Protein 6ECW (pdb70)

InterPro domains:
  IPR001227 Acyl transferase domain superfamily [G3DSA:3.40.366.10] (580-882)
  IPR009081 Phosphopantetheine binding ACP domain [PF00550] (1811-1873)
  IPR009081 Phosphopantetheine binding ACP domain [PS50075] (1806-1880)
  IPR013217 Methyltransferase type 12 [PF08242] (1039-1134)
  IPR013968 Polyketide synthase-like, ketoreductase domain [PF08659] (1517-1710)
  IPR014030 Beta-ketoacyl synthase-like, N-terminal domain [PF00109] (40-293)
  IPR014031 Beta-ketoacyl synthase, C-terminal domain [PF02801] (301-418)
  IPR014043 Acyl transferase domain [PF00698] (580-896)
  IPR014043 Acyl transferase domain [SM00827] (582-879)
  IPR016035 Acyl transferase/acyl hydrolase/lysophospholipase [SSF52151] (579-863)
  IPR016036 Malonyl-CoA ACP transacylase, ACP-binding [SSF55048] (705-770)
  IPR016039 Thiolase-like [G3DSA:3.40.47.10] (31-486)
  IPR016039 Thiolase-like [SSF53901] (37-417)
  IPR018201 Beta-ketoacyl synthase, active site [PS00606] (206-222)
  IPR020803 Polyketide synthase-like, methyltransferase domain [SM00828] (988-1260)
  IPR020806 Polyketide synthase-like, phosphopantetheine-binding domain [SM00823] (1809-1880)
  IPR020841 Polyketide synthase, beta-ketoacyl synthase domain [PS52004] (39-468)
  IPR020841 Polyketide synthase,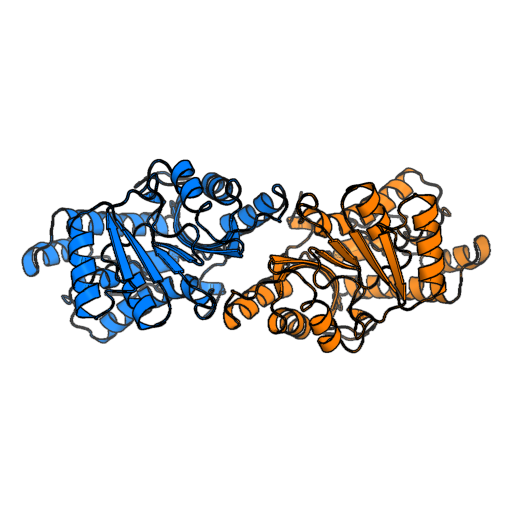 beta-ketoacyl synthase domain [SM00825] (42-471)
  IPR029063 S-adenosyl-L-methionine-dependent methyltransferase superfamily [G3DSA:3.40.50.150] (965-1237)
  IPR029063 S-adenosyl-L-methionine-dependent methyltransferase superfamily [SSF53335] (1008-1238)

Foldseek 3Di:
DDCLLVDFFFAPAFDPPQASLCLSVCVPVDPVSVVVSNVRSVVVVCVQVVVDPCVPWAEEEAAAQQLVPVVLVVCVVPVRHAYEYEHQDPVSQVNSCVVCVVVPNNVRYHYYHDNLLPDATDAQAGQEYEYEANQLVDDNNLSNLLRNLRRHPAFGKYKYKHKAADPADNHHHHLVRVLCSQLVSQKAFPAKEWRLLRSLSRNDDPCLVVSLVCCCVPVNDDPVVSVVNVVSNVSSVCSVVVSMIIMITIIGRHPPDDSVVRSVRSSCRSVPGHYPVVPDD/DVLLVAFFFAPAFDPPQASLCLSVCVPVDPVSVVVSNVRSVVVVCVAVVVDPCVPWAEEEAAAQFLVVVVLVVCVVHVRHQYEYEHQDDVSQVNSQVVCVVVVNPPRYHYYNDNLLADATDAQAGQEYEEEANQLVDDNNLSNLLRNLRRHPAFGKYKYKHKAADPADVHHHHLVRVLCSQLVSQKAFPAKEWRLVRSLSRNDDVCLVVSLVVCCVPVNDDPVVSVVNVVSNVSSVCSVVVSMIIMITIIGRHPPDDSVVRSVRSSCRSVPGHYPVVPDD

Secondary structure (DSSP, 8-state):
--GGGGS----SS--TT--HHHHHTTSS--HHHHHHHHHHHHHHHHHHHTTB-GGG--EEEESS-TTSHHHHHHHHH-TT-EEEEEES-HHHHHHHHHHHHHTT-TTTEEEEE--TTTS--SSS-EEEEEEES-GGG-S-HHHHHHHHHHTEEEEEEEEEEEEEE-S-------HHHHHHHHHTTTEEEEEEEE-HHHHHHHH--TTHHHHHHHHHHHT---HHHHHHHHHHHHHHHHHHTTSEEEEEEEEEE-SSB-HHHHHHHHHHHHHSPEEHHHH--/--GGGS----SS--TT--HHHHHTTSS--HHHHHHHHHHHHHHHHHHHTTB-GGG--EEEESS-TTSHHHHHHHHH-TT-EEEEEES-HHHHHHHHHHHHHTT-BTTEEEEE--TTTS--SSS-EEEEEEES-GGG-S-HHHHHHHHHHTEEEEEEEEEEEEEE-S-------HHHHHHHHHTTTEEEEEEEE-HHHHHHHH--TTHHHHHHHHHHHT---HHHHHHHHHHHHHHHHHHTTSEEEEEEEEEE-SSB-HHHHHHHHHHHHHSPEEHHHH--

Sequence (561 aa):
VDESYLTFGVLNEKQPGFSWLRVAYGLDPSEERMRLLLHSQRALRNVLLDSVDFSRAKSVWDFGCGYASDIIALGERHSHLKLHGHTLSSEQAELGLRKIEARGLGGRVQVLRRDSSKDAPLESAYDVILGFEVATHIKEKRSLFQNLSSSHLREGGFMLLADFIANSGSSYNNVTPSQWVELLSEEHGLRLVECCVDVSQEVANFLFDADFDANLTQLETSVGISAIEKRNYQAMRNFGAALERKILSYVLFIAQKDSHVRSTTYLRHINQKWVEAPAPYAARELDESYLTFGVLNEKQPGFSWLRVAYGLDPSEERMRLLLHSQRALRNVLLDSVDFSRAKSVWDFGCGYASDIIALGERHSHLKLHGHTLSSEQAELGLRKIEARGLGGRVQVLRRDSSKDAPLESAYDVILGFEVATHIKEKRSLFQNLSSSHLREGGFMLLADFIANSGSSYNNVTPSQWVELLSEHGLRLVECCVDVSQEVANFLFDADFDANLTQLETSVGISAIEKRNYQAMRNFGAALERKILSYVLFIAQKDSHVRSTYLRHINQKWVEAPAPYAAREL

Nearest PDB structures (foldseek):
  6ecw-assembly1_B  TM=1.004E+00  e=1.773E-60  Stigmatella aurantiaca
  6ecv-assembly1_B  TM=9.970E-01  e=4.250E-55  Stigmatella aurantiaca
  6ecu-assembly1_B  TM=9.800E-01  e=1.695E-54  Stigmatella aurantiaca
  6ecv-assembly1_A  TM=9.844E-01  e=2.431E-54  Stigmatella aurantiaca
  6ecu-assembly1_A  TM=9.725E-01  e=2.861E-53  Stigmatella aurantiaca

Structure (mmCIF, N/CA/C/O backbone):
data_6ECW
#
_entry.id   6ECW
#
_cell.length_a   71.086
_cell.length_b   71.086
_cell.length_c   123.036
_cell.angle_alpha   90.000
_cell.angle_beta   90.000
_cell.angle_gamma   90.000
#
_symmetry.space_group_name_H-M   'P 41'
#
loop_
_entity.id
_entity.type
_entity.pdbx_description
1 polymer 'StiD protein'
2 non-polymer S-ADENOSYL-L-HOMOCYSTEINE
3 water water
#
loop_
_atom_site.group_PDB
_atom_site.id
_atom_site.type_symbol
_atom_site.label_atom_id
_atom_site.label_alt_id
_atom_site.label_comp_id
_atom_site.label_asym_id
_atom_site.label_entity_id
_atom_site.label_seq_id
_atom_site.pdbx_PDB_ins_code
_atom_site.Cartn_x
_atom_site.Cartn_y
_atom_site.Cartn_z
_atom_site.occupancy
_atom_site.B_iso_or_equiv
_atom_site.auth_seq_id
_atom_site.auth_comp_id
_atom_site.auth_asym_id
_atom_site.auth_atom_id
_atom_site.pdbx_PDB_model_num
ATOM 1 N N . VAL A 1 26 ? 0.935 -21.310 -9.457 1.00 90.03 978 VAL A N 1
ATOM 2 C CA . VAL A 1 26 ? 1.430 -21.591 -8.110 1.00 88.24 978 VAL A CA 1
ATOM 3 C C . VAL A 1 26 ? 2.741 -20.842 -7.864 1.00 93.63 978 VAL A C 1
ATOM 4 O O . VAL A 1 26 ? 3.470 -20.538 -8.816 1.00 94.23 978 VAL A O 1
ATOM 8 N N . ASP A 1 27 ? 3.034 -20.546 -6.592 1.00 93.97 979 ASP A N 1
ATOM 9 C CA . ASP A 1 27 ? 4.246 -19.808 -6.247 1.00 94.65 979 ASP A CA 1
ATOM 10 C C . ASP A 1 27 ? 5.485 -20.614 -6.625 1.00 86.50 979 ASP A C 1
ATOM 11 O O . ASP A 1 27 ? 5.504 -21.846 -6.539 1.00 81.06 979 ASP A O 1
ATOM 16 N N . GLU A 1 28 ? 6.522 -19.896 -7.064 1.00 86.96 980 GLU A N 1
ATOM 17 C CA . GLU A 1 28 ? 7.756 -20.556 -7.477 1.00 88.86 980 GLU A CA 1
ATOM 18 C C . GLU A 1 28 ? 8.448 -21.253 -6.308 1.00 81.57 980 GLU A C 1
ATOM 19 O O . GLU A 1 28 ? 9.118 -22.275 -6.512 1.00 73.28 980 GLU A O 1
ATOM 25 N N . SER A 1 29 ? 8.296 -20.733 -5.081 1.00 80.32 981 SER A N 1
ATOM 26 C CA . SER A 1 29 ? 8.883 -21.413 -3.926 1.00 74.16 981 SER A CA 1
ATOM 27 C C . SER A 1 29 ? 8.387 -22.858 -3.818 1.00 68.25 981 SER A C 1
ATOM 28 O O . SER A 1 29 ? 9.149 -23.743 -3.397 1.00 63.88 981 SER A O 1
ATOM 31 N N . TYR A 1 30 ? 7.134 -23.127 -4.245 1.00 53.02 982 TYR A N 1
ATOM 32 C CA . TYR A 1 30 ? 6.630 -24.496 -4.251 1.00 46.25 982 TYR A CA 1
ATOM 33 C C . TYR A 1 30 ? 7.369 -25.393 -5.242 1.00 46.77 982 TYR A C 1
ATOM 34 O O . TYR A 1 30 ? 7.279 -26.616 -5.108 1.00 49.88 982 TYR A O 1
ATOM 43 N N . LEU A 1 31 ? 8.077 -24.838 -6.236 1.00 51.59 983 LEU A N 1
ATOM 44 C CA . LEU A 1 31 ? 8.721 -25.638 -7.278 1.00 52.69 983 LEU A CA 1
ATOM 45 C C . LEU A 1 31 ? 10.249 -25.737 -7.120 1.00 48.40 983 LEU A C 1
ATOM 46 O O . LEU A 1 31 ? 10.941 -26.161 -8.052 1.00 60.16 983 LEU A O 1
ATOM 51 N N . THR A 1 32 ? 10.785 -25.383 -5.954 1.00 41.87 984 THR A N 1
ATOM 52 C CA . THR A 1 32 ? 12.215 -25.490 -5.694 1.00 45.18 984 THR A CA 1
ATOM 53 C C . THR A 1 32 ? 12.558 -26.866 -5.132 1.00 35.97 984 THR A C 1
ATOM 54 O O . THR A 1 32 ? 11.685 -27.664 -4.758 1.00 36.88 984 THR A O 1
ATOM 58 N N . PHE A 1 33 ? 13.857 -27.159 -5.078 1.00 31.89 985 PHE A N 1
ATOM 59 C CA . PHE A 1 33 ? 14.287 -28.392 -4.443 1.00 34.02 985 PHE A CA 1
ATOM 60 C C . PHE A 1 33 ? 13.979 -28.355 -2.953 1.00 30.40 985 PHE A C 1
ATOM 61 O O . PHE A 1 33 ? 13.985 -27.297 -2.315 1.00 33.28 985 PHE A O 1
ATOM 69 N N . GLY A 1 34 ? 13.766 -29.534 -2.392 1.00 28.91 986 GLY A N 1
ATOM 70 C CA . GLY A 1 34 ? 13.738 -29.714 -0.959 1.00 31.64 986 GLY A CA 1
ATOM 71 C C . GLY A 1 34 ? 14.626 -30.887 -0.541 1.00 31.46 986 GLY A C 1
ATOM 72 O O . GLY A 1 34 ? 15.164 -31.621 -1.378 1.00 29.26 986 GLY A O 1
ATOM 73 N N . VAL A 1 35 ? 14.729 -31.073 0.759 1.00 28.90 987 VAL A N 1
ATOM 74 C CA . VAL A 1 35 ? 15.449 -32.231 1.281 1.00 30.32 987 VAL A CA 1
ATOM 75 C C . VAL A 1 35 ? 14.471 -33.184 1.955 1.00 34.70 987 VAL A C 1
ATOM 76 O O . VAL A 1 35 ? 13.705 -32.788 2.833 1.00 36.50 987 VAL A O 1
ATOM 80 N N . LEU A 1 36 ? 14.501 -34.458 1.551 1.00 31.28 988 LEU A N 1
ATOM 81 C CA . LEU A 1 36 ? 13.798 -35.532 2.251 1.00 34.33 988 LEU A CA 1
ATOM 82 C C . LEU A 1 36 ? 14.810 -36.508 2.841 1.00 43.90 988 LEU A C 1
ATOM 83 O O . LEU A 1 36 ? 15.698 -36.978 2.128 1.00 36.03 988 LEU A O 1
ATOM 88 N N . ASN A 1 37 ? 14.646 -36.868 4.123 1.00 40.25 989 ASN A N 1
ATOM 89 C CA . ASN A 1 37 ? 15.638 -37.747 4.746 1.00 45.68 989 ASN A CA 1
ATOM 90 C C . ASN A 1 37 ? 15.588 -39.154 4.154 1.00 43.55 989 ASN A C 1
ATOM 91 O O . ASN A 1 37 ? 16.622 -39.828 4.047 1.00 50.03 989 ASN A O 1
ATOM 96 N N . GLU A 1 38 ? 14.407 -39.601 3.752 1.00 42.27 990 GLU A N 1
ATOM 97 C CA . GLU A 1 38 ? 14.204 -40.866 3.062 1.00 44.85 990 GLU A CA 1
ATOM 98 C C . GLU A 1 38 ? 13.178 -40.651 1.959 1.00 46.88 990 GLU A C 1
ATOM 99 O O . GLU A 1 38 ? 12.359 -39.738 2.033 1.00 49.39 990 GLU A O 1
ATOM 105 N N . LYS A 1 39 ? 13.227 -41.516 0.944 1.00 42.03 991 LYS A N 1
ATOM 106 C CA . LYS A 1 39 ? 12.169 -41.566 -0.046 1.00 42.11 991 LYS A CA 1
ATOM 107 C C . LYS A 1 39 ? 10.846 -41.866 0.643 1.00 50.35 991 LYS A C 1
ATOM 108 O O . LYS A 1 39 ? 10.778 -42.691 1.563 1.00 52.94 991 LYS A O 1
ATOM 114 N N . GLN A 1 40 ? 9.790 -41.206 0.177 1.00 49.40 992 GLN A N 1
ATOM 115 C CA . GLN A 1 40 ? 8.444 -41.329 0.724 1.00 54.59 992 GLN A CA 1
ATOM 116 C C . GLN A 1 40 ? 7.557 -41.989 -0.310 1.00 61.94 992 GLN A C 1
ATOM 117 O O . GLN A 1 40 ? 7.134 -41.312 -1.262 1.00 57.95 992 GLN A O 1
ATOM 123 N N . PRO A 1 41 ? 7.243 -43.283 -0.176 1.00 61.80 993 PRO A N 1
ATOM 124 C CA . PRO A 1 41 ? 6.452 -43.972 -1.206 1.00 61.49 993 PRO A CA 1
ATOM 125 C C . PRO A 1 41 ? 5.180 -43.203 -1.528 1.00 62.54 993 PRO A C 1
ATOM 126 O O . PRO A 1 41 ? 4.471 -42.756 -0.625 1.00 61.57 993 PRO A O 1
ATOM 130 N N . GLY A 1 42 ? 4.932 -43.008 -2.834 1.00 63.63 994 GLY A N 1
ATOM 131 C CA . GLY A 1 42 ? 3.779 -42.268 -3.325 1.00 67.08 994 GLY A CA 1
ATOM 132 C C . GLY A 1 42 ? 3.902 -40.753 -3.303 1.00 63.11 994 GLY A C 1
ATOM 133 O O . GLY A 1 42 ? 3.002 -40.063 -3.804 1.00 63.34 994 GLY A O 1
ATOM 134 N N . PHE A 1 43 ? 4.959 -40.208 -2.719 1.00 51.83 995 PHE A N 1
ATOM 135 C CA . PHE A 1 43 ? 5.171 -38.769 -2.755 1.00 46.32 995 PHE A CA 1
ATOM 136 C C . PHE A 1 43 ? 5.658 -38.404 -4.137 1.00 48.47 995 PHE A C 1
ATOM 137 O O . PHE A 1 43 ? 6.582 -39.036 -4.659 1.00 47.62 995 PHE A O 1
ATOM 145 N N . SER A 1 44 ? 4.986 -37.432 -4.751 1.00 42.51 996 SER A N 1
ATOM 146 C CA . SER A 1 44 ? 5.418 -36.854 -6.018 1.00 39.94 996 SER A CA 1
ATOM 147 C C . SER A 1 44 ? 5.519 -35.358 -5.812 1.00 35.05 996 SER A C 1
ATOM 148 O O . SER A 1 44 ? 4.497 -34.713 -5.543 1.00 38.84 996 SER A O 1
ATOM 151 N N . TRP A 1 45 ? 6.728 -34.797 -5.949 1.00 32.77 997 TRP A N 1
ATOM 152 C CA . TRP A 1 45 ? 6.874 -33.359 -5.723 1.00 37.26 997 TRP A CA 1
ATOM 153 C C . TRP A 1 45 ? 6.008 -32.558 -6.692 1.00 40.03 997 TRP A C 1
ATOM 154 O O . TRP A 1 45 ? 5.421 -31.539 -6.315 1.00 37.64 997 TRP A O 1
ATOM 165 N N . LEU A 1 46 ? 5.939 -32.991 -7.955 1.00 34.32 998 LEU A N 1
ATOM 166 C CA . LEU A 1 46 ? 5.062 -32.347 -8.940 1.00 37.70 998 LEU A CA 1
ATOM 167 C C . LEU A 1 46 ? 3.581 -32.425 -8.553 1.00 41.80 998 LEU A C 1
ATOM 168 O O . LEU A 1 46 ? 2.851 -31.418 -8.631 1.00 43.82 998 LEU A O 1
ATOM 173 N N . ARG A 1 47 ? 3.074 -33.634 -8.243 1.00 37.93 999 ARG A N 1
ATOM 174 C CA . ARG A 1 47 ? 1.658 -33.736 -7.896 1.00 40.52 999 ARG A CA 1
ATOM 175 C C . ARG A 1 47 ? 1.320 -32.857 -6.697 1.00 41.84 999 ARG A C 1
ATOM 176 O O . ARG A 1 47 ? 0.271 -32.209 -6.668 1.00 45.20 999 ARG A O 1
ATOM 184 N N . VAL A 1 48 ? 2.166 -32.892 -5.676 1.00 40.64 1000 VAL A N 1
ATOM 185 C CA . VAL A 1 48 ? 1.902 -32.161 -4.451 1.00 42.17 1000 VAL A CA 1
ATOM 186 C C . VAL A 1 48 ? 1.932 -30.662 -4.707 1.00 45.04 1000 VAL A C 1
ATOM 187 O O . VAL A 1 48 ? 1.020 -29.938 -4.308 1.00 52.37 1000 VAL A O 1
ATOM 191 N N . ALA A 1 49 ? 2.989 -30.175 -5.365 1.00 44.55 1001 ALA A N 1
ATOM 192 C CA . ALA A 1 49 ? 3.136 -28.741 -5.575 1.00 44.95 1001 ALA A CA 1
ATOM 193 C C . ALA A 1 49 ? 1.942 -28.159 -6.305 1.00 48.22 1001 ALA A C 1
ATOM 194 O O . ALA A 1 49 ? 1.533 -27.025 -6.037 1.00 52.19 1001 ALA A O 1
ATOM 196 N N . TYR A 1 50 ? 1.370 -28.911 -7.239 1.00 45.98 1002 TYR A N 1
ATOM 197 C CA . TYR A 1 50 ? 0.279 -28.422 -8.056 1.00 47.47 1002 TYR A CA 1
ATOM 198 C C . TYR A 1 50 ? -1.075 -28.865 -7.519 1.00 49.78 1002 TYR A C 1
ATOM 199 O O . TYR A 1 50 ? -2.094 -28.685 -8.196 1.00 55.35 1002 TYR A O 1
ATOM 208 N N . GLY A 1 51 ? -1.092 -29.473 -6.333 1.00 57.97 1003 GLY A N 1
ATOM 209 C CA . GLY A 1 51 ? -2.328 -29.925 -5.727 1.00 52.71 1003 GLY A CA 1
ATOM 210 C C . GLY A 1 51 ? -3.045 -31.023 -6.467 1.00 53.09 1003 GLY A C 1
ATOM 211 O O . GLY A 1 51 ? -4.250 -31.209 -6.260 1.00 59.50 1003 GLY A O 1
ATOM 212 N N . LEU A 1 52 ? -2.373 -31.743 -7.361 1.00 53.98 1004 LEU A N 1
ATOM 213 C CA . LEU A 1 52 ? -3.032 -32.908 -7.939 1.00 56.47 1004 LEU A CA 1
ATOM 214 C C . LEU A 1 52 ? -3.191 -33.977 -6.876 1.00 58.62 1004 LEU A C 1
ATOM 215 O O . LEU A 1 52 ? -4.194 -34.692 -6.852 1.00 61.99 1004 LEU A O 1
ATOM 220 N N . ASP A 1 53 ? -2.229 -34.050 -5.968 1.00 56.49 1005 ASP A N 1
ATOM 221 C CA . ASP A 1 53 ? -2.321 -34.843 -4.757 1.00 55.12 1005 ASP A CA 1
ATOM 222 C C . ASP A 1 53 ? -2.916 -33.971 -3.679 1.00 59.14 1005 ASP A C 1
ATOM 223 O O . ASP A 1 53 ? -2.262 -33.016 -3.257 1.00 61.83 1005 ASP A O 1
ATOM 228 N N . PRO A 1 54 ? -4.122 -34.258 -3.197 1.00 68.17 1006 PRO A N 1
ATOM 229 C CA . PRO A 1 54 ? -4.794 -33.353 -2.266 1.00 73.62 1006 PRO A CA 1
ATOM 230 C C . PRO A 1 54 ? -4.263 -33.398 -0.846 1.00 74.94 1006 PRO A C 1
ATOM 231 O O . PRO A 1 54 ? -4.680 -32.562 -0.039 1.00 82.47 1006 PRO A O 1
ATOM 235 N N . SER A 1 55 ? -3.361 -34.325 -0.514 1.00 70.55 1007 SER A N 1
ATOM 236 C CA . SER A 1 55 ? -2.997 -34.543 0.883 1.00 68.56 1007 SER A CA 1
ATOM 237 C C . SER A 1 55 ? -2.405 -33.281 1.493 1.00 67.69 1007 SER A C 1
ATOM 238 O O . SER A 1 55 ? -1.370 -32.784 1.040 1.00 57.20 1007 SER A O 1
ATOM 241 N N . GLU A 1 56 ? -3.067 -32.752 2.517 1.00 67.63 1008 GLU A N 1
ATOM 242 C CA . GLU A 1 56 ? -2.479 -31.630 3.241 1.00 69.40 1008 GLU A CA 1
ATOM 243 C C . GLU A 1 56 ? -1.221 -32.048 3.974 1.00 66.22 1008 GLU A C 1
ATOM 244 O O . GLU A 1 56 ? -0.295 -31.242 4.116 1.00 60.63 1008 GLU A O 1
ATOM 250 N N . GLU A 1 57 ? -1.144 -33.303 4.419 1.00 63.75 1009 GLU A N 1
ATOM 251 C CA . GLU A 1 57 ? 0.091 -33.763 5.049 1.00 67.60 1009 GLU A CA 1
ATOM 252 C C . GLU A 1 57 ? 1.262 -33.723 4.071 1.00 59.71 1009 GLU A C 1
ATOM 253 O O . GLU A 1 57 ? 2.354 -33.237 4.407 1.00 55.76 1009 GLU A O 1
ATOM 259 N N . ARG A 1 58 ? 1.064 -34.214 2.843 1.00 56.04 1010 ARG A N 1
ATOM 260 C CA . ARG A 1 58 ? 2.178 -34.140 1.886 1.00 55.60 1010 ARG A CA 1
ATOM 261 C C . ARG A 1 58 ? 2.504 -32.702 1.490 1.00 47.95 1010 ARG A C 1
ATOM 262 O O . ARG A 1 58 ? 3.655 -32.403 1.142 1.00 44.65 1010 ARG A O 1
ATOM 270 N N . MET A 1 59 ? 1.495 -31.824 1.417 1.00 50.35 1011 MET A N 1
ATOM 271 C CA . MET A 1 59 ? 1.781 -30.419 1.144 1.00 53.01 1011 MET A CA 1
ATOM 272 C C . MET A 1 59 ? 2.688 -29.854 2.222 1.00 51.14 1011 MET A C 1
ATOM 273 O O . MET A 1 59 ? 3.681 -29.170 1.926 1.00 48.35 1011 MET A O 1
ATOM 278 N N . ARG A 1 60 ? 2.377 -30.175 3.484 1.00 52.05 1012 ARG A N 1
ATOM 279 C CA . ARG A 1 60 ? 3.214 -29.764 4.606 1.00 52.09 1012 ARG A CA 1
ATOM 280 C C . ARG A 1 60 ? 4.634 -30.299 4.468 1.00 48.05 1012 ARG A C 1
ATOM 281 O O . ARG A 1 60 ? 5.596 -29.609 4.808 1.00 49.28 1012 ARG A O 1
ATOM 289 N N . LEU A 1 61 ? 4.781 -31.536 3.996 1.00 47.45 1013 LEU A N 1
ATOM 290 C CA . LEU A 1 61 ? 6.100 -32.135 3.843 1.00 46.57 1013 LEU A CA 1
ATOM 291 C C . LEU A 1 61 ? 6.875 -31.441 2.735 1.00 41.77 1013 LEU A C 1
ATOM 292 O O . LEU A 1 61 ? 8.072 -31.127 2.888 1.00 40.82 1013 LEU A O 1
ATOM 297 N N . LEU A 1 62 ? 6.194 -31.160 1.619 1.00 45.25 1014 LEU A N 1
ATOM 298 C CA . LEU A 1 62 ? 6.813 -30.400 0.531 1.00 36.96 1014 LEU A CA 1
ATOM 299 C C . LEU A 1 62 ? 7.385 -29.096 1.040 1.00 40.09 1014 LEU A C 1
ATOM 300 O O . LEU A 1 62 ? 8.566 -28.802 0.840 1.00 38.25 1014 LEU A O 1
ATOM 305 N N . LEU A 1 63 ? 6.551 -28.290 1.706 1.00 41.48 1015 LEU A N 1
ATOM 306 C CA . LEU A 1 63 ? 7.018 -26.976 2.143 1.00 41.60 1015 LEU A CA 1
ATOM 307 C C . LEU A 1 63 ? 8.124 -27.093 3.173 1.00 40.28 1015 LEU A C 1
ATOM 308 O O . LEU A 1 63 ? 9.080 -26.291 3.177 1.00 39.06 1015 LEU A O 1
ATOM 313 N N . HIS A 1 64 ? 7.983 -28.041 4.104 1.00 43.03 1016 HIS A N 1
ATOM 314 C CA . HIS A 1 64 ? 9.003 -28.224 5.142 1.00 41.01 1016 HIS A CA 1
ATOM 315 C C . HIS A 1 64 ? 10.347 -28.619 4.544 1.00 35.22 1016 HIS A C 1
ATOM 316 O O . HIS A 1 64 ? 11.399 -28.124 4.986 1.00 36.35 1016 HIS A O 1
ATOM 323 N N . SER A 1 65 ? 10.333 -29.546 3.576 1.00 34.87 1017 SER A N 1
ATOM 324 C CA . SER A 1 65 ? 11.556 -29.983 2.891 1.00 30.93 1017 SER A CA 1
ATOM 325 C C . SER A 1 65 ? 12.251 -28.833 2.184 1.00 31.75 1017 SER A C 1
ATOM 326 O O . SER A 1 65 ? 13.490 -28.756 2.184 1.00 32.54 1017 SER A O 1
ATOM 329 N N . GLN A 1 66 ? 11.487 -27.953 1.542 1.00 29.41 1018 GLN A N 1
ATOM 330 C CA . GLN A 1 66 ? 12.045 -26.779 0.869 1.00 28.20 1018 GLN A CA 1
ATOM 331 C C . GLN A 1 66 ? 12.599 -25.748 1.845 1.00 33.75 1018 GLN A C 1
ATOM 332 O O . GLN A 1 66 ? 13.669 -25.150 1.601 1.00 33.84 1018 GLN A O 1
ATOM 338 N N . ARG A 1 67 ? 11.865 -25.463 2.919 1.00 32.41 1019 ARG A N 1
ATOM 339 C CA . ARG A 1 67 ? 12.391 -24.557 3.932 1.00 31.58 1019 ARG A CA 1
ATOM 340 C C . ARG A 1 67 ? 13.625 -25.130 4.604 1.00 36.04 1019 ARG A C 1
ATOM 341 O O . ARG A 1 67 ? 14.559 -24.387 4.925 1.00 33.74 1019 ARG A O 1
ATOM 349 N N . ALA A 1 68 ? 13.629 -26.442 4.877 1.00 38.24 1020 ALA A N 1
ATOM 350 C CA . ALA A 1 68 ? 14.791 -27.049 5.525 1.00 35.53 1020 ALA A CA 1
ATOM 351 C C . ALA A 1 68 ? 16.048 -26.869 4.683 1.00 31.70 1020 ALA A C 1
ATOM 352 O O . ALA A 1 68 ? 17.135 -26.616 5.229 1.00 33.16 1020 ALA A O 1
ATOM 354 N N . LEU A 1 69 ? 15.922 -26.965 3.356 1.00 27.44 1021 LEU A N 1
ATOM 355 C CA . LEU A 1 69 ? 17.072 -26.781 2.485 1.00 28.52 1021 LEU A CA 1
ATOM 356 C C . LEU A 1 69 ? 17.542 -25.331 2.567 1.00 33.36 1021 LEU A C 1
ATOM 357 O O . LEU A 1 69 ? 18.707 -25.060 2.892 1.00 28.67 1021 LEU A O 1
ATOM 362 N N . ARG A 1 70 ? 16.610 -24.385 2.429 1.00 28.05 1022 ARG A N 1
ATOM 363 C CA . ARG A 1 70 ? 16.983 -22.985 2.478 1.00 28.89 1022 ARG A CA 1
ATOM 364 C C . ARG A 1 70 ? 17.586 -22.635 3.827 1.00 31.66 1022 ARG A C 1
ATOM 365 O O . ARG A 1 70 ? 18.529 -21.836 3.895 1.00 30.79 1022 ARG A O 1
ATOM 373 N N . ASN A 1 71 ? 17.034 -23.194 4.915 1.00 26.48 1023 ASN A N 1
ATOM 374 C CA . ASN A 1 71 ? 17.451 -22.734 6.238 1.00 29.41 1023 ASN A CA 1
ATOM 375 C C . ASN A 1 71 ? 18.869 -23.194 6.589 1.00 30.10 1023 ASN A C 1
ATOM 376 O O . ASN A 1 71 ? 19.516 -22.548 7.427 1.00 30.14 1023 ASN A O 1
ATOM 381 N N . VAL A 1 72 ? 19.365 -24.262 5.972 1.00 27.56 1024 VAL A N 1
ATOM 382 C CA . VAL A 1 72 ? 20.773 -24.621 6.211 1.00 30.55 1024 VAL A CA 1
ATOM 383 C C . VAL A 1 72 ? 21.664 -23.413 5.917 1.00 30.02 1024 VAL A C 1
ATOM 384 O O . VAL A 1 72 ? 22.592 -23.119 6.683 1.00 30.61 1024 VAL A O 1
ATOM 388 N N . LEU A 1 73 ? 21.421 -22.735 4.798 1.00 25.73 1025 LEU A N 1
ATOM 389 C CA . LEU A 1 73 ? 22.129 -21.493 4.437 1.00 27.94 1025 LEU A CA 1
ATOM 390 C C . LEU A 1 73 ? 21.704 -20.305 5.292 1.00 33.61 1025 LEU A C 1
ATOM 391 O O . LEU A 1 73 ? 22.539 -19.641 5.932 1.00 29.03 1025 LEU A O 1
ATOM 396 N N . LEU A 1 74 ? 20.410 -19.977 5.299 1.00 26.20 1026 LEU A N 1
ATOM 397 C CA . LEU A 1 74 ? 19.982 -18.724 5.909 1.00 29.87 1026 LEU A CA 1
ATOM 398 C C . LEU A 1 74 ? 20.236 -18.682 7.414 1.00 30.90 1026 LEU A C 1
ATOM 399 O O . LEU A 1 74 ? 20.386 -17.597 7.974 1.00 30.03 1026 LEU A O 1
ATOM 404 N N . ASP A 1 75 ? 20.192 -19.841 8.101 1.00 28.79 1027 ASP A N 1
ATOM 405 C CA . ASP A 1 75 ? 20.397 -19.875 9.547 1.00 31.13 1027 ASP A CA 1
ATOM 406 C C . ASP A 1 75 ? 21.819 -19.512 9.961 1.00 28.49 1027 ASP A C 1
ATOM 407 O O . ASP A 1 75 ? 22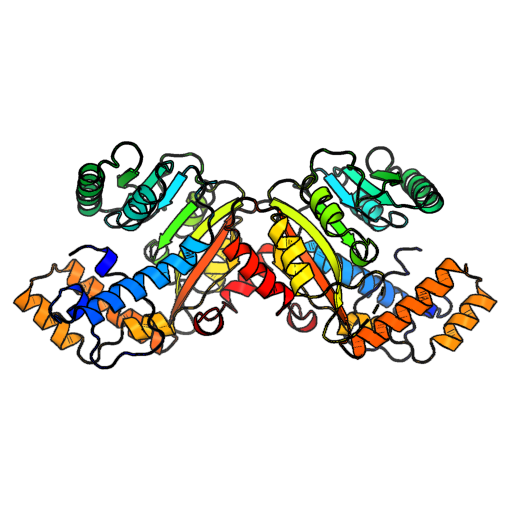.059 -19.362 11.168 1.00 32.32 1027 ASP A O 1
ATOM 412 N N . SER A 1 76 ? 22.754 -19.425 9.033 1.00 26.57 1028 SER A N 1
ATOM 413 C CA . SER A 1 76 ? 24.118 -19.038 9.443 1.00 24.48 1028 SER A CA 1
ATOM 414 C C . SER A 1 76 ? 24.271 -17.549 9.711 1.00 29.66 1028 SER A C 1
ATOM 415 O O . SER A 1 76 ? 25.203 -17.151 10.407 1.00 31.75 1028 SER A O 1
ATOM 418 N N . VAL A 1 77 ? 23.359 -16.711 9.259 1.00 30.18 1029 VAL A N 1
ATOM 419 C CA . VAL A 1 77 ? 23.572 -15.257 9.213 1.00 26.97 1029 VAL A CA 1
ATOM 420 C C . VAL A 1 77 ? 22.742 -14.587 10.295 1.00 27.93 1029 VAL A C 1
ATOM 421 O O . VAL A 1 77 ? 21.538 -14.807 10.381 1.00 33.80 1029 VAL A O 1
ATOM 425 N N . ASP A 1 78 ? 23.363 -13.678 11.064 1.00 31.82 1030 ASP A N 1
ATOM 426 C CA . ASP A 1 78 ? 22.615 -12.788 11.962 1.00 33.62 1030 ASP A CA 1
ATOM 427 C C . ASP A 1 78 ? 22.109 -11.609 11.136 1.00 33.91 1030 ASP A C 1
ATOM 428 O O . ASP A 1 78 ? 22.848 -10.665 10.876 1.00 32.68 1030 ASP A O 1
ATOM 433 N N . PHE A 1 79 ? 20.875 -11.697 10.665 1.00 33.57 1031 PHE A N 1
ATOM 434 C CA . PHE A 1 79 ? 20.385 -10.629 9.789 1.00 37.17 1031 PHE A CA 1
ATOM 435 C C . PHE A 1 79 ? 20.146 -9.331 10.536 1.00 40.18 1031 PHE A C 1
ATOM 436 O O . PHE A 1 79 ? 19.978 -8.296 9.879 1.00 40.40 1031 PHE A O 1
ATOM 444 N N . SER A 1 80 ? 20.132 -9.342 11.881 1.00 39.05 1032 SER A N 1
ATOM 445 C CA . SER A 1 80 ? 19.986 -8.067 12.583 1.00 42.87 1032 SER A CA 1
ATOM 446 C C . SER A 1 80 ? 21.227 -7.196 12.448 1.00 46.67 1032 SER A C 1
ATOM 447 O O . SER A 1 80 ? 21.158 -5.982 12.730 1.00 47.75 1032 SER A O 1
ATOM 450 N N . ARG A 1 81 ? 22.353 -7.784 12.051 1.00 38.31 1033 ARG A N 1
ATOM 451 C CA . ARG A 1 81 ? 23.581 -7.033 11.832 1.00 43.31 1033 ARG A CA 1
ATOM 452 C C . ARG A 1 81 ? 23.847 -6.790 10.351 1.00 46.40 1033 ARG A C 1
ATOM 453 O O . ARG A 1 81 ? 24.933 -6.298 9.991 1.00 41.83 1033 ARG A O 1
ATOM 461 N N . ALA A 1 82 ? 22.885 -7.124 9.481 1.00 40.22 1034 ALA A N 1
ATOM 462 C CA . ALA A 1 82 ? 23.048 -6.917 8.051 1.00 36.05 1034 ALA A CA 1
ATOM 463 C C . ALA A 1 82 ? 22.198 -5.726 7.639 1.00 35.18 1034 ALA A C 1
ATOM 464 O O . ALA A 1 82 ? 21.194 -5.413 8.275 1.00 39.43 1034 ALA A O 1
ATOM 466 N N . LYS A 1 83 ? 22.694 -4.985 6.655 1.00 38.21 1035 LYS A N 1
ATOM 467 C CA . LYS A 1 83 ? 21.958 -3.872 6.058 1.00 40.12 1035 LYS A CA 1
ATOM 468 C C . LYS A 1 83 ? 21.344 -4.246 4.719 1.00 41.30 1035 LYS A C 1
ATOM 469 O O . LYS A 1 83 ? 20.239 -3.779 4.411 1.00 40.81 1035 LYS A O 1
ATOM 475 N N . SER A 1 84 ? 22.016 -5.102 3.935 1.00 40.31 1036 SER A N 1
ATOM 476 C CA . SER A 1 84 ? 21.599 -5.310 2.559 1.00 40.40 1036 SER A CA 1
ATOM 477 C C . SER A 1 84 ? 21.904 -6.733 2.125 1.00 38.68 1036 SER A C 1
ATOM 478 O O . SER A 1 84 ? 22.863 -7.356 2.592 1.00 33.49 1036 SER A O 1
ATOM 481 N N . VAL A 1 85 ? 21.026 -7.258 1.263 1.00 35.68 1037 VAL A N 1
ATOM 482 C CA . VAL A 1 85 ? 21.141 -8.600 0.687 1.00 33.28 1037 VAL A CA 1
ATOM 483 C C . VAL A 1 85 ? 21.006 -8.458 -0.830 1.00 35.46 1037 VAL A C 1
ATOM 484 O O . VAL A 1 85 ? 20.166 -7.688 -1.297 1.00 37.50 1037 VAL A O 1
ATOM 488 N N . TRP A 1 86 ? 21.847 -9.171 -1.587 1.00 34.34 1038 TRP A N 1
ATOM 489 C CA . TRP A 1 86 ? 21.740 -9.264 -3.038 1.00 33.66 1038 TRP A CA 1
ATOM 490 C C . TRP A 1 86 ? 21.480 -10.719 -3.414 1.00 33.16 1038 TRP A C 1
ATOM 491 O O . TRP A 1 86 ? 22.327 -11.578 -3.163 1.00 31.65 1038 TRP A O 1
ATOM 502 N N . ASP A 1 87 ? 20.307 -10.985 -3.999 1.00 38.73 1039 ASP A N 1
ATOM 503 C CA . ASP A 1 87 ? 20.005 -12.277 -4.615 1.00 40.54 1039 ASP A CA 1
ATOM 504 C C . ASP A 1 87 ? 20.326 -12.146 -6.109 1.00 38.97 1039 ASP A C 1
ATOM 505 O O . ASP A 1 87 ? 19.611 -11.451 -6.843 1.00 43.14 1039 ASP A O 1
ATOM 510 N N . PHE A 1 88 ? 21.414 -12.788 -6.566 1.00 35.78 1040 PHE A N 1
ATOM 511 C CA . PHE A 1 88 ? 21.893 -12.482 -7.915 1.00 35.69 1040 PHE A CA 1
ATOM 512 C C . PHE A 1 88 ? 21.223 -13.287 -9.006 1.00 40.95 1040 PHE A C 1
ATOM 513 O O . PHE A 1 88 ? 21.537 -13.080 -10.181 1.00 46.11 1040 PHE A O 1
ATOM 521 N N . GLY A 1 89 ? 20.251 -14.123 -8.670 1.00 41.90 1041 GLY A N 1
ATOM 522 C CA . GLY A 1 89 ? 19.368 -14.675 -9.697 1.00 45.32 1041 GLY A CA 1
ATOM 523 C C . GLY A 1 89 ? 18.062 -15.026 -9.020 1.00 48.52 1041 GLY A C 1
ATOM 524 O O . GLY A 1 89 ? 17.873 -16.166 -8.589 1.00 46.77 1041 GLY A O 1
ATOM 525 N N . CYS A 1 90 ? 17.162 -14.054 -8.889 1.00 42.91 1042 CYS A N 1
ATOM 526 C CA . CYS A 1 90 ? 16.143 -14.125 -7.851 1.00 42.90 1042 CYS A CA 1
ATOM 527 C C . CYS A 1 90 ? 14.836 -14.784 -8.301 1.00 47.23 1042 CYS A C 1
ATOM 528 O O . CYS A 1 90 ? 13.887 -14.814 -7.516 1.00 48.13 1042 CYS A O 1
ATOM 531 N N . GLY A 1 91 ? 14.760 -15.321 -9.519 1.00 54.86 1043 GLY A N 1
ATOM 532 C CA . GLY A 1 91 ? 13.497 -15.860 -10.009 1.00 51.90 1043 GLY A CA 1
ATOM 533 C C . GLY A 1 91 ? 12.360 -14.862 -9.880 1.00 57.98 1043 GLY A C 1
ATOM 534 O O . GLY A 1 91 ? 12.470 -13.705 -10.308 1.00 59.54 1043 GLY A O 1
ATOM 535 N N . TYR A 1 92 ? 11.261 -15.295 -9.249 1.00 61.23 1044 TYR A N 1
ATOM 536 C CA . TYR A 1 92 ? 10.117 -14.438 -8.954 1.00 59.94 1044 TYR A CA 1
ATOM 537 C C . TYR A 1 92 ? 10.213 -13.780 -7.576 1.00 58.06 1044 TYR A C 1
ATOM 538 O O . TYR A 1 92 ? 9.186 -13.374 -7.019 1.00 59.67 1044 TYR A O 1
ATOM 547 N N . ALA A 1 93 ? 11.426 -13.681 -7.017 1.00 49.96 1045 ALA A N 1
ATOM 548 C CA . ALA A 1 93 ? 11.744 -12.905 -5.816 1.00 53.11 1045 ALA A CA 1
ATOM 549 C C . ALA A 1 93 ? 11.125 -13.471 -4.541 1.00 55.05 1045 ALA A C 1
ATOM 550 O O . ALA A 1 93 ? 11.061 -12.775 -3.531 1.00 50.90 1045 ALA A O 1
ATOM 552 N N . SER A 1 94 ? 10.703 -14.741 -4.546 1.00 54.44 1046 SER A N 1
ATOM 553 C CA . SER A 1 94 ? 10.124 -15.350 -3.347 1.00 50.17 1046 SER A CA 1
ATOM 554 C C . SER A 1 94 ? 11.069 -15.286 -2.151 1.00 44.51 1046 SER A C 1
ATOM 555 O O . SER A 1 94 ? 10.645 -15.010 -1.021 1.00 50.55 1046 SER A O 1
ATOM 558 N N . ASP A 1 95 ? 12.338 -15.604 -2.370 1.00 42.87 1047 ASP A N 1
ATOM 559 C CA . ASP A 1 95 ? 13.308 -15.626 -1.276 1.00 48.29 1047 ASP A CA 1
ATOM 560 C C . ASP A 1 95 ? 13.518 -14.244 -0.659 1.00 49.14 1047 ASP A C 1
ATOM 561 O O . ASP A 1 95 ? 13.541 -14.104 0.571 1.00 44.32 1047 ASP A O 1
ATOM 566 N N . ILE A 1 96 ? 13.709 -13.210 -1.483 1.00 48.16 1048 ILE A N 1
ATOM 567 C CA . ILE A 1 96 ? 13.964 -11.903 -0.859 1.00 44.01 1048 ILE A CA 1
ATOM 568 C C . ILE A 1 96 ? 12.691 -11.281 -0.318 1.00 49.23 1048 ILE A C 1
ATOM 569 O O . ILE A 1 96 ? 12.750 -10.498 0.645 1.00 47.42 1048 ILE A O 1
ATOM 574 N N . ILE A 1 97 ? 11.532 -11.658 -0.854 1.00 46.33 1049 ILE A N 1
ATOM 575 C CA . ILE A 1 97 ? 10.282 -11.208 -0.251 1.00 52.21 1049 ILE A CA 1
ATOM 576 C C . ILE A 1 97 ? 10.129 -11.802 1.147 1.00 53.08 1049 ILE A C 1
ATOM 577 O O . ILE A 1 97 ? 9.813 -11.090 2.108 1.00 51.69 1049 ILE A O 1
ATOM 582 N N . ALA A 1 98 ? 10.396 -13.107 1.287 1.00 50.73 1050 ALA A N 1
ATOM 583 C CA . ALA A 1 98 ? 10.286 -13.763 2.584 1.00 54.04 1050 ALA A CA 1
ATOM 584 C C . ALA A 1 98 ? 11.259 -13.164 3.601 1.00 46.64 1050 ALA A C 1
ATOM 585 O O . ALA A 1 98 ? 10.866 -12.837 4.725 1.00 50.22 1050 ALA A O 1
ATOM 587 N N . LEU A 1 99 ? 12.536 -13.009 3.225 1.00 44.31 1051 LEU A N 1
ATOM 588 C CA . LEU A 1 99 ? 13.480 -12.326 4.113 1.00 46.75 1051 LEU A CA 1
ATOM 589 C C . LEU A 1 99 ? 13.038 -10.912 4.459 1.00 49.08 1051 LEU A C 1
ATOM 590 O O . LEU A 1 99 ? 13.188 -10.474 5.606 1.00 52.24 1051 LEU A O 1
ATOM 595 N N . GLY A 1 100 ? 12.483 -10.177 3.487 1.00 45.24 1052 GLY A N 1
ATOM 596 C CA . GLY A 1 100 ? 12.073 -8.823 3.765 1.00 49.63 1052 GLY A CA 1
ATOM 597 C C . GLY A 1 100 ? 10.944 -8.729 4.771 1.00 59.19 1052 GLY A C 1
ATOM 598 O O . GLY A 1 100 ? 10.904 -7.802 5.579 1.00 54.05 1052 GLY A O 1
ATOM 599 N N . GLU A 1 101 ? 9.991 -9.662 4.708 1.00 58.98 1053 GLU A N 1
ATOM 600 C CA . GLU A 1 101 ? 8.907 -9.671 5.673 1.00 65.07 1053 GLU A CA 1
ATOM 601 C C . GLU A 1 101 ? 9.390 -10.112 7.051 1.00 65.37 1053 GLU A C 1
ATOM 602 O O . GLU A 1 101 ? 8.831 -9.664 8.056 1.00 71.34 1053 GLU A O 1
ATOM 608 N N . ARG A 1 102 ? 10.435 -10.952 7.110 1.00 57.03 1054 ARG A N 1
ATOM 609 C CA . ARG A 1 102 ? 11.058 -11.353 8.376 1.00 61.96 1054 ARG A CA 1
ATOM 610 C C . ARG A 1 102 ? 11.824 -10.196 9.021 1.00 64.10 1054 ARG A C 1
ATOM 611 O O . ARG A 1 102 ? 11.720 -9.974 10.236 1.00 63.68 1054 ARG A O 1
ATOM 619 N N . HIS A 1 103 ? 12.602 -9.450 8.232 1.00 54.74 1055 HIS A N 1
ATOM 620 C CA . HIS A 1 103 ? 13.559 -8.475 8.774 1.00 54.96 1055 HIS A CA 1
ATOM 621 C C . HIS A 1 103 ? 13.269 -7.102 8.178 1.00 55.43 1055 HIS A C 1
ATOM 622 O O . HIS A 1 103 ? 13.786 -6.760 7.110 1.00 54.43 1055 HIS A O 1
ATOM 629 N N . SER A 1 104 ? 12.484 -6.309 8.904 1.00 55.75 1056 SER A N 1
ATOM 630 C CA . SER A 1 104 ? 11.897 -5.084 8.375 1.00 63.81 1056 SER A CA 1
ATOM 631 C C . SER A 1 104 ? 12.929 -4.022 8.025 1.00 62.32 1056 SER A C 1
ATOM 632 O O . SER A 1 104 ? 12.595 -3.076 7.311 1.00 59.43 1056 SER A O 1
ATOM 635 N N . HIS A 1 105 ? 14.170 -4.163 8.476 1.00 54.50 1057 HIS A N 1
ATOM 636 C CA . HIS A 1 105 ? 15.188 -3.150 8.264 1.00 54.52 1057 HIS A CA 1
ATOM 637 C C . HIS A 1 105 ? 16.053 -3.397 7.024 1.00 54.83 1057 HIS A C 1
ATOM 638 O O . HIS A 1 105 ? 16.874 -2.536 6.691 1.00 53.11 1057 HIS A O 1
ATOM 645 N N . LEU A 1 106 ? 15.909 -4.546 6.352 1.00 49.20 1058 LEU A N 1
ATOM 646 C CA . LEU A 1 106 ? 16.815 -4.972 5.280 1.00 39.88 1058 LEU A CA 1
ATOM 647 C C . LEU A 1 106 ? 16.467 -4.363 3.939 1.00 46.68 1058 LEU A C 1
ATOM 648 O O . LEU A 1 106 ? 15.298 -4.337 3.552 1.00 48.78 1058 LEU A O 1
ATOM 653 N N . LYS A 1 107 ? 17.491 -3.902 3.216 1.00 46.01 1059 LYS A N 1
ATOM 654 C CA . LYS A 1 107 ? 17.365 -3.657 1.787 1.00 45.90 1059 LYS A CA 1
ATOM 655 C C . LYS A 1 107 ? 17.688 -4.968 1.069 1.00 42.46 1059 LYS A C 1
ATOM 656 O O . LYS A 1 107 ? 18.705 -5.595 1.348 1.00 41.71 1059 LYS A O 1
ATOM 662 N N . LEU A 1 108 ? 16.792 -5.425 0.199 1.00 44.08 1060 LEU A N 1
ATOM 663 C CA . LEU A 1 108 ? 17.043 -6.653 -0.555 1.00 44.45 1060 LEU A CA 1
ATOM 664 C C . LEU A 1 108 ? 16.870 -6.360 -2.031 1.00 39.58 1060 LEU A C 1
ATOM 665 O O . LEU A 1 108 ? 15.831 -5.856 -2.442 1.00 42.72 1060 LEU A O 1
ATOM 670 N N . HIS A 1 109 ? 17.875 -6.703 -2.817 1.00 40.19 1061 HIS A N 1
ATOM 671 C CA . HIS A 1 109 ? 17.893 -6.439 -4.251 1.00 42.56 1061 HIS A CA 1
ATOM 672 C C . HIS A 1 109 ? 18.072 -7.755 -4.998 1.00 40.50 1061 HIS A C 1
ATOM 673 O O . HIS A 1 109 ? 19.017 -8.491 -4.712 1.00 39.39 1061 HIS A O 1
ATOM 680 N N . GLY A 1 110 ? 17.197 -8.027 -5.971 1.00 44.11 1062 GLY A N 1
ATOM 681 C CA . GLY A 1 110 ? 17.291 -9.222 -6.798 1.00 46.16 1062 GLY A CA 1
ATOM 682 C C . GLY A 1 110 ? 17.627 -8.887 -8.241 1.00 48.16 1062 GLY A C 1
ATOM 683 O O . GLY A 1 110 ? 17.257 -7.824 -8.747 1.00 46.41 1062 GLY A O 1
ATOM 684 N N . HIS A 1 111 ? 18.368 -9.778 -8.898 1.00 43.35 1063 HIS A N 1
ATOM 685 C CA . HIS A 1 111 ? 18.659 -9.659 -10.324 1.00 41.67 1063 HIS A CA 1
ATOM 686 C C . HIS A 1 111 ? 18.017 -10.824 -11.070 1.00 47.02 1063 HIS A C 1
ATOM 687 O O . HIS A 1 111 ? 18.047 -11.967 -10.587 1.00 47.50 1063 HIS A O 1
ATOM 694 N N . THR A 1 112 ? 17.492 -10.538 -12.256 1.00 50.75 1064 THR A N 1
ATOM 695 C CA . THR A 1 112 ? 16.922 -11.576 -13.099 1.00 58.18 1064 THR A CA 1
ATOM 696 C C . THR A 1 112 ? 17.133 -11.186 -14.552 1.00 62.70 1064 THR A C 1
ATOM 697 O O . THR A 1 112 ? 17.199 -9.998 -14.893 1.00 62.59 1064 THR A O 1
ATOM 701 N N . LEU A 1 113 ? 17.264 -12.197 -15.403 1.00 63.15 1065 LEU A N 1
ATOM 702 C CA . LEU A 1 113 ? 17.437 -11.945 -16.830 1.00 64.25 1065 LEU A CA 1
ATOM 703 C C . LEU A 1 113 ? 16.128 -11.730 -17.566 1.00 68.28 1065 LEU A C 1
ATOM 704 O O . LEU A 1 113 ? 16.145 -11.189 -18.679 1.00 71.66 1065 LEU A O 1
ATOM 709 N N . SER A 1 114 ? 14.996 -12.128 -16.991 1.00 71.82 1066 SER A N 1
ATOM 710 C CA . SER A 1 114 ? 13.727 -12.095 -17.712 1.00 75.85 1066 SER A CA 1
ATOM 711 C C . SER A 1 114 ? 12.874 -10.918 -17.274 1.00 82.63 1066 SER A C 1
ATOM 712 O O . SER A 1 114 ? 12.779 -10.608 -16.081 1.00 77.18 1066 SER A O 1
ATOM 715 N N . SER A 1 115 ? 12.214 -10.293 -18.250 1.00 90.12 1067 SER A N 1
ATOM 716 C CA . SER A 1 115 ? 11.296 -9.208 -17.933 1.00 91.55 1067 SER A CA 1
ATOM 717 C C . SER A 1 115 ? 10.028 -9.721 -17.258 1.00 92.77 1067 SER A C 1
ATOM 718 O O . SER A 1 115 ? 9.460 -9.026 -16.408 1.00 85.97 1067 SER A O 1
ATOM 721 N N . GLU A 1 116 ? 9.580 -10.932 -17.616 1.00 100.00 1068 GLU A N 1
ATOM 722 C CA . GLU A 1 116 ? 8.398 -11.516 -16.983 1.00 97.98 1068 GLU A CA 1
ATOM 723 C C . GLU A 1 116 ? 8.595 -11.662 -15.480 1.00 82.48 1068 GLU A C 1
ATOM 724 O O . GLU A 1 116 ? 7.776 -11.182 -14.685 1.00 77.53 1068 GLU A O 1
ATOM 730 N N . GLN A 1 117 ? 9.682 -12.329 -15.071 1.00 78.06 1069 GLN A N 1
ATOM 731 C CA . GLN A 1 117 ? 9.949 -12.499 -13.645 1.00 77.58 1069 GLN A CA 1
ATOM 732 C C . GLN A 1 117 ? 10.070 -11.157 -12.954 1.00 69.95 1069 GLN A C 1
ATOM 733 O O . GLN A 1 117 ? 9.581 -10.986 -11.832 1.00 68.36 1069 GLN A O 1
ATOM 739 N N . ALA A 1 118 ? 10.698 -10.186 -13.620 1.00 61.31 1070 ALA A N 1
ATOM 740 C CA . ALA A 1 118 ? 10.928 -8.888 -12.993 1.00 69.89 1070 ALA A CA 1
ATOM 741 C C . ALA A 1 118 ? 9.612 -8.156 -12.749 1.00 73.84 1070 ALA A C 1
ATOM 742 O O . ALA A 1 118 ? 9.378 -7.607 -11.661 1.00 68.55 1070 ALA A O 1
ATOM 744 N N . GLU A 1 119 ? 8.729 -8.150 -13.754 1.00 77.32 1071 GLU A N 1
ATOM 745 C CA . GLU A 1 119 ? 7.427 -7.520 -13.575 1.00 74.50 1071 GLU A CA 1
ATOM 746 C C . GLU A 1 119 ? 6.592 -8.257 -12.535 1.00 73.25 1071 GLU A C 1
ATOM 747 O O . GLU A 1 119 ? 5.941 -7.628 -11.694 1.00 76.13 1071 GLU A O 1
ATOM 753 N N . LEU A 1 120 ? 6.582 -9.587 -12.581 1.00 69.95 1072 LEU A N 1
ATOM 754 C CA . LEU A 1 120 ? 5.755 -10.327 -11.635 1.00 75.10 1072 LEU A CA 1
ATOM 755 C C . LEU A 1 120 ? 6.299 -10.209 -10.217 1.00 74.34 1072 LEU A C 1
ATOM 756 O O . LEU A 1 120 ? 5.522 -10.125 -9.258 1.00 75.69 1072 LEU A O 1
ATOM 761 N N . GLY A 1 121 ? 7.628 -10.185 -10.068 1.00 72.54 1073 GLY A N 1
ATOM 762 C CA . GLY A 1 121 ? 8.214 -10.001 -8.751 1.00 69.69 1073 GLY A CA 1
ATOM 763 C C . GLY A 1 121 ? 7.836 -8.673 -8.124 1.00 66.59 1073 GLY A C 1
ATOM 764 O O . GLY A 1 121 ? 7.426 -8.617 -6.958 1.00 65.26 1073 GLY A O 1
ATOM 765 N N . LEU A 1 122 ? 7.952 -7.583 -8.888 1.00 69.04 1074 LEU A N 1
ATOM 766 C CA . LEU A 1 122 ? 7.663 -6.289 -8.284 1.00 74.36 1074 LEU A CA 1
ATOM 767 C C . LEU A 1 122 ? 6.178 -6.135 -7.969 1.00 76.08 1074 LEU A C 1
ATOM 768 O O . LEU A 1 122 ? 5.820 -5.406 -7.037 1.00 69.36 1074 LEU A O 1
ATOM 773 N N . ARG A 1 123 ? 5.305 -6.828 -8.716 1.00 80.24 1075 ARG A N 1
ATOM 774 C CA . ARG A 1 123 ? 3.882 -6.820 -8.385 1.00 83.49 1075 ARG A CA 1
ATOM 775 C C . ARG A 1 123 ? 3.635 -7.522 -7.057 1.00 78.08 1075 ARG A C 1
ATOM 776 O O . ARG A 1 123 ? 2.830 -7.049 -6.246 1.00 75.46 1075 ARG A O 1
ATOM 784 N N . LYS A 1 124 ? 4.337 -8.638 -6.810 1.00 73.02 1076 LYS A N 1
ATOM 785 C CA . LYS A 1 124 ? 4.289 -9.290 -5.501 1.00 72.30 1076 LYS A CA 1
ATOM 786 C C . LYS A 1 124 ? 4.842 -8.377 -4.418 1.00 70.00 1076 LYS A C 1
ATOM 787 O O . LYS A 1 124 ? 4.252 -8.246 -3.339 1.00 73.74 1076 LYS A O 1
ATOM 793 N N . ILE A 1 125 ? 5.981 -7.741 -4.691 1.00 70.74 1077 ILE A N 1
ATOM 794 C CA . ILE A 1 125 ? 6.599 -6.851 -3.710 1.00 70.21 1077 ILE A CA 1
ATOM 795 C C . ILE A 1 125 ? 5.637 -5.745 -3.304 1.00 71.31 1077 ILE A C 1
ATOM 796 O O . ILE A 1 125 ? 5.451 -5.463 -2.115 1.00 76.88 1077 ILE A O 1
ATOM 801 N N . GLU A 1 126 ? 5.011 -5.092 -4.284 1.00 75.65 1078 GLU A N 1
ATOM 802 C CA . GLU A 1 126 ? 4.096 -4.012 -3.947 1.00 81.17 1078 GLU A CA 1
ATOM 803 C C . GLU A 1 126 ? 2.827 -4.528 -3.289 1.00 77.91 1078 GLU A C 1
ATOM 804 O O . GLU A 1 126 ? 2.271 -3.854 -2.418 1.00 78.29 1078 GLU A O 1
ATOM 810 N N . ALA A 1 127 ? 2.343 -5.706 -3.690 1.00 80.38 1079 ALA A N 1
ATOM 811 C CA . ALA A 1 127 ? 1.162 -6.261 -3.030 1.00 83.98 1079 ALA A CA 1
ATOM 812 C C . ALA A 1 127 ? 1.408 -6.449 -1.537 1.00 85.38 1079 ALA A C 1
ATOM 813 O O . ALA A 1 127 ? 0.503 -6.243 -0.720 1.00 85.92 1079 ALA A O 1
ATOM 815 N N . ARG A 1 128 ? 2.633 -6.815 -1.157 1.00 83.98 1080 ARG A N 1
ATOM 816 C CA . ARG A 1 128 ? 2.998 -6.941 0.244 1.00 77.40 1080 ARG A CA 1
ATOM 817 C C . ARG A 1 128 ? 3.520 -5.639 0.832 1.00 73.24 1080 ARG A C 1
ATOM 818 O O . ARG A 1 128 ? 3.970 -5.629 1.978 1.00 81.33 1080 ARG A O 1
ATOM 826 N N . GLY A 1 129 ? 3.477 -4.547 0.076 1.00 71.86 1081 GLY A N 1
ATOM 827 C CA . GLY A 1 129 ? 3.956 -3.276 0.586 1.00 75.48 1081 GLY A CA 1
ATOM 828 C C . GLY A 1 129 ? 5.443 -3.221 0.857 1.00 71.26 1081 GLY A C 1
ATOM 829 O O . GLY A 1 129 ? 5.875 -2.522 1.770 1.00 75.15 1081 GLY A O 1
ATOM 830 N N . LEU A 1 130 ? 6.248 -3.924 0.077 1.00 74.13 1082 LEU A N 1
ATOM 831 C CA . LEU A 1 130 ? 7.685 -3.928 0.311 1.00 69.71 1082 LEU A CA 1
ATOM 832 C C . LEU A 1 130 ? 8.415 -3.037 -0.685 1.00 71.99 1082 LEU A C 1
ATOM 833 O O . LEU A 1 130 ? 9.608 -3.230 -0.937 1.00 72.12 1082 LEU A O 1
ATOM 838 N N . GLY A 1 131 ? 7.717 -2.028 -1.223 1.00 68.04 1083 GLY A N 1
ATOM 839 C CA . GLY A 1 131 ? 8.215 -1.334 -2.402 1.00 69.13 1083 GLY A CA 1
ATOM 840 C C . GLY A 1 131 ? 9.464 -0.504 -2.158 1.00 70.07 1083 GLY A C 1
ATOM 841 O O . GLY A 1 131 ? 10.349 -0.431 -3.020 1.00 68.50 1083 GLY A O 1
ATOM 842 N N . GLY A 1 132 ? 9.554 0.144 -0.996 1.00 63.43 1084 GLY A N 1
ATOM 843 C CA . GLY A 1 132 ? 10.768 0.885 -0.686 1.00 64.97 1084 GLY A CA 1
ATOM 844 C C . GLY A 1 132 ? 12.005 -0.002 -0.570 1.00 72.91 1084 GLY A C 1
ATOM 845 O O . GLY A 1 132 ? 13.055 0.295 -1.151 1.00 76.51 1084 GLY A O 1
ATOM 846 N N . ARG A 1 133 ? 11.902 -1.114 0.163 1.00 64.55 1085 ARG A N 1
ATOM 847 C CA . ARG A 1 133 ? 13.111 -1.828 0.553 1.00 57.86 1085 ARG A CA 1
ATOM 848 C C . ARG A 1 133 ? 13.522 -2.940 -0.394 1.00 59.83 1085 ARG A C 1
ATOM 849 O O . ARG A 1 133 ? 14.712 -3.305 -0.409 1.00 52.39 1085 ARG A O 1
ATOM 857 N N . VAL A 1 134 ? 12.568 -3.544 -1.107 1.00 56.32 1086 VAL A N 1
ATOM 858 C CA . VAL A 1 134 ? 12.816 -4.745 -1.902 1.00 50.80 1086 VAL A CA 1
ATOM 859 C C . VAL A 1 134 ? 12.646 -4.384 -3.368 1.00 52.21 1086 VAL A C 1
ATOM 860 O O . VAL A 1 134 ? 11.593 -3.876 -3.778 1.00 55.96 1086 VAL A O 1
ATOM 864 N N . GLN A 1 135 ? 13.667 -4.667 -4.161 1.00 51.69 1087 GLN A N 1
ATOM 865 C CA . GLN A 1 135 ? 13.674 -4.310 -5.566 1.00 56.49 1087 GLN A CA 1
ATOM 866 C C . GLN A 1 135 ? 14.092 -5.507 -6.388 1.00 55.51 1087 GLN A C 1
ATOM 867 O O . GLN A 1 135 ? 14.823 -6.368 -5.907 1.00 51.26 1087 GLN A O 1
ATOM 873 N N . VAL A 1 136 ? 13.636 -5.553 -7.635 1.00 50.45 1088 VAL A N 1
ATOM 874 C CA . VAL A 1 136 ? 14.089 -6.580 -8.575 1.00 51.94 1088 VAL A CA 1
ATOM 875 C C . VAL A 1 136 ? 14.493 -5.876 -9.854 1.00 51.48 1088 VAL A C 1
ATOM 876 O O . VAL A 1 136 ? 13.715 -5.070 -10.384 1.00 54.65 1088 VAL A O 1
ATOM 880 N N . LEU A 1 137 ? 15.683 -6.172 -10.360 1.00 54.33 1089 LEU A N 1
ATOM 881 C CA . LEU A 1 137 ? 16.161 -5.518 -11.577 1.00 60.51 1089 LEU A CA 1
ATOM 882 C C . LEU A 1 137 ? 16.521 -6.530 -12.656 1.00 51.88 1089 LEU A C 1
ATOM 883 O O . LEU A 1 137 ? 17.038 -7.606 -12.366 1.00 49.38 1089 LEU A O 1
ATOM 888 N N . ARG A 1 138 ? 16.324 -6.131 -13.916 1.00 55.30 1090 ARG A N 1
ATOM 889 C CA . ARG A 1 138 ? 16.783 -6.934 -15.048 1.00 58.66 1090 ARG A CA 1
ATOM 890 C C . ARG A 1 138 ? 18.221 -6.554 -15.319 1.00 54.48 1090 ARG A C 1
ATOM 891 O O . ARG A 1 138 ? 18.514 -5.620 -16.072 1.00 60.33 1090 ARG A O 1
ATOM 899 N N . ARG A 1 139 ? 19.121 -7.284 -14.686 1.00 51.12 1091 ARG A N 1
ATOM 900 C CA . ARG A 1 139 ? 20.553 -7.082 -14.775 1.00 59.73 1091 ARG A CA 1
ATOM 901 C C . ARG A 1 139 ? 21.219 -8.444 -14.874 1.00 59.65 1091 ARG A C 1
ATOM 902 O O . ARG A 1 139 ? 20.756 -9.419 -14.276 1.00 57.39 1091 ARG A O 1
ATOM 910 N N . ASP A 1 140 ? 22.288 -8.492 -15.672 1.00 57.30 1092 ASP A N 1
ATOM 911 C CA . ASP A 1 140 ? 23.092 -9.691 -15.897 1.00 55.96 1092 ASP A CA 1
ATOM 912 C C . ASP A 1 140 ? 24.196 -9.687 -14.846 1.00 53.42 1092 ASP A C 1
ATOM 913 O O . ASP A 1 140 ? 25.176 -8.952 -14.964 1.00 53.15 1092 ASP A O 1
ATOM 918 N N . SER A 1 141 ? 24.041 -10.513 -13.805 1.00 55.44 1093 SER A N 1
ATOM 919 C CA . SER A 1 141 ? 24.972 -10.483 -12.675 1.00 53.40 1093 SER A CA 1
ATOM 920 C C . SER A 1 141 ? 26.387 -10.902 -13.051 1.00 49.13 1093 SER A C 1
ATOM 921 O O . SER A 1 141 ? 27.306 -10.689 -12.260 1.00 49.14 1093 SER A O 1
ATOM 924 N N . SER A 1 142 ? 26.599 -11.499 -14.224 1.00 51.97 1094 SER A N 1
ATOM 925 C CA . SER A 1 142 ? 27.972 -11.811 -14.614 1.00 53.34 1094 SER A CA 1
ATOM 926 C C . SER A 1 142 ? 28.727 -10.572 -15.094 1.00 61.44 1094 SER A C 1
ATOM 927 O O . SER A 1 142 ? 29.960 -10.606 -15.178 1.00 64.04 1094 SER A O 1
ATOM 930 N N . LYS A 1 143 ? 28.007 -9.471 -15.378 1.00 55.51 1095 LYS A N 1
ATOM 931 C CA . LYS A 1 143 ? 28.487 -8.232 -16.002 1.00 61.92 1095 LYS A CA 1
ATOM 932 C C 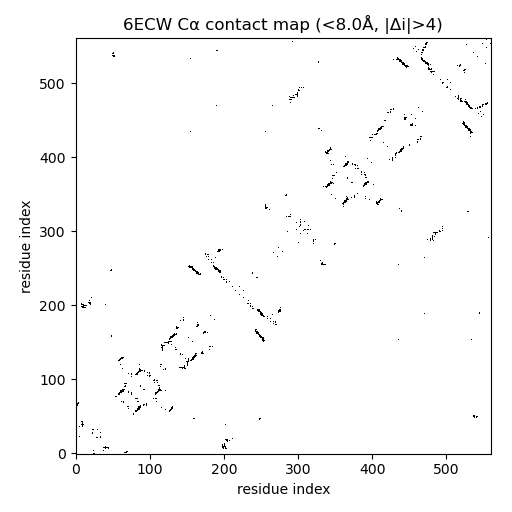. LYS A 1 143 ? 28.043 -6.959 -15.285 1.00 65.07 1095 LYS A C 1
ATOM 933 O O . LYS A 1 143 ? 28.845 -6.040 -15.121 1.00 67.71 1095 LYS A O 1
ATOM 939 N N . ASP A 1 144 ? 26.776 -6.856 -14.904 1.00 61.70 1096 ASP A N 1
ATOM 940 C CA . ASP A 1 144 ? 26.208 -5.606 -14.418 1.00 59.72 1096 ASP A CA 1
ATOM 941 C C . ASP A 1 144 ? 26.389 -5.486 -12.907 1.00 56.06 1096 ASP A C 1
ATOM 942 O O . ASP A 1 144 ? 26.053 -6.420 -12.170 1.00 45.82 1096 ASP A O 1
ATOM 947 N N . ALA A 1 145 ? 26.863 -4.317 -12.446 1.00 55.91 1097 ALA A N 1
ATOM 948 C CA . ALA A 1 145 ? 26.976 -4.063 -11.010 1.00 52.00 1097 ALA A CA 1
ATOM 949 C C . ALA A 1 145 ? 25.586 -3.947 -10.380 1.00 46.27 1097 ALA A C 1
ATOM 950 O O . ALA A 1 145 ? 24.644 -3.457 -11.032 1.00 47.20 1097 ALA A O 1
ATOM 952 N N . PRO A 1 146 ? 25.427 -4.402 -9.102 1.00 43.49 1098 PRO A N 1
ATOM 953 C CA . PRO A 1 146 ? 24.155 -4.218 -8.391 1.00 40.91 1098 PRO A CA 1
ATOM 954 C C . PRO A 1 146 ? 23.988 -2.780 -7.934 1.00 47.69 1098 PRO A C 1
ATOM 955 O O . PRO A 1 146 ? 24.823 -1.941 -8.272 1.00 48.24 1098 PRO A O 1
ATOM 959 N N . LEU A 1 147 ? 22.937 -2.502 -7.153 1.00 43.67 1099 LEU A N 1
ATOM 960 C CA . LEU A 1 147 ? 22.608 -1.139 -6.737 1.00 48.50 1099 LEU A CA 1
ATOM 961 C C . LEU A 1 147 ? 23.572 -0.603 -5.677 1.00 44.34 1099 LEU A C 1
ATOM 962 O O . LEU A 1 147 ? 23.910 0.589 -5.700 1.00 46.55 1099 LEU A O 1
ATOM 967 N N . GLU A 1 148 ? 23.970 -1.430 -4.721 1.00 47.96 1100 GLU A N 1
ATOM 968 C CA . GLU A 1 148 ? 24.882 -1.011 -3.654 1.00 48.87 1100 GLU A CA 1
ATOM 969 C C . GLU A 1 148 ? 26.316 -1.356 -3.999 1.00 50.33 1100 GLU A C 1
ATOM 970 O O . GLU A 1 148 ? 26.578 -2.335 -4.700 1.00 43.30 1100 GLU A O 1
ATOM 976 N N . SER A 1 149 ? 27.257 -0.581 -3.436 1.00 46.96 1101 SER A N 1
ATOM 977 C CA . SER A 1 149 ? 28.676 -0.860 -3.662 1.00 41.70 1101 SER A CA 1
ATOM 978 C C . SER A 1 149 ? 29.134 -2.106 -2.932 1.00 42.32 1101 SER A C 1
ATOM 979 O O . SER A 1 149 ? 30.111 -2.742 -3.352 1.00 42.60 1101 SER A O 1
ATOM 982 N N . ALA A 1 150 ? 28.460 -2.471 -1.845 1.00 37.32 1102 ALA A N 1
ATOM 983 C CA . ALA A 1 150 ? 28.761 -3.697 -1.137 1.00 41.97 1102 ALA A CA 1
ATOM 984 C C . ALA A 1 150 ? 27.498 -4.148 -0.429 1.00 37.68 1102 ALA A C 1
ATOM 985 O O . ALA A 1 150 ? 26.679 -3.311 -0.031 1.00 42.36 1102 ALA A O 1
ATOM 987 N N . TYR A 1 151 ? 27.366 -5.473 -0.245 1.00 32.42 1103 TYR A N 1
ATOM 988 C CA . TYR A 1 151 ? 26.233 -6.119 0.414 1.00 33.53 1103 TYR A CA 1
ATOM 989 C C . TYR A 1 151 ? 26.741 -6.911 1.613 1.00 32.85 1103 TYR A C 1
ATOM 990 O O . TYR A 1 151 ? 27.870 -7.373 1.608 1.00 32.46 1103 TYR A O 1
ATOM 999 N N . ASP A 1 152 ? 25.897 -7.079 2.641 1.00 30.39 1104 ASP A N 1
ATOM 1000 C CA . ASP A 1 152 ? 26.271 -7.972 3.747 1.00 29.00 1104 ASP A CA 1
ATOM 1001 C C . ASP A 1 152 ? 26.011 -9.442 3.445 1.00 28.89 1104 ASP A C 1
ATOM 1002 O O . ASP A 1 152 ? 26.628 -10.312 4.081 1.00 29.25 1104 ASP A O 1
ATOM 1007 N N . VAL A 1 153 ? 25.078 -9.744 2.548 1.00 27.21 1105 VAL A N 1
ATOM 1008 C CA . VAL A 1 153 ? 24.748 -11.148 2.222 1.00 27.26 1105 VAL A CA 1
ATOM 1009 C C . VAL A 1 153 ? 24.487 -11.206 0.718 1.00 28.33 1105 VAL A C 1
ATOM 1010 O O . VAL A 1 153 ? 23.794 -10.341 0.161 1.00 31.57 1105 VAL A O 1
ATOM 1014 N N . ILE A 1 154 ? 25.019 -12.240 0.065 1.00 25.87 1106 ILE A N 1
ATOM 1015 C CA . ILE A 1 154 ? 24.741 -12.506 -1.343 1.00 29.32 1106 ILE A CA 1
ATOM 1016 C C . ILE A 1 154 ? 24.156 -13.914 -1.419 1.00 29.88 1106 ILE A C 1
ATOM 1017 O O . ILE A 1 154 ? 24.723 -14.838 -0.844 1.00 29.36 1106 ILE A O 1
ATOM 1022 N N . LEU A 1 155 ? 23.017 -14.063 -2.088 1.00 29.14 1107 LEU A N 1
ATOM 1023 C CA . LEU A 1 155 ? 22.296 -15.339 -2.214 1.00 30.93 1107 LEU A CA 1
ATOM 1024 C C . LEU A 1 155 ? 22.386 -15.815 -3.655 1.00 34.82 1107 LEU A C 1
ATOM 1025 O O . LEU A 1 155 ? 22.131 -15.029 -4.572 1.00 33.68 1107 LEU A O 1
ATOM 1030 N N . GLY A 1 156 ? 22.678 -17.103 -3.855 1.00 31.91 1108 GLY A N 1
ATOM 1031 C CA . GLY A 1 156 ? 22.595 -17.671 -5.191 1.00 32.19 1108 GLY A CA 1
ATOM 1032 C C . GLY A 1 156 ? 22.126 -19.111 -5.132 1.00 36.37 1108 GLY A C 1
ATOM 1033 O O . GLY A 1 156 ? 22.946 -19.998 -4.939 1.00 30.76 1108 GLY A O 1
ATOM 1034 N N . PHE A 1 157 ? 20.830 -19.341 -5.246 1.00 36.58 1109 PHE A N 1
ATOM 1035 C CA . PHE A 1 157 ? 20.275 -20.697 -5.205 1.00 43.76 1109 PHE A CA 1
ATOM 1036 C C . PHE A 1 157 ? 20.130 -21.201 -6.634 1.00 48.79 1109 PHE A C 1
ATOM 1037 O O . PHE A 1 157 ? 19.265 -20.734 -7.391 1.00 48.87 1109 PHE A O 1
ATOM 1045 N N . GLU A 1 158 ? 21.016 -22.120 -7.010 1.00 39.49 1110 GLU A N 1
ATOM 1046 C CA . GLU A 1 158 ? 21.070 -22.706 -8.344 1.00 44.28 1110 GLU A CA 1
ATOM 1047 C C . GLU A 1 158 ? 21.104 -21.636 -9.447 1.00 45.12 1110 GLU A C 1
ATOM 1048 O O . GLU A 1 158 ? 20.354 -21.683 -10.429 1.00 51.30 1110 GLU A O 1
ATOM 1054 N N . VAL A 1 159 ? 21.981 -20.652 -9.275 1.00 39.63 1111 VAL A N 1
ATOM 1055 C CA . VAL A 1 159 ? 22.179 -19.591 -10.256 1.00 42.11 1111 VAL A CA 1
ATOM 1056 C C . VAL A 1 159 ? 23.491 -19.766 -11.005 1.00 41.62 1111 VAL A C 1
ATOM 1057 O O . VAL A 1 159 ? 23.524 -19.730 -12.236 1.00 47.92 1111 VAL A O 1
ATOM 1061 N N . ALA A 1 160 ? 24.588 -19.940 -10.262 1.00 36.48 1112 ALA A N 1
ATOM 1062 C CA . ALA A 1 160 ? 25.927 -19.874 -10.839 1.00 42.33 1112 ALA A CA 1
ATOM 1063 C C . ALA A 1 160 ? 26.125 -20.878 -11.974 1.00 49.41 1112 ALA A C 1
ATOM 1064 O O . ALA A 1 160 ? 26.777 -20.569 -12.980 1.00 50.66 1112 ALA A O 1
ATOM 1066 N N . THR A 1 161 ? 25.591 -22.086 -11.837 1.00 45.39 1113 THR A N 1
ATOM 1067 C CA . THR A 1 161 ? 25.768 -23.044 -12.920 1.00 46.36 1113 THR A CA 1
ATOM 1068 C C . THR A 1 161 ? 24.851 -22.776 -14.102 1.00 47.63 1113 THR A C 1
ATOM 1069 O O . THR A 1 161 ? 24.853 -23.566 -15.056 1.00 52.90 1113 THR A O 1
ATOM 1073 N N . HIS A 1 162 ? 24.008 -21.757 -14.036 1.00 46.58 1114 HIS A N 1
ATOM 1074 C CA . HIS A 1 162 ? 23.283 -21.310 -15.229 1.00 49.67 1114 HIS A CA 1
ATOM 1075 C C . HIS A 1 162 ? 24.002 -20.163 -15.918 1.00 51.04 1114 HIS A C 1
ATOM 1076 O O . HIS A 1 162 ? 23.485 -19.617 -16.894 1.00 49.64 1114 HIS A O 1
ATOM 1083 N N . ILE A 1 163 ? 25.187 -19.793 -15.446 1.00 49.05 1115 ILE A N 1
ATOM 1084 C CA . ILE A 1 163 ? 25.918 -18.645 -15.946 1.00 51.36 1115 ILE A CA 1
ATOM 1085 C C . ILE A 1 163 ? 27.199 -19.163 -16.581 1.00 51.97 1115 ILE A C 1
ATOM 1086 O O . ILE A 1 163 ? 27.991 -19.840 -15.926 1.00 58.13 1115 ILE A O 1
ATOM 1091 N N . LYS A 1 164 ? 27.410 -18.846 -17.856 1.00 51.62 1116 LYS A N 1
ATOM 1092 C CA . LYS A 1 164 ? 28.586 -19.364 -18.554 1.00 56.21 1116 LYS A CA 1
ATOM 1093 C C . LYS A 1 164 ? 29.880 -18.773 -17.996 1.00 56.41 1116 LYS A C 1
ATOM 1094 O O . LYS A 1 164 ? 30.818 -19.510 -17.667 1.00 58.31 1116 LYS A O 1
ATOM 1100 N N . GLU A 1 165 ? 29.942 -17.452 -17.849 1.00 49.20 1117 GLU A N 1
ATOM 1101 C CA . GLU A 1 165 ? 31.203 -16.802 -17.503 1.00 55.86 1117 GLU A CA 1
ATOM 1102 C C . GLU A 1 165 ? 31.274 -16.665 -15.990 1.00 49.73 1117 GLU A C 1
ATOM 1103 O O . GLU A 1 165 ? 30.999 -15.604 -15.409 1.00 44.46 1117 GLU A O 1
ATOM 1109 N N . LYS A 1 166 ? 31.688 -17.767 -15.346 1.00 47.27 1118 LYS A N 1
ATOM 1110 C CA . LYS A 1 166 ? 31.732 -17.850 -13.892 1.00 39.01 1118 LYS A CA 1
ATOM 1111 C C . LYS A 1 166 ? 32.818 -16.988 -13.275 1.00 36.29 1118 LYS A C 1
ATOM 1112 O O . LYS A 1 166 ? 32.617 -16.495 -12.161 1.00 38.57 1118 LYS A O 1
ATOM 1118 N N . ARG A 1 167 ? 33.972 -16.786 -13.946 1.00 40.32 1119 ARG A N 1
ATOM 1119 C CA . ARG A 1 167 ? 35.010 -15.943 -13.342 1.00 45.65 1119 ARG A CA 1
ATOM 1120 C C . ARG A 1 167 ? 34.558 -14.489 -13.280 1.00 43.31 1119 ARG A C 1
ATOM 1121 O O . ARG A 1 167 ? 34.747 -13.818 -12.259 1.00 42.80 1119 ARG A O 1
ATOM 1129 N N . SER A 1 168 ? 33.998 -13.979 -14.377 1.00 44.85 1120 SER A N 1
ATOM 1130 C CA . SER A 1 168 ? 33.423 -12.633 -14.351 1.00 51.66 1120 SER A CA 1
ATOM 1131 C C . SER A 1 168 ? 32.339 -12.515 -13.284 1.00 52.69 1120 SER A C 1
ATOM 1132 O O . SER A 1 168 ? 32.287 -11.515 -12.556 1.00 49.78 1120 SER A O 1
ATOM 1135 N N . LEU A 1 169 ? 31.459 -13.520 -13.189 1.00 44.33 1121 LEU A N 1
ATOM 1136 C CA . LEU A 1 169 ? 30.442 -13.543 -12.143 1.00 43.33 1121 LEU A CA 1
ATOM 1137 C C . LEU A 1 169 ? 31.083 -13.416 -10.769 1.00 39.08 1121 LEU A C 1
ATOM 1138 O O . LEU A 1 169 ? 30.723 -12.541 -9.971 1.00 39.62 1121 LEU A O 1
ATOM 1143 N N . PHE A 1 170 ? 32.036 -14.304 -10.452 1.00 32.56 1122 PHE A N 1
ATOM 1144 C CA . PHE A 1 170 ? 32.575 -14.257 -9.104 1.00 33.08 1122 PHE A CA 1
ATOM 1145 C C . PHE A 1 170 ? 33.406 -13.009 -8.855 1.00 39.34 1122 PHE A C 1
ATOM 1146 O O . PHE A 1 170 ? 33.482 -12.543 -7.707 1.00 39.29 1122 PHE A O 1
ATOM 1154 N N . GLN A 1 171 ? 34.013 -12.439 -9.887 1.00 40.41 1123 GLN A N 1
ATOM 1155 C CA . GLN A 1 171 ? 34.648 -11.139 -9.722 1.00 42.65 1123 GLN A CA 1
ATOM 1156 C C . GLN A 1 171 ? 33.622 -10.093 -9.317 1.00 43.95 1123 GLN A C 1
ATOM 1157 O O . GLN A 1 171 ? 33.869 -9.273 -8.423 1.00 40.88 1123 GLN A O 1
ATOM 1163 N N . ASN A 1 172 ? 32.477 -10.082 -10.017 1.00 40.34 1124 ASN A N 1
ATOM 1164 C CA . ASN A 1 172 ? 31.386 -9.147 -9.736 1.00 43.05 1124 ASN A CA 1
ATOM 1165 C C . ASN A 1 172 ? 30.789 -9.387 -8.343 1.00 39.13 1124 ASN A C 1
ATOM 1166 O O . ASN A 1 172 ? 30.605 -8.436 -7.583 1.00 44.53 1124 ASN A O 1
ATOM 1171 N N . LEU A 1 173 ? 30.521 -10.648 -7.963 1.00 32.83 1125 LEU A N 1
ATOM 1172 C CA . LEU A 1 173 ? 29.944 -10.909 -6.637 1.00 32.07 1125 LEU A CA 1
ATOM 1173 C C . LEU A 1 173 ? 30.905 -10.512 -5.521 1.00 33.74 1125 LEU A C 1
ATOM 1174 O O . LEU A 1 173 ? 30.517 -9.838 -4.561 1.00 32.46 1125 LEU A O 1
ATOM 1179 N N A SER A 1 174 ? 32.159 -10.957 -5.617 0.53 30.16 1126 SER A N 1
ATOM 1180 N N B SER A 1 174 ? 32.160 -10.972 -5.594 0.47 29.96 1126 SER A N 1
ATOM 1181 C CA A SER A 1 174 ? 33.105 -10.745 -4.531 0.53 30.14 1126 SER A CA 1
ATOM 1182 C CA B SER A 1 174 ? 33.097 -10.717 -4.502 0.47 30.21 1126 SER A CA 1
ATOM 1183 C C A SER A 1 174 ? 33.420 -9.265 -4.368 0.53 31.66 1126 SER A C 1
ATOM 1184 C C B SER A 1 174 ? 33.368 -9.230 -4.355 0.47 31.68 1126 SER A C 1
ATOM 1185 O O A SER A 1 174 ? 33.593 -8.781 -3.244 0.53 34.00 1126 SER A O 1
ATOM 1186 O O B SER A 1 174 ? 33.486 -8.715 -3.236 0.47 33.02 1126 SER A O 1
ATOM 1191 N N . SER A 1 175 ? 33.469 -8.508 -5.476 1.00 32.39 1127 SER A N 1
ATOM 1192 C CA . SER A 1 175 ? 33.789 -7.100 -5.354 1.00 35.19 1127 SER A CA 1
ATOM 1193 C C . SER A 1 175 ? 32.633 -6.323 -4.726 1.00 36.01 1127 SER A C 1
ATOM 1194 O O . SER A 1 175 ? 32.821 -5.199 -4.261 1.00 36.94 1127 SER A O 1
ATOM 1197 N N . HIS A 1 176 ? 31.432 -6.905 -4.686 1.00 33.05 1128 HIS A N 1
ATOM 1198 C CA . HIS A 1 176 ? 30.279 -6.239 -4.084 1.00 35.71 1128 HIS A CA 1
ATOM 1199 C C . HIS A 1 176 ? 29.857 -6.931 -2.796 1.00 35.87 1128 HIS A C 1
ATOM 1200 O O . HIS A 1 176 ? 28.744 -6.737 -2.316 1.00 33.10 1128 HIS A O 1
ATOM 1207 N N . LEU A 1 177 ? 30.782 -7.646 -2.175 1.00 31.34 1129 LEU A N 1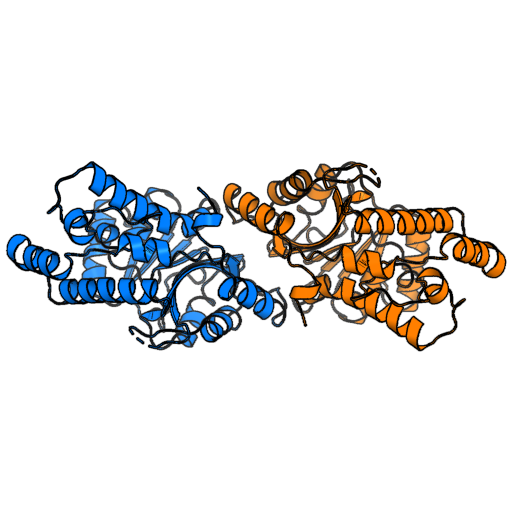
ATOM 1208 C CA . LEU A 1 177 ? 30.527 -8.301 -0.910 1.00 30.15 1129 LEU A CA 1
ATOM 1209 C C . LEU A 1 177 ? 31.364 -7.611 0.152 1.00 32.73 1129 LEU A C 1
ATOM 1210 O O . LEU A 1 177 ? 32.586 -7.471 0.005 1.00 32.01 1129 LEU A O 1
ATOM 1215 N N . ARG A 1 178 ? 30.703 -7.139 1.197 1.00 29.60 1130 ARG A N 1
ATOM 1216 C CA . ARG A 1 178 ? 31.417 -6.503 2.292 1.00 32.15 1130 ARG A CA 1
ATOM 1217 C C . ARG A 1 178 ? 32.424 -7.486 2.920 1.00 32.36 1130 ARG A C 1
ATOM 1218 O O . ARG A 1 178 ? 32.168 -8.685 3.000 1.00 28.63 1130 ARG A O 1
ATOM 1226 N N . GLU A 1 179 ? 33.574 -6.978 3.343 1.00 32.39 1131 GLU A N 1
ATOM 1227 C CA . GLU A 1 179 ? 34.529 -7.812 4.054 1.00 30.14 1131 GLU A CA 1
ATOM 1228 C C . GLU A 1 179 ? 33.803 -8.446 5.235 1.00 32.59 1131 GLU A C 1
ATOM 1229 O O . GLU A 1 179 ? 33.121 -7.743 5.990 1.00 31.87 1131 GLU A O 1
ATOM 1235 N N . GLY A 1 180 ? 33.944 -9.756 5.370 1.00 28.89 1132 GLY A N 1
ATOM 1236 C CA . GLY A 1 180 ? 33.279 -10.594 6.347 1.00 28.16 1132 GLY A CA 1
ATOM 1237 C C . GLY A 1 180 ? 31.825 -10.907 6.018 1.00 30.58 1132 GLY A C 1
ATOM 1238 O O . GLY A 1 180 ? 31.181 -11.642 6.784 1.00 30.33 1132 GLY A O 1
ATOM 1239 N N . GLY A 1 181 ? 31.303 -10.401 4.889 1.00 26.10 1133 GLY A N 1
ATOM 1240 C CA . GLY A 1 181 ? 29.917 -10.671 4.534 1.00 27.82 1133 GLY A CA 1
ATOM 1241 C C . GLY A 1 181 ? 29.776 -12.105 4.065 1.00 29.59 1133 GLY A C 1
ATOM 1242 O O . GLY A 1 181 ? 30.752 -12.743 3.697 1.00 25.39 1133 GLY A O 1
ATOM 1243 N N . PHE A 1 182 ? 28.539 -12.587 4.028 1.00 25.61 1134 PHE A N 1
ATOM 1244 C CA . PHE A 1 182 ? 28.221 -13.971 3.659 1.00 25.23 1134 PHE A CA 1
ATOM 1245 C C . PHE A 1 182 ? 27.851 -14.106 2.187 1.00 29.05 1134 PHE A C 1
ATOM 1246 O O . PHE A 1 182 ? 27.088 -13.300 1.641 1.00 27.09 1134 PHE A O 1
ATOM 1254 N N . MET A 1 183 ? 28.340 -15.194 1.564 1.00 23.73 1135 MET A N 1
ATOM 1255 C CA . MET A 1 183 ? 27.837 -15.638 0.260 1.00 25.28 1135 MET A CA 1
ATOM 1256 C C . MET A 1 183 ? 27.250 -17.026 0.467 1.00 26.92 1135 MET A C 1
ATOM 1257 O O . MET A 1 183 ? 27.952 -17.939 0.943 1.00 26.04 1135 MET A O 1
ATOM 1262 N N . LEU A 1 184 ? 25.960 -17.175 0.149 1.00 26.15 1136 LEU A N 1
ATOM 1263 C CA . LEU A 1 184 ? 25.218 -18.389 0.467 1.00 26.43 1136 LEU A CA 1
ATOM 1264 C C . LEU A 1 184 ? 24.795 -18.987 -0.862 1.00 29.30 1136 LEU A C 1
ATOM 1265 O O . LEU A 1 184 ? 23.957 -18.393 -1.544 1.00 28.46 1136 LEU A O 1
ATOM 1270 N N . LEU A 1 185 ? 25.312 -20.162 -1.227 1.00 25.70 1137 LEU A N 1
ATOM 1271 C CA . LEU A 1 185 ? 25.000 -20.710 -2.546 1.00 25.57 1137 LEU A CA 1
ATOM 1272 C C . LEU A 1 185 ? 24.441 -22.102 -2.385 1.00 26.48 1137 LEU A C 1
ATOM 1273 O O . LEU A 1 185 ? 24.780 -22.822 -1.440 1.00 27.56 1137 LEU A O 1
ATOM 1278 N N . ALA A 1 186 ? 23.549 -22.457 -3.287 1.00 28.63 1138 ALA A N 1
ATOM 1279 C CA . ALA A 1 186 ? 23.127 -23.838 -3.422 1.00 27.55 1138 ALA A CA 1
ATOM 1280 C C . ALA A 1 186 ? 23.414 -24.191 -4.865 1.00 32.29 1138 ALA A C 1
ATOM 1281 O O . ALA A 1 186 ? 22.851 -23.550 -5.749 1.00 34.64 1138 ALA A O 1
ATOM 1283 N N . ASP A 1 187 ? 24.193 -25.249 -5.116 1.00 26.16 1139 ASP A N 1
ATOM 1284 C CA . ASP A 1 187 ? 24.489 -25.503 -6.525 1.00 32.86 1139 ASP A CA 1
ATOM 1285 C C . ASP A 1 187 ? 25.128 -26.862 -6.695 1.00 31.33 1139 ASP A C 1
ATOM 1286 O O . ASP A 1 187 ? 25.357 -27.601 -5.732 1.00 33.07 1139 ASP A O 1
ATOM 1291 N N . PHE A 1 188 ? 25.335 -27.228 -7.955 1.00 33.54 1140 PHE A N 1
ATOM 1292 C CA . PHE A 1 188 ? 25.785 -28.566 -8.319 1.00 28.93 1140 PHE A CA 1
ATOM 1293 C C . PHE A 1 188 ? 27.305 -28.586 -8.410 1.00 36.23 1140 PHE A C 1
ATOM 1294 O O . PHE A 1 188 ? 27.932 -27.620 -8.844 1.00 34.56 1140 PHE A O 1
ATOM 1302 N N . ILE A 1 189 ? 27.874 -29.743 -8.096 1.00 32.95 1141 ILE A N 1
ATOM 1303 C CA . ILE A 1 189 ? 29.274 -30.048 -8.370 1.00 33.48 1141 ILE A CA 1
ATOM 1304 C C . ILE A 1 189 ? 29.322 -31.246 -9.323 1.00 35.25 1141 ILE A C 1
ATOM 1305 O O . ILE A 1 189 ? 28.637 -32.256 -9.099 1.00 32.34 1141 ILE A O 1
ATOM 1310 N N . ALA A 1 190 ? 30.126 -31.149 -10.398 1.00 30.86 1142 ALA A N 1
ATOM 1311 C CA . ALA A 1 190 ? 30.262 -32.251 -11.356 1.00 33.31 1142 ALA A CA 1
ATOM 1312 C C . ALA A 1 190 ? 31.367 -33.197 -10.879 1.00 35.22 1142 ALA A C 1
ATOM 1313 O O . ALA A 1 190 ? 32.491 -32.751 -10.665 1.00 38.13 1142 ALA A O 1
ATOM 1315 N N . ASN A 1 191 ? 31.062 -34.498 -10.729 1.00 37.66 1143 ASN A N 1
ATOM 1316 C CA . ASN A 1 191 ? 32.020 -35.506 -10.251 1.00 37.79 1143 ASN A CA 1
ATOM 1317 C C . ASN A 1 191 ? 32.591 -36.250 -11.472 1.00 43.70 1143 ASN A C 1
ATOM 1318 O O . ASN A 1 191 ? 32.337 -35.852 -12.608 1.00 54.25 1143 ASN A O 1
ATOM 1323 N N . SER A 1 192 ? 33.352 -37.323 -11.270 1.00 60.76 1144 SER A N 1
ATOM 1324 C CA . SER A 1 192 ? 33.771 -38.147 -12.427 1.00 84.49 1144 SER A CA 1
ATOM 1325 C C . SER A 1 192 ? 32.556 -38.659 -13.216 1.00 88.19 1144 SER A C 1
ATOM 1326 O O . SER A 1 192 ? 32.114 -39.805 -13.083 1.00 100.80 1144 SER A O 1
ATOM 1329 N N . GLY A 1 193 ? 32.023 -37.798 -14.078 1.00 87.07 1145 GLY A N 1
ATOM 1330 C CA . GLY A 1 193 ? 30.919 -38.171 -14.942 1.00 99.66 1145 GLY A CA 1
ATOM 1331 C C . GLY A 1 193 ? 30.800 -37.305 -16.183 1.00 111.11 1145 GLY A C 1
ATOM 1332 O O . GLY A 1 193 ? 31.629 -37.386 -17.095 1.00 118.43 1145 GLY A O 1
ATOM 1333 N N . SER A 1 194 ? 29.765 -36.476 -16.238 1.00 108.95 1146 SER A N 1
ATOM 1334 C CA . SER A 1 194 ? 29.589 -35.566 -17.362 1.00 108.46 1146 SER A CA 1
ATOM 1335 C C . SER A 1 194 ? 30.505 -34.352 -17.217 1.00 112.18 1146 SER A C 1
ATOM 1336 O O . SER A 1 194 ? 30.317 -33.513 -16.324 1.00 109.51 1146 SER A O 1
ATOM 1339 N N . SER A 1 203 ? 22.714 -25.559 -18.741 1.00 91.82 1155 SER A N 1
ATOM 1340 C CA . SER A 1 203 ? 23.422 -25.830 -17.492 1.00 81.20 1155 SER A CA 1
ATOM 1341 C C . SER A 1 203 ? 24.917 -26.044 -17.755 1.00 74.34 1155 SER A C 1
ATOM 1342 O O . SER A 1 203 ? 25.314 -26.819 -18.619 1.00 74.86 1155 SER A O 1
ATOM 1345 N N . TYR A 1 204 ? 25.749 -25.333 -17.002 1.00 66.17 1156 TYR A N 1
ATOM 1346 C CA . TYR A 1 204 ? 27.199 -25.415 -17.125 1.00 64.24 1156 TYR A CA 1
ATOM 1347 C C . TYR A 1 204 ? 27.711 -25.992 -15.819 1.00 63.52 1156 TYR A C 1
ATOM 1348 O O . TYR A 1 204 ? 27.701 -25.299 -14.786 1.00 60.24 1156 TYR A O 1
ATOM 1357 N N . ASN A 1 205 ? 28.176 -27.237 -15.863 1.00 59.82 1157 ASN A N 1
ATOM 1358 C CA A ASN A 1 205 ? 28.559 -27.877 -14.620 0.59 61.58 1157 ASN A CA 1
ATOM 1359 C CA B ASN A 1 205 ? 28.573 -27.934 -14.647 0.41 61.38 1157 ASN A CA 1
ATOM 1360 C C . ASN A 1 205 ? 30.070 -27.794 -14.374 1.00 58.59 1157 ASN A C 1
ATOM 1361 O O . ASN A 1 205 ? 30.904 -27.805 -15.285 1.00 64.82 1157 ASN A O 1
ATOM 1370 N N . VAL A 1 206 ? 30.399 -27.695 -13.108 1.00 40.79 1158 VAL A N 1
ATOM 1371 C CA . VAL A 1 206 ? 31.650 -27.154 -12.625 1.00 35.00 1158 VAL A CA 1
ATOM 1372 C C . VAL A 1 206 ? 32.250 -28.189 -11.689 1.00 41.66 1158 VAL A C 1
ATOM 1373 O O . VAL A 1 206 ? 31.554 -28.665 -10.787 1.00 34.31 1158 VAL A O 1
ATOM 1377 N N . THR A 1 207 ? 33.519 -28.551 -11.905 1.00 33.51 1159 THR A N 1
ATOM 1378 C CA . THR A 1 207 ? 34.162 -29.604 -11.091 1.00 30.03 1159 THR A CA 1
ATOM 1379 C C . THR A 1 207 ? 34.596 -29.086 -9.720 1.00 27.30 1159 THR A C 1
ATOM 1380 O O . THR A 1 207 ? 34.674 -27.899 -9.471 1.00 28.55 1159 THR A O 1
ATOM 1384 N N . PRO A 1 208 ? 34.980 -29.971 -8.781 1.00 26.50 1160 PRO A N 1
ATOM 1385 C CA . PRO A 1 208 ? 35.445 -29.501 -7.473 1.00 28.62 1160 PRO A CA 1
ATOM 1386 C C . PRO A 1 208 ? 36.599 -28.494 -7.563 1.00 28.66 1160 PRO A C 1
ATOM 1387 O O . PRO A 1 208 ? 36.638 -27.481 -6.842 1.00 26.62 1160 PRO A O 1
ATOM 1391 N N . SER A 1 209 ? 37.557 -28.741 -8.438 1.00 26.75 1161 SER A N 1
ATOM 1392 C CA . SER A 1 209 ? 38.680 -27.806 -8.564 1.00 28.94 1161 SER A CA 1
ATOM 1393 C C . SER A 1 209 ? 38.216 -26.456 -9.063 1.00 32.61 1161 SER A C 1
ATOM 1394 O O . SER A 1 209 ? 38.793 -25.435 -8.710 1.00 29.53 1161 SER A O 1
ATOM 1397 N N . GLN A 1 210 ? 37.205 -26.440 -9.936 1.00 27.06 1162 GLN A N 1
ATOM 1398 C CA . GLN A 1 210 ? 36.755 -25.154 -10.462 1.00 26.74 1162 GLN A CA 1
ATOM 1399 C C . GLN A 1 210 ? 36.041 -24.389 -9.371 1.00 25.27 1162 GLN A C 1
ATOM 1400 O O . GLN A 1 210 ? 36.236 -23.168 -9.253 1.00 29.32 1162 GLN A O 1
ATOM 1406 N N . TRP A 1 211 ? 35.265 -25.077 -8.527 1.00 26.32 1163 TRP A N 1
ATOM 1407 C CA . TRP A 1 211 ? 34.673 -24.403 -7.377 1.00 24.74 1163 TRP A CA 1
ATOM 1408 C C . TRP A 1 211 ? 35.754 -23.855 -6.451 1.00 29.36 1163 TRP A C 1
ATOM 1409 O O . TRP A 1 211 ? 35.674 -22.709 -5.977 1.00 24.91 1163 TRP A O 1
ATOM 1420 N N . VAL A 1 212 ? 36.749 -24.682 -6.121 1.00 26.54 1164 VAL A N 1
ATOM 1421 C CA . VAL A 1 212 ? 37.824 -24.188 -5.244 1.00 26.57 1164 VAL A CA 1
ATOM 1422 C C . VAL A 1 212 ? 38.476 -22.950 -5.853 1.00 26.35 1164 VAL A C 1
ATOM 1423 O O . VAL A 1 212 ? 38.764 -21.977 -5.148 1.00 28.62 1164 VAL A O 1
ATOM 1427 N N . GLU A 1 213 ? 38.734 -22.957 -7.164 1.00 27.81 1165 GLU A N 1
ATOM 1428 C CA . GLU A 1 213 ? 39.431 -21.823 -7.761 1.00 29.51 1165 GLU A CA 1
ATOM 1429 C C . GLU A 1 213 ? 38.525 -20.606 -7.834 1.00 33.06 1165 GLU A C 1
ATOM 1430 O O . GLU A 1 213 ? 38.968 -19.493 -7.538 1.00 31.13 1165 GLU A O 1
ATOM 1436 N N . LEU A 1 214 ? 37.232 -20.805 -8.174 1.00 31.22 1166 LEU A N 1
ATOM 1437 C CA . LEU A 1 214 ? 36.322 -19.652 -8.205 1.00 32.16 1166 LEU A CA 1
ATOM 1438 C C . LEU A 1 214 ? 36.242 -18.978 -6.848 1.00 31.51 1166 LEU A C 1
ATOM 1439 O O . LEU A 1 214 ? 36.289 -17.746 -6.759 1.00 33.01 1166 LEU A O 1
ATOM 1444 N N . LEU A 1 215 ? 36.162 -19.757 -5.771 1.00 26.00 1167 LEU A N 1
ATOM 1445 C CA . LEU A 1 215 ? 36.067 -19.138 -4.442 1.00 25.25 1167 LEU A CA 1
ATOM 1446 C C . LEU A 1 215 ? 37.406 -18.531 -4.046 1.00 29.53 1167 LEU A C 1
ATOM 1447 O O . LEU A 1 215 ? 37.482 -17.354 -3.636 1.00 28.21 1167 LEU A O 1
ATOM 1452 N N . SER A 1 216 ? 38.484 -19.333 -4.171 1.00 28.13 1168 SER A N 1
ATOM 1453 C CA . SER A 1 216 ? 39.784 -18.937 -3.605 1.00 28.22 1168 SER A CA 1
ATOM 1454 C C . SER A 1 216 ? 40.330 -17.721 -4.305 1.00 29.05 1168 SER A C 1
ATOM 1455 O O . SER A 1 216 ? 40.845 -16.812 -3.639 1.00 31.49 1168 SER A O 1
ATOM 1458 N N . GLU A 1 217 ? 40.261 -17.673 -5.652 1.00 28.94 1169 GLU A N 1
ATOM 1459 C CA A GLU A 1 217 ? 40.806 -16.572 -6.423 0.41 29.16 1169 GLU A CA 1
ATOM 1460 C CA B GLU A 1 217 ? 40.864 -16.557 -6.345 0.59 28.24 1169 GLU A CA 1
ATOM 1461 C C . GLU A 1 217 ? 40.101 -15.259 -6.126 1.00 34.10 1169 GLU A C 1
ATOM 1462 O O . GLU A 1 217 ? 40.616 -14.186 -6.475 1.00 37.48 1169 GLU A O 1
ATOM 1473 N N . HIS A 1 218 ? 38.905 -15.316 -5.566 1.00 27.26 1170 HIS A N 1
ATOM 1474 C CA . HIS A 1 218 ? 38.130 -14.100 -5.347 1.00 31.15 1170 HIS A CA 1
ATOM 1475 C C . HIS A 1 218 ? 37.980 -13.808 -3.855 1.00 30.47 1170 HIS A C 1
ATOM 1476 O O . HIS A 1 218 ? 37.086 -13.063 -3.446 1.00 33.59 1170 HIS A O 1
ATOM 1483 N N . GLY A 1 219 ? 38.869 -14.378 -3.040 1.00 29.83 1171 GLY A N 1
ATOM 1484 C CA . GLY A 1 219 ? 38.949 -14.082 -1.630 1.00 30.14 1171 GLY A CA 1
ATOM 1485 C C . GLY A 1 219 ? 37.710 -14.543 -0.866 1.00 34.73 1171 GLY A C 1
ATOM 1486 O O . GLY A 1 219 ? 37.281 -13.862 0.047 1.00 31.44 1171 GLY A O 1
ATOM 1487 N N . LEU A 1 220 ? 37.086 -15.654 -1.266 1.00 29.15 1172 LEU A N 1
ATOM 1488 C CA . LEU A 1 220 ? 35.897 -16.186 -0.605 1.00 25.74 1172 LEU A CA 1
ATOM 1489 C C . LEU A 1 220 ? 36.278 -17.444 0.153 1.00 28.79 1172 LEU A C 1
ATOM 1490 O O . LEU A 1 220 ? 36.786 -18.392 -0.452 1.00 27.62 1172 LEU A O 1
ATOM 1495 N N . ARG A 1 221 ? 36.060 -17.449 1.479 1.00 24.20 1173 ARG A N 1
ATOM 1496 C CA . ARG A 1 221 ? 36.479 -18.549 2.350 1.00 22.48 1173 ARG A CA 1
ATOM 1497 C C . ARG A 1 221 ? 35.255 -19.350 2.808 1.00 24.41 1173 ARG A C 1
ATOM 1498 O O . ARG A 1 221 ? 34.333 -18.786 3.409 1.00 23.99 1173 ARG A O 1
ATOM 1506 N N . LEU A 1 222 ? 35.258 -20.671 2.562 1.00 22.43 1174 LEU A N 1
ATOM 1507 C CA . LEU A 1 222 ? 34.154 -21.498 3.047 1.00 22.75 1174 LEU A CA 1
ATOM 1508 C C . LEU A 1 222 ? 34.203 -21.651 4.557 1.00 23.92 1174 LEU A C 1
ATOM 1509 O O . LEU A 1 222 ? 35.246 -21.994 5.120 1.00 25.51 1174 LEU A O 1
ATOM 1514 N N . VAL A 1 223 ? 33.052 -21.408 5.194 1.00 21.26 1175 VAL A N 1
ATOM 1515 C CA . VAL A 1 223 ? 32.792 -21.757 6.567 1.00 20.43 1175 VAL A CA 1
ATOM 1516 C C . VAL A 1 223 ? 32.318 -23.184 6.635 1.00 23.76 1175 VAL A C 1
ATOM 1517 O O . VAL A 1 223 ? 32.596 -23.885 7.605 1.00 22.79 1175 VAL A O 1
ATOM 1521 N N . GLU A 1 224 ? 31.516 -23.590 5.643 1.00 22.78 1176 GLU A N 1
ATOM 1522 C CA . GLU A 1 224 ? 30.980 -24.953 5.652 1.00 20.74 1176 GLU A CA 1
ATOM 1523 C C . GLU A 1 224 ? 30.443 -25.225 4.252 1.00 27.74 1176 GLU A C 1
ATOM 1524 O O . GLU A 1 224 ? 29.962 -24.327 3.557 1.00 25.25 1176 GLU A O 1
ATOM 1530 N N . CYS A 1 225 ? 30.544 -26.483 3.847 1.00 23.99 1177 CYS A N 1
ATOM 1531 C CA A CYS A 1 225 ? 29.785 -27.018 2.726 0.77 24.75 1177 CYS A CA 1
ATOM 1532 C CA B CYS A 1 225 ? 29.822 -27.031 2.723 0.23 24.40 1177 CYS A CA 1
ATOM 1533 C C . CYS A 1 225 ? 28.946 -28.137 3.288 1.00 26.87 1177 CYS A C 1
ATOM 1534 O O . CYS A 1 225 ? 29.427 -28.931 4.091 1.00 24.58 1177 CYS A O 1
ATOM 1539 N N . VAL A 1 226 ? 27.670 -28.216 2.858 1.00 23.09 1178 VAL A N 1
ATOM 1540 C CA . VAL A 1 226 ? 26.770 -29.255 3.342 1.00 23.40 1178 VAL A CA 1
ATOM 1541 C C . VAL A 1 226 ? 26.292 -30.024 2.112 1.00 23.91 1178 VAL A C 1
ATOM 1542 O O . VAL A 1 226 ? 25.745 -29.429 1.180 1.00 25.21 1178 VAL A O 1
ATOM 1546 N N . ASP A 1 227 ? 26.501 -31.322 2.115 1.00 23.06 1179 ASP A N 1
ATOM 1547 C CA . ASP A 1 227 ? 26.138 -32.170 0.973 1.00 25.89 1179 ASP A CA 1
ATOM 1548 C C . ASP A 1 227 ? 24.704 -32.644 1.216 1.00 26.06 1179 ASP A C 1
ATOM 1549 O O . ASP A 1 227 ? 24.464 -33.401 2.151 1.00 26.32 1179 ASP A O 1
ATOM 1554 N N . VAL A 1 228 ? 23.774 -32.248 0.353 1.00 25.93 1180 VAL A N 1
ATOM 1555 C CA . VAL A 1 228 ? 22.384 -32.688 0.436 1.00 28.08 1180 VAL A CA 1
ATOM 1556 C C . VAL A 1 228 ? 21.994 -33.533 -0.780 1.00 29.47 1180 VAL A C 1
ATOM 1557 O O . VAL A 1 228 ? 20.821 -33.662 -1.067 1.00 27.26 1180 VAL A O 1
ATOM 1561 N N . SER A 1 229 ? 22.971 -34.129 -1.463 1.00 28.05 1181 SER A N 1
ATOM 1562 C CA . SER A 1 229 ? 22.703 -34.816 -2.728 1.00 26.75 1181 SER A CA 1
ATOM 1563 C C . SER A 1 229 ? 21.626 -35.858 -2.583 1.00 28.67 1181 SER A C 1
ATOM 1564 O O . SER A 1 229 ? 20.688 -35.910 -3.396 1.00 28.51 1181 SER A O 1
ATOM 1567 N N . GLN A 1 230 ? 21.794 -36.788 -1.626 1.00 26.37 1182 GLN A N 1
ATOM 1568 C CA . GLN A 1 230 ? 20.851 -37.902 -1.583 1.00 28.54 1182 GLN A CA 1
ATOM 1569 C C . GLN A 1 230 ? 19.484 -37.416 -1.133 1.00 32.28 1182 GLN A C 1
ATOM 1570 O O . GLN A 1 230 ? 18.452 -37.956 -1.555 1.00 31.38 1182 GLN A O 1
ATOM 1576 N N . GLU A 1 231 ? 19.455 -36.414 -0.249 1.00 26.00 1183 GLU A N 1
ATOM 1577 C CA . GLU A 1 231 ? 18.163 -35.912 0.255 1.00 25.54 1183 GLU A CA 1
ATOM 1578 C C . GLU A 1 231 ? 17.394 -35.165 -0.828 1.00 27.73 1183 GLU A C 1
ATOM 1579 O O . GLU A 1 231 ? 16.144 -35.179 -0.836 1.00 26.04 1183 GLU A O 1
ATOM 1585 N N . VAL A 1 232 ? 18.105 -34.483 -1.734 1.00 25.29 1184 VAL A N 1
ATOM 1586 C CA . VAL A 1 232 ? 17.430 -33.834 -2.864 1.00 23.97 1184 VAL A CA 1
ATOM 1587 C C . VAL A 1 232 ? 17.023 -34.900 -3.864 1.00 29.40 1184 VAL A C 1
ATOM 1588 O O . VAL A 1 232 ? 15.941 -34.824 -4.452 1.00 27.87 1184 VAL A O 1
ATOM 1592 N N . ALA A 1 233 ? 17.883 -35.918 -4.069 1.00 26.52 1185 ALA A N 1
ATOM 1593 C CA . ALA A 1 233 ? 17.469 -37.036 -4.914 1.00 30.96 1185 ALA A CA 1
ATOM 1594 C C . ALA A 1 233 ? 16.175 -37.669 -4.391 1.00 33.69 1185 ALA A C 1
ATOM 1595 O O . ALA A 1 233 ? 15.279 -38.047 -5.177 1.00 31.86 1185 ALA A O 1
ATOM 1597 N N . ASN A 1 234 ? 16.084 -37.831 -3.066 1.00 30.01 1186 ASN A N 1
ATOM 1598 C CA . ASN A 1 234 ? 14.882 -38.407 -2.445 1.00 30.95 1186 ASN A CA 1
ATOM 1599 C C . ASN A 1 234 ? 13.650 -37.570 -2.748 1.00 31.55 1186 ASN A C 1
ATOM 1600 O O . ASN A 1 234 ? 12.571 -38.125 -3.013 1.00 30.73 1186 ASN A O 1
ATOM 1605 N N . PHE A 1 235 ? 13.767 -36.245 -2.577 1.00 28.72 1187 PHE A N 1
ATOM 1606 C CA . PHE A 1 235 ? 12.691 -35.289 -2.832 1.00 31.98 1187 PHE A CA 1
ATOM 1607 C C . PHE A 1 235 ? 12.216 -35.388 -4.274 1.00 28.33 1187 PHE A C 1
ATOM 1608 O O . PHE A 1 235 ? 11.007 -35.311 -4.566 1.00 32.09 1187 PHE A O 1
ATOM 1616 N N . LEU A 1 236 ? 13.161 -35.557 -5.194 1.00 28.73 1188 LEU A N 1
ATOM 1617 C CA . LEU A 1 236 ? 12.881 -35.553 -6.635 1.00 28.05 1188 LEU A CA 1
ATOM 1618 C C . LEU A 1 236 ? 12.410 -36.883 -7.150 1.00 37.18 1188 LEU A C 1
ATOM 1619 O O . LEU A 1 236 ? 11.956 -36.951 -8.307 1.00 36.29 1188 LEU A O 1
ATOM 1624 N N . PHE A 1 237 ? 12.521 -37.940 -6.353 1.00 34.39 1189 PHE A N 1
ATOM 1625 C CA . PHE A 1 237 ? 12.216 -39.272 -6.844 1.00 36.24 1189 PHE A CA 1
ATOM 1626 C C . PHE A 1 237 ? 10.708 -39.436 -7.061 1.00 36.74 1189 PHE A C 1
ATOM 1627 O O . PHE A 1 237 ? 9.891 -39.186 -6.168 1.00 36.53 1189 PHE A O 1
ATOM 1635 N N . ASP A 1 238 ? 10.340 -39.884 -8.239 1.00 35.69 1190 ASP A N 1
ATOM 1636 C CA . ASP A 1 238 ? 8.916 -40.075 -8.539 1.00 35.84 1190 ASP A CA 1
ATOM 1637 C C . ASP A 1 238 ? 8.893 -41.180 -9.561 1.00 36.02 1190 ASP A C 1
ATOM 1638 O O . ASP A 1 238 ? 9.320 -40.951 -10.695 1.00 34.59 1190 ASP A O 1
ATOM 1643 N N . ALA A 1 239 ? 8.436 -42.373 -9.158 1.00 33.89 1191 ALA A N 1
ATOM 1644 C CA . ALA A 1 239 ? 8.443 -43.488 -10.076 1.00 40.59 1191 ALA A CA 1
ATOM 1645 C C . ALA A 1 239 ? 7.440 -43.259 -11.192 1.00 38.05 1191 ALA A C 1
ATOM 1646 O O . ALA A 1 239 ? 7.482 -43.948 -12.220 1.00 45.34 1191 ALA A O 1
ATOM 1648 N N . ASP A 1 240 ? 6.522 -42.324 -11.000 1.00 32.98 1192 ASP A N 1
ATOM 1649 C CA . ASP A 1 240 ? 5.500 -42.054 -11.997 1.00 33.98 1192 ASP A CA 1
ATOM 1650 C C . ASP A 1 240 ? 5.692 -40.696 -12.664 1.00 32.61 1192 ASP A C 1
ATOM 1651 O O . ASP A 1 240 ? 4.705 -40.119 -13.158 1.00 32.98 1192 ASP A O 1
ATOM 1656 N N . PHE A 1 241 ? 6.944 -40.200 -12.715 1.00 30.15 1193 PHE A N 1
ATOM 1657 C CA . PHE A 1 241 ? 7.169 -38.822 -13.161 1.00 34.28 1193 PHE A CA 1
ATOM 1658 C C . PHE A 1 241 ? 6.547 -38.584 -14.523 1.00 35.08 1193 PHE A C 1
ATOM 1659 O O . PHE A 1 241 ? 5.797 -37.614 -14.697 1.00 34.23 1193 PHE A O 1
ATOM 1667 N N . ASP A 1 242 ? 6.868 -39.439 -15.516 1.00 32.23 1194 ASP A N 1
ATOM 1668 C CA . ASP A 1 242 ? 6.397 -39.165 -16.884 1.00 33.87 1194 ASP A CA 1
ATOM 1669 C C . ASP A 1 242 ? 4.873 -39.066 -16.939 1.00 37.91 1194 ASP A C 1
ATOM 1670 O O . ASP A 1 242 ? 4.334 -38.129 -17.539 1.00 40.97 1194 ASP A O 1
ATOM 1675 N N . ALA A 1 243 ? 4.154 -40.025 -16.301 1.00 36.50 1195 ALA A N 1
ATOM 1676 C CA . ALA A 1 243 ? 2.694 -39.996 -16.247 1.00 38.19 1195 ALA A CA 1
ATOM 1677 C C . ALA A 1 243 ? 2.148 -38.818 -15.443 1.00 36.26 1195 ALA A C 1
ATOM 1678 O O . ALA A 1 243 ? 1.073 -38.273 -15.778 1.00 36.69 1195 ALA A O 1
ATOM 1680 N N . ASN A 1 244 ? 2.824 -38.452 -14.350 1.00 35.22 1196 ASN A N 1
ATOM 1681 C CA . ASN A 1 244 ? 2.390 -37.288 -13.585 1.00 35.74 1196 ASN A CA 1
ATOM 1682 C C . ASN A 1 244 ? 2.622 -35.982 -14.368 1.00 36.06 1196 ASN A C 1
ATOM 1683 O O . ASN A 1 244 ? 1.824 -35.043 -14.288 1.00 31.35 1196 ASN A O 1
ATOM 1688 N N . LEU A 1 245 ? 3.707 -35.890 -15.124 1.00 32.52 1197 LEU A N 1
ATOM 1689 C CA . LEU A 1 245 ? 3.909 -34.681 -15.915 1.00 37.10 1197 LEU A CA 1
ATOM 1690 C C . LEU A 1 245 ? 2.821 -34.538 -16.973 1.00 38.29 1197 LEU A C 1
ATOM 1691 O O . LEU A 1 245 ? 2.281 -33.434 -17.205 1.00 38.44 1197 LEU A O 1
ATOM 1696 N N . THR A 1 246 ? 2.464 -35.641 -17.629 1.00 32.27 1198 THR A N 1
ATOM 1697 C CA . THR A 1 246 ? 1.395 -35.554 -18.618 1.00 34.46 1198 THR A CA 1
ATOM 1698 C C . THR A 1 246 ? 0.082 -35.181 -17.956 1.00 40.76 1198 THR A C 1
ATOM 1699 O O . THR A 1 246 ? -0.707 -34.420 -18.515 1.00 35.53 1198 THR A O 1
ATOM 1703 N N . GLN A 1 247 ? -0.158 -35.685 -16.752 1.00 37.01 1199 GLN A N 1
ATOM 1704 C CA . GLN A 1 247 ? -1.418 -35.364 -16.082 1.00 38.13 1199 GLN A CA 1
ATOM 1705 C C . GLN A 1 247 ? -1.446 -33.880 -15.722 1.00 34.08 1199 GLN A C 1
ATOM 1706 O O . GLN A 1 247 ? -2.492 -33.237 -15.815 1.00 40.14 1199 GLN A O 1
ATOM 1712 N N . LEU A 1 248 ? -0.302 -33.333 -15.360 1.00 33.08 1200 LEU A N 1
ATOM 1713 C CA . LEU A 1 248 ? -0.178 -31.893 -15.119 1.00 38.82 1200 LEU A CA 1
ATOM 1714 C C . LEU A 1 248 ? -0.433 -31.078 -16.391 1.00 41.44 1200 LEU A C 1
ATOM 1715 O O . LEU A 1 248 ? -1.279 -30.166 -16.408 1.00 41.17 1200 LEU A O 1
ATOM 1720 N N . GLU A 1 249 ? 0.229 -31.448 -17.492 1.00 38.19 1201 GLU A N 1
ATOM 1721 C CA . GLU A 1 249 ? -0.033 -30.820 -18.806 1.00 37.78 1201 GLU A CA 1
ATOM 1722 C C . GLU A 1 249 ? -1.501 -30.810 -19.201 1.00 42.66 1201 GLU A C 1
ATOM 1723 O O . GLU A 1 249 ? -1.984 -29.825 -19.778 1.00 42.68 1201 GLU A O 1
ATOM 1729 N N . THR A 1 250 ? -2.201 -31.934 -19.024 1.00 39.68 1202 THR A N 1
ATOM 1730 C CA . THR A 1 250 ? -3.563 -32.047 -19.525 1.00 43.34 1202 THR A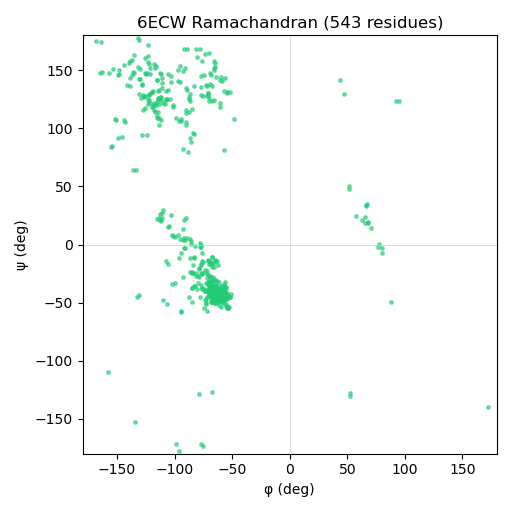 CA 1
ATOM 1731 C C . THR A 1 250 ? -4.621 -31.519 -18.557 1.00 44.58 1202 THR A C 1
ATOM 1732 O O . THR A 1 250 ? -5.725 -31.205 -18.997 1.00 44.34 1202 THR A O 1
ATOM 1736 N N . SER A 1 251 ? -4.326 -31.465 -17.257 1.00 44.63 1203 SER A N 1
ATOM 1737 C CA . SER A 1 251 ? -5.283 -31.018 -16.236 1.00 52.41 1203 SER A CA 1
ATOM 1738 C C . SER A 1 251 ? -5.121 -29.535 -15.910 1.00 57.47 1203 SER A C 1
ATOM 1739 O O . SER A 1 251 ? -6.063 -28.751 -16.028 1.00 67.02 1203 SER A O 1
ATOM 1742 N N . VAL A 1 252 ? -3.917 -29.144 -15.492 1.00 47.32 1204 VAL A N 1
ATOM 1743 C CA . VAL A 1 252 ? -3.628 -27.757 -15.110 1.00 55.03 1204 VAL A CA 1
ATOM 1744 C C . VAL A 1 252 ? -3.202 -26.917 -16.318 1.00 60.90 1204 VAL A C 1
ATOM 1745 O O . VAL A 1 252 ? -3.672 -25.794 -16.498 1.00 61.55 1204 VAL A O 1
ATOM 1749 N N . GLY A 1 253 ? -2.310 -27.432 -17.163 1.00 54.88 1205 GLY A N 1
ATOM 1750 C CA . GLY A 1 253 ? -1.745 -26.650 -18.235 1.00 56.12 1205 GLY A CA 1
ATOM 1751 C C . GLY A 1 253 ? -0.448 -26.020 -17.739 1.00 58.31 1205 GLY A C 1
ATOM 1752 O O . GLY A 1 253 ? -0.443 -25.359 -16.695 1.00 60.28 1205 GLY A O 1
ATOM 1753 N N . ILE A 1 254 ? 0.670 -26.265 -18.421 1.00 53.65 1206 ILE A N 1
ATOM 1754 C CA . ILE A 1 254 ? 1.935 -25.627 -18.061 1.00 48.30 1206 ILE A CA 1
ATOM 1755 C C . ILE A 1 254 ? 2.603 -25.139 -19.337 1.00 56.18 1206 ILE A C 1
ATOM 1756 O O . ILE A 1 254 ? 2.265 -25.570 -20.449 1.00 57.13 1206 ILE A O 1
ATOM 1761 N N . SER A 1 255 ? 3.573 -24.227 -19.158 1.00 58.37 1207 SER A N 1
ATOM 1762 C CA . SER A 1 255 ? 4.257 -23.626 -20.287 1.00 58.57 1207 SER A CA 1
ATOM 1763 C C . SER A 1 255 ? 5.334 -24.569 -20.788 1.00 57.93 1207 SER A C 1
ATOM 1764 O O . SER A 1 255 ? 5.766 -25.482 -20.082 1.00 53.02 1207 SER A O 1
ATOM 1767 N N . ALA A 1 256 ? 5.779 -24.333 -22.021 1.00 63.08 1208 ALA A N 1
ATOM 1768 C CA . ALA A 1 256 ? 6.907 -25.094 -22.548 1.00 67.70 1208 ALA A CA 1
ATOM 1769 C C . ALA A 1 256 ? 8.123 -24.982 -21.639 1.00 63.41 1208 ALA A C 1
ATOM 1770 O O . ALA A 1 256 ? 8.853 -25.957 -21.444 1.00 57.81 1208 ALA A O 1
ATOM 1772 N N . ILE A 1 257 ? 8.341 -23.803 -21.051 1.00 62.23 1209 ILE A N 1
ATOM 1773 C CA . ILE A 1 257 ? 9.547 -23.615 -20.262 1.00 61.93 1209 ILE A CA 1
ATOM 1774 C C . ILE A 1 257 ? 9.393 -24.285 -18.893 1.00 53.95 1209 ILE A C 1
ATOM 1775 O O . ILE A 1 257 ? 10.356 -24.870 -18.364 1.00 52.20 1209 ILE A O 1
ATOM 1780 N N . GLU A 1 258 ? 8.180 -24.271 -18.325 1.00 53.27 1210 GLU A N 1
ATOM 1781 C CA . GLU A 1 258 ? 7.941 -25.048 -17.109 1.00 52.42 1210 GLU A CA 1
ATOM 1782 C C . GLU A 1 258 ? 8.143 -26.539 -17.366 1.00 44.99 1210 GLU A C 1
ATOM 1783 O O . GLU A 1 258 ? 8.797 -27.232 -16.569 1.00 44.24 1210 GLU A O 1
ATOM 1789 N N . LYS A 1 259 ? 7.563 -27.056 -18.453 1.00 45.53 1211 LYS A N 1
ATOM 1790 C CA . LYS A 1 259 ? 7.697 -28.485 -18.739 1.00 48.73 1211 LYS A CA 1
ATOM 1791 C C . LYS A 1 259 ? 9.167 -28.875 -18.830 1.00 47.90 1211 LYS A C 1
ATOM 1792 O O . LYS A 1 259 ? 9.612 -29.827 -18.181 1.00 43.81 1211 LYS A O 1
ATOM 1798 N N . ARG A 1 260 ? 9.953 -28.107 -19.597 1.00 45.08 1212 ARG A N 1
ATOM 1799 C CA . ARG A 1 260 ? 11.374 -28.430 -19.745 1.00 51.95 1212 ARG A CA 1
ATOM 1800 C C . ARG A 1 260 ? 12.117 -28.319 -18.436 1.00 48.17 1212 ARG A C 1
ATOM 1801 O O . ARG A 1 260 ? 13.024 -29.116 -18.171 1.00 49.81 1212 ARG A O 1
ATOM 1809 N N . ASN A 1 261 ? 11.785 -27.314 -17.607 1.00 43.23 1213 ASN A N 1
ATOM 1810 C CA . ASN A 1 261 ? 12.432 -27.220 -16.299 1.00 42.46 1213 ASN A CA 1
ATOM 1811 C C . ASN A 1 261 ? 12.109 -28.441 -15.449 1.00 38.60 1213 ASN A C 1
ATOM 1812 O O . ASN A 1 261 ? 12.981 -28.965 -14.752 1.00 38.16 1213 ASN A O 1
ATOM 1817 N N . TYR A 1 262 ? 10.850 -28.917 -15.502 1.00 38.99 1214 TYR A N 1
ATOM 1818 C CA . TYR A 1 262 ? 10.501 -30.065 -14.674 1.00 37.51 1214 TYR A CA 1
ATOM 1819 C C . TYR A 1 262 ? 11.216 -31.320 -15.171 1.00 35.69 1214 TYR A C 1
ATOM 1820 O O . TYR A 1 262 ? 11.703 -32.111 -14.366 1.00 34.16 1214 TYR A O 1
ATOM 1829 N N . GLN A 1 263 ? 11.283 -31.513 -16.491 1.00 35.64 1215 GLN A N 1
ATOM 1830 C CA . GLN A 1 263 ? 12.075 -32.627 -17.022 1.00 38.66 1215 GLN A CA 1
ATOM 1831 C C . GLN A 1 263 ? 13.535 -32.535 -16.604 1.00 38.66 1215 GLN A C 1
ATOM 1832 O O . GLN A 1 263 ? 14.153 -33.552 -16.269 1.00 37.26 1215 GLN A O 1
ATOM 1838 N N . ALA A 1 264 ? 14.102 -31.320 -16.587 1.00 35.92 1216 ALA A N 1
ATOM 1839 C CA . ALA A 1 264 ? 15.496 -31.163 -16.169 1.00 37.21 1216 ALA A CA 1
ATOM 1840 C C . ALA A 1 264 ? 15.659 -31.527 -14.711 1.00 40.88 1216 ALA A C 1
ATOM 1841 O O . ALA A 1 264 ? 16.688 -32.107 -14.306 1.00 35.83 1216 ALA A O 1
ATOM 1843 N N . MET A 1 265 ? 14.678 -31.129 -13.888 1.00 35.27 1217 MET A N 1
ATOM 1844 C CA . MET A 1 265 ? 14.741 -31.457 -12.472 1.00 32.72 1217 MET A CA 1
ATOM 1845 C C . MET A 1 265 ? 14.737 -32.971 -12.266 1.00 31.63 1217 MET A C 1
ATOM 1846 O O . MET A 1 265 ? 15.527 -33.490 -11.453 1.00 32.93 1217 MET A O 1
ATOM 1851 N N . ARG A 1 266 ? 13.834 -33.682 -12.951 1.00 31.18 1218 ARG A N 1
ATOM 1852 C CA . ARG A 1 266 ? 13.839 -35.146 -12.853 1.00 33.27 1218 ARG A CA 1
ATOM 1853 C C . ARG A 1 266 ? 15.214 -35.698 -13.227 1.00 37.24 1218 ARG A C 1
ATOM 1854 O O . ARG A 1 266 ? 15.722 -36.629 -12.582 1.00 35.22 1218 ARG A O 1
ATOM 1862 N N . ASN A 1 267 ? 15.805 -35.165 -14.306 1.00 33.85 1219 ASN A N 1
ATOM 1863 C CA . ASN A 1 267 ? 17.099 -35.658 -14.763 1.00 33.72 1219 ASN A CA 1
ATOM 1864 C C . ASN A 1 267 ? 18.181 -35.363 -13.716 1.00 33.82 1219 ASN A C 1
ATOM 1865 O O . ASN A 1 267 ? 19.074 -36.194 -13.484 1.00 33.79 1219 ASN A O 1
ATOM 1870 N N . PHE A 1 268 ? 18.144 -34.169 -13.122 1.00 32.36 1220 PHE A N 1
ATOM 1871 C CA . PHE A 1 268 ? 19.077 -33.871 -12.036 1.00 28.16 1220 PHE A CA 1
ATOM 1872 C C . PHE A 1 268 ? 18.949 -34.898 -10.915 1.00 32.10 1220 PHE A C 1
ATOM 1873 O O . PHE A 1 268 ? 19.949 -35.279 -10.297 1.00 29.03 1220 PHE A O 1
ATOM 1881 N N . GLY A 1 269 ? 17.719 -35.279 -10.566 1.00 29.57 1221 GLY A N 1
ATOM 1882 C CA . GLY A 1 269 ? 17.552 -36.269 -9.496 1.00 35.76 1221 GLY A CA 1
ATOM 1883 C C . GLY A 1 269 ? 18.211 -37.599 -9.821 1.00 35.46 1221 GLY A C 1
ATOM 1884 O O . GLY A 1 269 ? 18.837 -38.235 -8.950 1.00 33.99 1221 GLY A O 1
ATOM 1885 N N . ALA A 1 270 ? 18.094 -38.038 -11.074 1.00 31.84 1222 ALA A N 1
ATOM 1886 C CA . ALA A 1 270 ? 18.740 -39.269 -11.482 1.00 33.52 1222 ALA A CA 1
ATOM 1887 C C . ALA A 1 270 ? 20.255 -39.129 -11.430 1.00 38.64 1222 ALA A C 1
ATOM 1888 O O . ALA A 1 270 ? 20.954 -40.079 -11.084 1.00 39.19 1222 ALA A O 1
ATOM 1890 N N . ALA A 1 271 ? 20.774 -37.960 -11.792 1.00 32.10 1223 ALA A N 1
ATOM 1891 C CA . ALA A 1 271 ? 22.226 -37.744 -11.769 1.00 31.74 1223 ALA A CA 1
ATOM 1892 C C . ALA A 1 271 ? 22.755 -37.761 -10.353 1.00 33.49 1223 ALA A C 1
ATOM 1893 O O . ALA A 1 271 ? 23.870 -38.234 -10.101 1.00 33.64 1223 ALA A O 1
ATOM 1895 N N . LEU A 1 272 ? 21.985 -37.190 -9.418 1.00 29.95 1224 LEU A N 1
ATOM 1896 C CA . LEU A 1 272 ? 22.364 -37.175 -8.001 1.00 29.14 1224 LEU A CA 1
ATOM 1897 C C . LEU A 1 272 ? 22.349 -38.581 -7.420 1.00 30.93 1224 LEU A C 1
ATOM 1898 O O . LEU A 1 272 ? 23.229 -38.953 -6.641 1.00 33.49 1224 LEU A O 1
ATOM 1903 N N . GLU A 1 273 ? 21.329 -39.368 -7.779 1.00 32.13 1225 GLU A N 1
ATOM 1904 C CA . GLU A 1 273 ? 21.272 -40.741 -7.303 1.00 36.34 1225 GLU A CA 1
ATOM 1905 C C . GLU A 1 273 ? 22.499 -41.517 -7.765 1.00 39.59 1225 GLU A C 1
ATOM 1906 O O . GLU A 1 273 ? 23.105 -42.258 -6.983 1.00 44.05 1225 GLU A O 1
ATOM 1912 N N . ARG A 1 274 ? 22.892 -41.351 -9.031 1.00 37.79 1226 ARG A N 1
ATOM 1913 C CA . ARG A 1 274 ? 24.076 -42.049 -9.553 1.00 38.91 1226 ARG A CA 1
ATOM 1914 C C . ARG A 1 274 ? 25.392 -41.416 -9.127 1.00 40.12 1226 ARG A C 1
ATOM 1915 O O . ARG A 1 274 ? 26.429 -41.921 -9.556 1.00 40.96 1226 ARG A O 1
ATOM 1923 N N . LYS A 1 275 ? 25.362 -40.335 -8.330 1.00 33.92 1227 LYS A N 1
ATOM 1924 C CA . LYS A 1 275 ? 26.519 -39.542 -7.876 1.00 39.83 1227 LYS A CA 1
ATOM 1925 C C . LYS A 1 275 ? 27.349 -38.974 -9.035 1.00 38.08 1227 LYS A C 1
ATOM 1926 O O . LYS A 1 275 ? 28.545 -38.720 -8.888 1.00 39.39 1227 LYS A O 1
ATOM 1932 N N . ILE A 1 276 ? 26.727 -38.807 -10.205 1.00 34.96 1228 ILE A N 1
ATOM 1933 C CA . ILE A 1 276 ? 27.363 -38.100 -11.318 1.00 38.59 1228 ILE A CA 1
ATOM 1934 C C . ILE A 1 276 ? 27.561 -36.632 -10.949 1.00 30.58 1228 ILE A C 1
ATOM 1935 O O . ILE A 1 276 ? 28.559 -36.015 -11.321 1.00 33.49 1228 ILE A O 1
ATOM 1940 N N . LEU A 1 277 ? 26.581 -36.065 -10.280 1.00 27.39 1229 LEU A N 1
ATOM 1941 C CA . LEU A 1 277 ? 26.573 -34.720 -9.702 1.00 29.53 1229 LEU A CA 1
ATOM 1942 C C . LEU A 1 277 ? 26.307 -34.826 -8.220 1.00 29.00 1229 LEU A C 1
ATOM 1943 O O . LEU A 1 277 ? 25.731 -35.823 -7.750 1.00 30.61 1229 LEU A O 1
ATOM 1948 N N . SER A 1 278 ? 26.755 -33.810 -7.502 1.00 26.08 1230 SER A N 1
ATOM 1949 C CA . SER A 1 278 ? 26.388 -33.555 -6.106 1.00 25.80 1230 SER A CA 1
ATOM 1950 C C . SER A 1 278 ? 25.656 -32.229 -6.020 1.00 26.88 1230 SER A C 1
ATOM 1951 O O . SER A 1 278 ? 25.885 -31.350 -6.847 1.00 29.51 1230 SER A O 1
ATOM 1954 N N . TYR A 1 279 ? 24.770 -32.091 -5.034 1.00 24.67 1231 TYR A N 1
ATOM 1955 C CA . TYR A 1 279 ? 24.110 -30.818 -4.759 1.00 27.67 1231 TYR A CA 1
ATOM 1956 C C . TYR A 1 279 ? 24.535 -30.371 -3.384 1.00 24.19 1231 TYR A C 1
ATOM 1957 O O . TYR A 1 279 ? 24.360 -31.112 -2.415 1.00 26.06 1231 TYR A O 1
ATOM 1966 N N . VAL A 1 280 ? 25.168 -29.201 -3.322 1.00 24.52 1232 VAL A N 1
ATOM 1967 C CA . VAL A 1 280 ? 25.895 -28.785 -2.118 1.00 27.03 1232 VAL A CA 1
ATOM 1968 C C . VAL A 1 280 ? 25.490 -27.360 -1.748 1.00 25.08 1232 VAL A C 1
ATOM 1969 O O . VAL A 1 280 ? 25.216 -26.547 -2.636 1.00 27.12 1232 VAL A O 1
ATOM 1973 N N . LEU A 1 281 ? 25.372 -27.095 -0.436 1.00 23.95 1233 LEU A N 1
ATOM 1974 C CA . LEU A 1 281 ? 25.039 -25.791 0.108 1.00 23.46 1233 LEU A CA 1
ATOM 1975 C C . LEU A 1 281 ? 26.365 -25.187 0.594 1.00 27.66 1233 LEU A C 1
ATOM 1976 O O . LEU A 1 281 ? 27.061 -25.829 1.387 1.00 27.55 1233 LEU A O 1
ATOM 1981 N N . PHE A 1 282 ? 26.760 -24.020 0.044 1.00 26.95 1234 PHE A N 1
ATOM 1982 C CA . PHE A 1 282 ? 28.062 -23.395 0.341 1.00 25.79 1234 PHE A CA 1
ATOM 1983 C C . PHE A 1 282 ? 27.783 -22.203 1.242 1.00 23.75 1234 PHE A C 1
ATOM 1984 O O . PHE A 1 282 ? 27.001 -21.323 0.861 1.00 24.57 1234 PHE A O 1
ATOM 1992 N N . ILE A 1 283 ? 28.438 -22.149 2.421 1.00 21.82 1235 ILE A N 1
ATOM 1993 C CA . ILE A 1 283 ? 28.372 -20.979 3.280 1.00 20.32 1235 ILE A CA 1
ATOM 1994 C C . ILE A 1 283 ? 29.775 -20.387 3.247 1.00 23.88 1235 ILE A C 1
ATOM 1995 O O . ILE A 1 283 ? 30.706 -21.006 3.763 1.00 24.43 1235 ILE A O 1
ATOM 2000 N N . ALA A 1 284 ? 29.953 -19.278 2.565 1.00 22.86 1236 ALA A N 1
ATOM 2001 C CA . ALA A 1 284 ? 31.275 -18.670 2.414 1.00 25.81 1236 ALA A CA 1
ATOM 2002 C C . ALA A 1 284 ? 31.245 -17.241 2.937 1.00 20.71 1236 ALA A C 1
ATOM 2003 O O . ALA A 1 284 ? 30.179 -16.645 3.116 1.00 24.82 1236 ALA A O 1
ATOM 2005 N N . GLN A 1 285 ? 32.434 -16.677 3.211 1.00 24.51 1237 GLN A N 1
ATOM 2006 C CA . GLN A 1 285 ? 32.559 -15.293 3.634 1.00 26.38 1237 GLN A CA 1
ATOM 2007 C C . GLN A 1 285 ? 33.708 -14.628 2.894 1.00 25.84 1237 GLN A C 1
ATOM 2008 O O . GLN A 1 285 ? 34.718 -15.282 2.595 1.00 26.46 1237 GLN A O 1
ATOM 2014 N N . LYS A 1 286 ? 33.544 -13.329 2.661 1.00 26.60 1238 LYS A N 1
ATOM 2015 C CA . LYS A 1 286 ? 34.611 -12.524 2.060 1.00 27.05 1238 LYS A CA 1
ATOM 2016 C C . LYS A 1 286 ? 35.755 -12.365 3.073 1.00 29.94 1238 LYS A C 1
ATOM 2017 O O . LYS A 1 286 ? 35.552 -11.838 4.176 1.00 28.95 1238 LYS A O 1
ATOM 2023 N N . ASP A 1 287 ? 36.968 -12.758 2.702 1.00 23.79 1239 ASP A N 1
ATOM 2024 C CA . ASP A 1 287 ? 38.099 -12.692 3.646 1.00 27.35 1239 ASP A CA 1
ATOM 2025 C C . ASP A 1 287 ? 39.353 -12.311 2.877 1.00 31.47 1239 ASP A C 1
ATOM 2026 O O . ASP A 1 287 ? 39.876 -13.164 2.163 1.00 32.90 1239 ASP A O 1
ATOM 2031 N N . SER A 1 288 ? 39.822 -11.068 3.045 1.00 29.83 1240 SER A N 1
ATOM 2032 C CA . SER A 1 288 ? 40.983 -10.523 2.362 1.00 32.86 1240 SER A CA 1
ATOM 2033 C C . SER A 1 288 ? 42.246 -10.721 3.176 1.00 32.24 1240 SER A C 1
ATOM 2034 O O . SER A 1 288 ? 43.325 -10.334 2.724 1.00 35.54 1240 SER A O 1
ATOM 2037 N N . HIS A 1 289 ? 42.127 -11.281 4.382 1.00 29.80 1241 HIS A N 1
ATOM 2038 C CA . HIS A 1 289 ? 43.236 -11.352 5.327 1.00 28.78 1241 HIS A CA 1
ATOM 2039 C C . HIS A 1 289 ? 43.834 -12.746 5.462 1.00 31.89 1241 HIS A C 1
ATOM 2040 O O . HIS A 1 289 ? 44.934 -12.904 6.004 1.00 29.70 1241 HIS A O 1
ATOM 2047 N N . VAL A 1 290 ? 43.126 -13.770 5.016 1.00 28.80 1242 VAL A N 1
ATOM 2048 C CA . VAL A 1 290 ? 43.666 -15.114 5.086 1.00 26.66 1242 VAL A CA 1
ATOM 2049 C C . VAL A 1 290 ? 44.730 -15.253 4.002 1.00 27.09 1242 VAL A C 1
ATOM 2050 O O . VAL A 1 290 ? 44.606 -14.683 2.913 1.00 31.39 1242 VAL A O 1
ATOM 2054 N N . ARG A 1 291 ? 45.776 -16.034 4.275 1.00 29.46 1243 ARG A N 1
ATOM 2055 C CA . ARG A 1 291 ? 46.815 -16.267 3.272 1.00 31.01 1243 ARG A CA 1
ATOM 2056 C C . ARG A 1 291 ? 46.277 -17.130 2.124 1.00 33.79 1243 ARG A C 1
ATOM 2057 O O . ARG A 1 291 ? 45.550 -18.098 2.357 1.00 29.64 1243 ARG A O 1
ATOM 2065 N N . SER A 1 292 ? 46.632 -16.770 0.870 1.00 31.30 1244 SER A N 1
ATOM 2066 C CA . SER A 1 292 ? 46.035 -17.448 -0.288 1.00 28.86 1244 SER A CA 1
ATOM 2067 C C . SER A 1 292 ? 46.290 -18.966 -0.288 1.00 33.48 1244 SER A C 1
ATOM 2068 O O . SER A 1 292 ? 45.409 -19.723 -0.689 1.00 30.52 1244 SER A O 1
ATOM 2071 N N A THR A 1 293 ? 47.490 -19.426 0.126 0.61 30.98 1245 THR A N 1
ATOM 2072 N N B THR A 1 293 ? 47.479 -19.435 0.121 0.39 31.65 1245 THR A N 1
ATOM 2073 C CA A THR A 1 293 ? 47.735 -20.878 0.142 0.61 32.68 1245 THR A CA 1
ATOM 2074 C CA B THR A 1 293 ? 47.686 -20.891 0.113 0.39 32.63 1245 THR A CA 1
ATOM 2075 C C A THR A 1 293 ? 46.819 -21.571 1.145 0.61 30.37 1245 THR A C 1
ATOM 2076 C C B THR A 1 293 ? 46.801 -21.578 1.145 0.39 30.26 1245 THR A C 1
ATOM 2077 O O A THR A 1 293 ? 46.263 -22.656 0.868 0.61 28.64 1245 THR A O 1
ATOM 2078 O O B THR A 1 293 ? 46.272 -22.679 0.900 0.39 28.79 1245 THR A O 1
ATOM 2085 N N . TYR A 1 294 ? 46.627 -20.941 2.297 1.00 24.20 1246 TYR A N 1
ATOM 2086 C CA . TYR A 1 294 ? 45.765 -21.512 3.337 1.00 26.90 1246 TYR A CA 1
ATOM 2087 C C . TYR A 1 294 ? 44.310 -21.454 2.882 1.00 26.03 1246 TYR A C 1
ATOM 2088 O O . TYR A 1 294 ? 43.535 -22.375 3.163 1.00 25.79 1246 TYR A O 1
ATOM 2097 N N . LEU A 1 295 ? 43.910 -20.338 2.269 1.00 25.83 1247 LEU A N 1
ATOM 2098 C CA . LEU A 1 295 ? 42.535 -20.252 1.756 1.00 25.97 1247 LEU A CA 1
ATOM 2099 C C . LEU A 1 295 ? 42.234 -21.422 0.810 1.00 25.76 1247 LEU A C 1
ATOM 2100 O O . LEU A 1 295 ? 41.141 -22.010 0.878 1.00 25.17 1247 LEU A O 1
ATOM 2105 N N . ARG A 1 296 ? 43.170 -21.744 -0.094 1.00 23.06 1248 ARG A N 1
ATOM 2106 C CA . ARG A 1 296 ? 42.948 -22.882 -1.001 1.00 26.67 1248 ARG A CA 1
ATOM 2107 C C . ARG A 1 296 ? 42.769 -24.177 -0.194 1.00 27.51 1248 ARG A C 1
ATOM 2108 O O . ARG A 1 296 ? 41.904 -24.991 -0.496 1.00 24.25 1248 ARG A O 1
ATOM 2116 N N . HIS A 1 297 ? 43.620 -24.396 0.807 1.00 22.83 1249 HIS A N 1
ATOM 2117 C CA . HIS A 1 297 ? 43.527 -25.586 1.662 1.00 23.96 1249 HIS A CA 1
ATOM 2118 C C . HIS A 1 297 ? 42.142 -25.709 2.321 1.00 27.68 1249 HIS A C 1
ATOM 2119 O O . HIS A 1 297 ? 41.539 -26.788 2.318 1.00 23.06 1249 HIS A O 1
ATOM 2126 N N . ILE A 1 298 ? 41.615 -24.604 2.904 1.00 21.75 1250 ILE A N 1
ATOM 2127 C CA . ILE A 1 298 ? 40.396 -24.786 3.683 1.00 22.44 1250 ILE A CA 1
ATOM 2128 C C . ILE A 1 298 ? 39.211 -24.864 2.714 1.00 24.02 1250 ILE A C 1
ATOM 2129 O O . ILE A 1 298 ? 38.221 -25.586 3.000 1.00 22.06 1250 ILE A O 1
ATOM 2134 N N . ASN A 1 299 ? 39.324 -24.253 1.544 1.00 22.19 1251 ASN A N 1
ATOM 2135 C CA . ASN A 1 299 ? 38.245 -24.418 0.552 1.00 20.91 1251 ASN A CA 1
ATOM 2136 C C . ASN A 1 299 ? 38.241 -25.845 -0.014 1.00 24.13 1251 ASN A C 1
ATOM 2137 O O . ASN A 1 299 ? 37.165 -26.436 -0.225 1.00 22.36 1251 ASN A O 1
ATOM 2142 N N . GLN A 1 300 ? 39.419 -26.413 -0.251 1.00 23.21 1252 GLN A N 1
ATOM 2143 C CA . GLN A 1 300 ? 39.501 -27.814 -0.641 1.00 23.13 1252 GLN A CA 1
ATOM 2144 C C . GLN A 1 300 ? 38.868 -28.707 0.424 1.00 23.08 1252 GLN A C 1
ATOM 2145 O O . GLN A 1 300 ? 38.194 -29.679 0.080 1.00 26.00 1252 GLN A O 1
ATOM 2151 N N . LYS A 1 301 ? 39.117 -28.417 1.712 1.00 23.36 1253 LYS A N 1
ATOM 2152 C CA . LYS A 1 301 ? 38.605 -29.280 2.774 1.00 24.64 1253 LYS A CA 1
ATOM 2153 C C . LYS A 1 301 ? 37.083 -29.377 2.666 1.00 22.06 1253 LYS A C 1
ATOM 2154 O O . LYS A 1 301 ? 36.498 -30.472 2.791 1.00 23.65 1253 LYS A O 1
ATOM 2160 N N . TRP A 1 302 ? 36.431 -28.237 2.462 1.00 21.81 1254 TRP A N 1
ATOM 2161 C CA . TRP A 1 302 ? 34.969 -28.241 2.488 1.00 22.86 1254 TRP A CA 1
ATOM 2162 C C . TRP A 1 302 ? 34.377 -28.728 1.169 1.00 23.24 1254 TRP A C 1
ATOM 2163 O O . TRP A 1 302 ? 33.404 -29.474 1.185 1.00 24.28 1254 TRP A O 1
ATOM 2174 N N . VAL A 1 303 ? 34.975 -28.365 0.022 1.00 23.10 1255 VAL A N 1
ATOM 2175 C CA . VAL A 1 303 ? 34.448 -28.908 -1.250 1.00 22.97 1255 VAL A CA 1
ATOM 2176 C C . VAL A 1 303 ? 34.628 -30.428 -1.334 1.00 27.12 1255 VAL A C 1
ATOM 2177 O O . VAL A 1 303 ? 33.769 -31.138 -1.888 1.00 26.36 1255 VAL A O 1
ATOM 2181 N N . GLU A 1 304 ? 35.783 -30.954 -0.907 1.00 24.91 1256 GLU A N 1
ATOM 2182 C CA . GLU A 1 304 ? 36.050 -32.360 -1.029 1.00 25.57 1256 GLU A CA 1
ATOM 2183 C C . GLU A 1 304 ? 35.484 -33.185 0.103 1.00 30.56 1256 GLU A C 1
ATOM 2184 O O . GLU A 1 304 ? 35.284 -34.393 -0.074 1.00 32.48 1256 GLU A O 1
ATOM 2190 N N . ALA A 1 305 ? 35.263 -32.599 1.281 1.00 24.97 1257 ALA A N 1
ATOM 2191 C CA . ALA A 1 305 ? 34.753 -33.373 2.416 1.00 27.53 1257 ALA A CA 1
ATOM 2192 C C . ALA A 1 305 ? 33.630 -32.568 3.032 1.00 26.64 1257 ALA A C 1
ATOM 2193 O O . ALA A 1 305 ? 33.761 -32.057 4.153 1.00 28.26 1257 ALA A O 1
ATOM 2195 N N . PRO A 1 306 ? 32.549 -32.346 2.299 1.00 28.07 1258 PRO A N 1
ATOM 2196 C CA . PRO A 1 306 ? 31.447 -31.553 2.840 1.00 23.99 1258 PRO A CA 1
ATOM 2197 C C . PRO A 1 306 ? 30.807 -32.287 4.000 1.00 27.50 1258 PRO A C 1
ATOM 2198 O O . PRO A 1 306 ? 30.897 -33.514 4.124 1.00 28.80 1258 PRO A O 1
ATOM 2202 N N . ALA A 1 307 ? 30.126 -31.530 4.868 1.00 26.06 1259 ALA A N 1
ATOM 2203 C CA . ALA A 1 307 ? 29.364 -32.169 5.937 1.00 25.92 1259 ALA A CA 1
ATOM 2204 C C . ALA A 1 307 ? 28.158 -32.892 5.360 1.00 26.78 1259 ALA A C 1
ATOM 2205 O O . ALA A 1 307 ? 27.388 -32.281 4.616 1.00 27.06 1259 ALA A O 1
ATOM 2207 N N . PRO A 1 308 ? 27.954 -34.169 5.618 1.00 28.57 1260 PRO A N 1
ATOM 2208 C CA . PRO A 1 308 ? 26.740 -34.798 5.092 1.00 30.56 1260 PRO A CA 1
ATOM 2209 C C . PRO A 1 308 ? 25.539 -34.293 5.885 1.00 34.08 1260 PRO A C 1
ATOM 2210 O O . PRO A 1 308 ? 25.600 -34.102 7.100 1.00 34.62 1260 PRO A O 1
ATOM 2214 N N . TYR A 1 309 ? 24.466 -33.991 5.163 1.00 32.29 1261 TYR A N 1
ATOM 2215 C CA . TYR A 1 309 ? 23.269 -33.451 5.796 1.00 33.08 1261 TYR A CA 1
ATOM 2216 C C . TYR A 1 309 ? 22.755 -34.358 6.899 1.00 35.70 1261 TYR A C 1
ATOM 2217 O O . TYR A 1 309 ? 22.347 -33.875 7.960 1.00 37.08 1261 TYR A O 1
ATOM 2226 N N . ALA A 1 310 ? 22.802 -35.673 6.673 1.00 37.73 1262 ALA A N 1
ATOM 2227 C CA . ALA A 1 310 ? 22.291 -36.659 7.629 1.00 45.79 1262 ALA A CA 1
ATOM 2228 C C . ALA A 1 310 ? 23.048 -36.654 8.951 1.00 51.67 1262 ALA A C 1
ATOM 2229 O O . ALA A 1 310 ? 22.443 -36.802 10.017 1.00 57.12 1262 ALA A O 1
ATOM 2231 N N . ALA A 1 311 ? 24.374 -36.534 8.902 1.00 46.44 1263 ALA A N 1
ATOM 2232 C CA . ALA A 1 311 ? 25.193 -36.558 10.102 1.00 50.17 1263 ALA A CA 1
ATOM 2233 C C . ALA A 1 311 ? 25.156 -35.233 10.813 1.00 60.33 1263 ALA A C 1
ATOM 2234 O O . ALA A 1 311 ? 25.431 -35.159 12.017 1.00 63.27 1263 ALA A O 1
ATOM 2236 N N . ARG A 1 312 ? 24.798 -34.196 10.075 1.00 64.56 1264 ARG A N 1
ATOM 2237 C CA . ARG A 1 312 ? 24.961 -32.836 10.539 1.00 62.75 1264 ARG A CA 1
ATOM 2238 C C . ARG A 1 312 ? 23.960 -32.496 11.630 1.00 65.82 1264 ARG A C 1
ATOM 2239 O O . ARG A 1 312 ? 24.312 -31.863 12.630 1.00 71.83 1264 ARG A O 1
ATOM 2247 N N . GLU A 1 313 ? 22.699 -32.861 11.429 1.00 70.89 1265 GLU A N 1
ATOM 2248 C CA . GLU A 1 313 ? 21.664 -32.576 12.412 1.00 82.97 1265 GLU A CA 1
ATOM 2249 C C . GLU A 1 313 ? 20.806 -33.817 12.621 1.00 89.56 1265 GLU A C 1
ATOM 2250 O O . GLU A 1 313 ? 21.290 -34.937 12.432 1.00 90.68 1265 GLU A O 1
ATOM 2256 N N . LEU A 1 314 ? 19.543 -33.626 13.020 1.00 93.97 1266 LEU A N 1
ATOM 2257 C CA . LEU A 1 314 ? 18.537 -34.699 13.089 1.00 89.11 1266 LEU A CA 1
ATOM 2258 C C . LEU A 1 314 ? 19.043 -35.824 13.977 1.00 87.05 1266 LEU A C 1
ATOM 2259 O O . LEU A 1 314 ? 20.056 -35.662 14.679 1.00 89.33 1266 LEU A O 1
ATOM 2264 N N . ASP B 1 27 ? 67.203 -19.779 22.130 1.00 94.44 979 ASP B N 1
ATOM 2265 C CA . ASP B 1 27 ? 67.405 -20.655 23.284 1.00 96.56 979 ASP B CA 1
ATOM 2266 C C . ASP B 1 27 ? 66.030 -21.098 23.811 1.00 96.14 979 ASP B C 1
ATOM 2267 O O . ASP B 1 27 ? 65.788 -22.290 24.038 1.00 98.88 979 ASP B O 1
ATOM 2272 N N . GLU B 1 28 ? 65.120 -20.137 23.983 1.00 89.15 980 GLU B N 1
ATOM 2273 C CA . GLU B 1 28 ? 63.826 -20.446 24.581 1.00 85.99 980 GLU B CA 1
ATOM 2274 C C . GLU B 1 28 ? 62.865 -21.068 23.572 1.00 75.61 980 GLU B C 1
ATOM 2275 O O . GLU B 1 28 ? 62.051 -21.930 23.940 1.00 68.00 980 GLU B O 1
ATOM 2281 N N . SER B 1 29 ? 62.962 -20.662 22.301 1.00 74.87 981 SER B N 1
ATOM 2282 C CA . SER B 1 29 ? 62.306 -21.402 21.227 1.00 72.95 981 SER B CA 1
ATOM 2283 C C . SER B 1 29 ? 62.719 -22.869 21.219 1.00 66.09 981 SER B C 1
ATOM 2284 O O . SER B 1 29 ? 61.891 -23.741 20.914 1.00 61.10 981 SER B O 1
ATOM 2287 N N . TYR B 1 30 ? 63.996 -23.163 21.543 1.00 49.69 982 TYR B N 1
ATOM 2288 C CA . TYR B 1 30 ? 64.454 -24.547 21.521 1.00 44.74 982 TYR B CA 1
ATOM 2289 C C . TYR B 1 30 ? 63.701 -25.422 22.521 1.00 49.14 982 TYR B C 1
ATOM 2290 O O . TYR B 1 30 ? 63.770 -26.646 22.402 1.00 47.66 982 TYR B O 1
ATOM 2299 N N . LEU B 1 31 ? 63.009 -24.837 23.510 1.00 50.40 983 LEU B N 1
ATOM 2300 C CA . LEU B 1 31 ? 62.367 -25.600 24.577 1.00 52.91 983 LEU B CA 1
ATOM 2301 C C . LEU B 1 31 ? 60.845 -25.702 24.419 1.00 48.28 983 LEU B C 1
ATOM 2302 O O . LEU B 1 31 ? 60.150 -26.078 25.369 1.00 59.33 983 LEU B O 1
ATOM 2307 N N . THR B 1 32 ? 60.316 -25.402 23.231 1.00 44.64 984 THR B N 1
ATOM 2308 C CA . THR B 1 32 ? 58.881 -25.481 22.970 1.00 43.76 984 THR B CA 1
ATOM 2309 C C . THR B 1 32 ? 58.521 -26.862 22.428 1.00 36.10 984 THR B C 1
ATOM 2310 O O . THR B 1 32 ? 59.382 -27.665 22.055 1.00 36.01 984 THR B O 1
ATOM 2314 N N . PHE B 1 33 ? 57.223 -27.153 22.381 1.00 31.99 985 PHE B N 1
ATOM 2315 C CA . PHE B 1 33 ? 56.807 -28.388 21.728 1.00 33.84 985 PHE B CA 1
ATOM 2316 C C . PHE B 1 33 ? 57.123 -28.357 20.236 1.00 30.20 985 PHE B C 1
ATOM 2317 O O . PHE B 1 33 ? 57.119 -27.302 19.595 1.00 34.24 985 PHE B O 1
ATOM 2325 N N . GLY B 1 34 ? 57.319 -29.541 19.665 1.00 28.23 986 GLY B N 1
ATOM 2326 C CA . GLY B 1 34 ? 57.322 -29.723 18.231 1.00 28.95 986 GLY B CA 1
ATOM 2327 C C . GLY B 1 34 ? 56.441 -30.913 17.828 1.00 30.25 986 GLY B C 1
ATOM 2328 O O . GLY B 1 34 ? 55.908 -31.629 18.675 1.00 30.25 986 GLY B O 1
ATOM 2329 N N . VAL B 1 35 ? 56.350 -31.121 16.538 1.00 28.83 987 VAL B N 1
ATOM 2330 C CA . VAL B 1 35 ? 55.607 -32.251 16.001 1.00 31.13 987 VAL B CA 1
ATOM 2331 C C . VAL B 1 35 ? 56.592 -33.191 15.319 1.00 35.30 987 VAL B C 1
ATOM 2332 O O . VAL B 1 35 ? 57.370 -32.775 14.456 1.00 35.85 987 VAL B O 1
ATOM 2336 N N . LEU B 1 36 ? 56.588 -34.463 15.729 1.00 31.65 988 LEU B N 1
ATOM 2337 C CA . LEU B 1 36 ? 57.277 -35.532 15.020 1.00 33.15 988 LEU B CA 1
ATOM 2338 C C . LEU B 1 36 ? 56.262 -36.517 14.442 1.00 43.24 988 LEU B C 1
ATOM 2339 O O . LEU B 1 36 ? 55.370 -36.979 15.154 1.00 34.34 988 LEU B O 1
ATOM 2344 N N . ASN B 1 37 ? 56.418 -36.883 13.170 1.00 40.90 989 ASN B N 1
ATOM 2345 C CA . ASN B 1 37 ? 55.424 -37.769 12.563 1.00 46.35 989 ASN B CA 1
ATOM 2346 C C . ASN B 1 37 ? 55.492 -39.182 13.136 1.00 43.01 989 ASN B C 1
ATOM 2347 O O . ASN B 1 37 ? 54.472 -39.880 13.205 1.00 47.23 989 ASN B O 1
ATOM 2352 N N . GLU B 1 38 ? 56.674 -39.624 13.531 1.00 39.15 990 GLU B N 1
ATOM 2353 C CA . GLU B 1 38 ? 56.881 -40.883 14.224 1.00 45.07 990 GLU B CA 1
ATOM 2354 C C . GLU B 1 38 ? 57.897 -40.646 15.330 1.00 48.55 990 GLU B C 1
ATOM 2355 O O . GLU B 1 38 ? 58.694 -39.714 15.255 1.00 51.60 990 GLU B O 1
ATOM 2361 N N . LYS B 1 39 ? 57.879 -41.524 16.336 1.00 41.90 991 LYS B N 1
ATOM 2362 C CA . LYS B 1 39 ? 58.941 -41.556 17.325 1.00 43.92 991 LYS B CA 1
ATOM 2363 C C . LYS B 1 39 ? 60.258 -41.855 16.629 1.00 50.64 991 LYS B C 1
ATOM 2364 O O . LYS B 1 39 ? 60.311 -42.659 15.691 1.00 52.95 991 LYS B O 1
ATOM 2370 N N . GLN B 1 40 ? 61.329 -41.201 17.085 1.00 50.79 992 GLN B N 1
ATOM 2371 C CA . GLN B 1 40 ? 62.655 -41.393 16.508 1.00 52.59 992 GLN B CA 1
ATOM 2372 C C . GLN B 1 40 ? 63.530 -42.010 17.581 1.00 59.19 992 GLN B C 1
ATOM 2373 O O . GLN B 1 40 ? 63.841 -41.334 18.583 1.00 53.06 992 GLN B O 1
ATOM 2379 N N . PRO B 1 41 ? 63.931 -43.273 17.434 1.00 60.92 993 PRO B N 1
ATOM 2380 C CA . PRO B 1 41 ? 64.693 -43.947 18.493 1.00 61.24 993 PRO B CA 1
ATOM 2381 C C . PRO B 1 41 ? 65.965 -43.184 18.817 1.00 61.31 993 PRO B C 1
ATOM 2382 O O . PRO B 1 41 ? 66.697 -42.767 17.914 1.00 58.82 993 PRO B O 1
ATOM 2386 N N . GLY B 1 42 ? 66.193 -42.968 20.121 1.00 60.42 994 GLY B N 1
ATOM 2387 C CA . GLY B 1 42 ? 67.337 -42.223 20.617 1.00 63.72 994 GLY B CA 1
ATOM 2388 C C . GLY B 1 42 ? 67.216 -40.710 20.563 1.00 59.12 994 GLY B C 1
ATOM 2389 O O . GLY B 1 42 ? 68.150 -40.014 20.989 1.00 60.39 994 GLY B O 1
ATOM 2390 N N . PHE B 1 43 ? 66.129 -40.173 20.017 1.00 46.19 995 PHE B N 1
ATOM 2391 C CA . PHE B 1 43 ? 65.907 -38.736 20.041 1.00 43.54 995 PHE B CA 1
ATOM 2392 C C . PHE B 1 43 ? 65.438 -38.380 21.435 1.00 46.48 995 PHE B C 1
ATOM 2393 O O . PHE B 1 43 ? 64.544 -39.039 21.976 1.00 45.09 995 PHE B O 1
ATOM 2401 N N . SER B 1 44 ? 66.096 -37.396 22.041 1.00 42.29 996 SER B N 1
ATOM 2402 C CA . SER B 1 44 ? 65.657 -36.823 23.312 1.00 38.97 996 SER B CA 1
ATOM 2403 C C . SER B 1 44 ? 65.569 -35.322 23.128 1.00 33.45 996 SER B C 1
ATOM 2404 O O . SER B 1 44 ? 66.605 -34.687 22.879 1.00 38.58 996 SER B O 1
ATOM 2407 N N . TRP B 1 45 ? 64.355 -34.756 23.240 1.00 31.57 997 TRP B N 1
ATOM 2408 C CA . TRP B 1 45 ? 64.193 -33.319 23.021 1.00 36.57 997 TRP B CA 1
ATOM 2409 C C . TRP B 1 45 ? 65.074 -32.524 23.986 1.00 40.81 997 TRP B C 1
ATOM 2410 O O . TRP B 1 45 ? 65.672 -31.510 23.607 1.00 40.26 997 TRP B O 1
ATOM 2421 N N . LEU B 1 46 ? 65.186 -32.990 25.229 1.00 34.49 998 LEU B N 1
ATOM 2422 C CA . LEU B 1 46 ? 66.035 -32.334 26.227 1.00 35.24 998 LEU B CA 1
ATOM 2423 C C . LEU B 1 46 ? 67.517 -32.435 25.867 1.00 37.28 998 LEU B C 1
ATOM 2424 O O . LEU B 1 46 ? 68.256 -31.441 25.960 1.00 40.76 998 LEU B O 1
ATOM 2429 N N . ARG B 1 47 ? 67.997 -33.645 25.521 1.00 36.40 999 ARG B N 1
ATOM 2430 C CA . ARG B 1 47 ? 69.413 -33.780 25.160 1.00 38.77 999 ARG B CA 1
ATOM 2431 C C . ARG B 1 47 ? 69.749 -32.899 23.954 1.00 39.91 999 ARG B C 1
ATOM 2432 O O . ARG B 1 47 ? 70.797 -32.248 23.917 1.00 44.32 999 ARG B O 1
ATOM 2440 N N . VAL B 1 48 ? 68.883 -32.907 22.945 1.00 38.72 1000 VAL B N 1
ATOM 2441 C CA . VAL B 1 48 ? 69.159 -32.178 21.719 1.00 40.12 1000 VAL B CA 1
ATOM 2442 C C . VAL B 1 48 ? 69.130 -30.677 21.984 1.00 46.83 1000 VAL B C 1
ATOM 2443 O O . VAL B 1 48 ? 70.043 -29.951 21.592 1.00 53.56 1000 VAL B O 1
ATOM 2447 N N . ALA B 1 49 ? 68.076 -30.188 22.655 1.00 43.78 1001 ALA B N 1
ATOM 2448 C CA . ALA B 1 49 ? 67.946 -28.750 22.875 1.00 41.88 1001 ALA B CA 1
ATOM 2449 C C . ALA B 1 49 ? 69.146 -28.177 23.604 1.00 46.52 1001 ALA B C 1
ATOM 2450 O O . ALA B 1 49 ? 69.540 -27.031 23.358 1.00 52.86 1001 ALA B O 1
ATOM 2452 N N . TYR B 1 50 ? 69.742 -28.945 24.517 1.00 42.26 1002 TYR B N 1
ATOM 2453 C CA . TYR B 1 50 ? 70.815 -28.439 25.348 1.00 46.47 1002 TYR B CA 1
ATOM 2454 C C . TYR B 1 50 ? 72.178 -28.863 24.833 1.00 52.01 1002 TYR B C 1
ATOM 2455 O O . TYR B 1 50 ? 73.181 -28.637 25.506 1.00 54.88 1002 TYR B O 1
ATOM 2464 N N . GLY B 1 51 ? 72.220 -29.506 23.667 1.00 56.90 1003 GLY B N 1
ATOM 2465 C CA . GLY B 1 51 ? 73.482 -29.919 23.092 1.00 56.04 1003 GLY B CA 1
ATOM 2466 C C . GLY B 1 51 ? 74.175 -31.042 23.813 1.00 56.04 1003 GLY B C 1
ATOM 2467 O O . GLY B 1 51 ? 75.365 -31.275 23.577 1.00 59.84 1003 GLY B O 1
ATOM 2468 N N . LEU B 1 52 ? 73.497 -31.748 24.712 1.00 52.02 1004 LEU B N 1
ATOM 2469 C CA . LEU B 1 52 ? 74.148 -32.930 25.270 1.00 54.51 1004 LEU B CA 1
ATOM 2470 C C . LEU B 1 52 ? 74.303 -33.985 24.186 1.00 58.45 1004 LEU B C 1
ATOM 2471 O O . LEU B 1 52 ? 75.328 -34.663 24.108 1.00 59.50 1004 LEU B O 1
ATOM 2476 N N . ASP B 1 53 ? 73.296 -34.103 23.332 1.00 57.70 1005 ASP B N 1
ATOM 2477 C CA . ASP B 1 53 ? 73.391 -34.846 22.089 1.00 52.17 1005 ASP B CA 1
ATOM 2478 C C . ASP B 1 53 ? 73.976 -33.907 21.057 1.00 53.76 1005 ASP B C 1
ATOM 2479 O O . ASP B 1 53 ? 73.367 -32.903 20.741 1.00 62.77 1005 ASP B O 1
ATOM 2484 N N . PRO B 1 54 ? 75.175 -34.206 20.523 1.00 63.73 1006 PRO B N 1
ATOM 2485 C CA . PRO B 1 54 ? 75.814 -33.280 19.587 1.00 70.57 1006 PRO B CA 1
ATOM 2486 C C . PRO B 1 54 ? 75.323 -33.390 18.156 1.00 71.19 1006 PRO B C 1
ATOM 2487 O O . PRO B 1 54 ? 75.788 -32.615 17.314 1.00 79.50 1006 PRO B O 1
ATOM 2491 N N . SER B 1 55 ? 74.399 -34.302 17.853 1.00 67.28 1007 SER B N 1
ATOM 2492 C CA . SER B 1 55 ? 74.054 -34.572 16.461 1.00 63.11 1007 SER B CA 1
ATOM 2493 C C . SER B 1 55 ? 73.502 -33.327 15.781 1.00 63.14 1007 SER B C 1
ATOM 2494 O O . SER B 1 55 ? 72.497 -32.757 16.216 1.00 56.64 1007 SER B O 1
ATOM 2497 N N . GLU B 1 56 ? 74.164 -32.909 14.704 1.00 64.81 1008 GLU B N 1
ATOM 2498 C CA . GLU B 1 56 ? 73.660 -31.790 13.912 1.00 74.74 1008 GLU B CA 1
ATOM 2499 C C . GLU B 1 56 ? 72.326 -32.121 13.273 1.00 67.36 1008 GLU B C 1
ATOM 2500 O O . GLU B 1 56 ? 71.450 -31.257 13.167 1.00 61.81 1008 GLU B O 1
ATOM 2506 N N . GLU B 1 57 ? 72.164 -33.364 12.822 1.00 60.86 1009 GLU B N 1
ATOM 2507 C CA . GLU B 1 57 ? 70.907 -33.772 12.203 1.00 62.12 1009 GLU B CA 1
ATOM 2508 C C . GLU B 1 57 ? 69.758 -33.751 13.203 1.00 55.50 1009 GLU B C 1
ATOM 2509 O O . GLU B 1 57 ? 68.631 -33.353 12.860 1.00 52.90 1009 GLU B O 1
ATOM 2515 N N . ARG B 1 58 ? 70.020 -34.148 14.459 1.00 59.15 1010 ARG B N 1
ATOM 2516 C CA . ARG B 1 58 ? 68.958 -34.082 15.470 1.00 55.96 1010 ARG B CA 1
ATOM 2517 C C . ARG B 1 58 ? 68.628 -32.651 15.863 1.00 48.20 1010 ARG B C 1
ATOM 2518 O O . ARG B 1 58 ? 67.473 -32.361 16.192 1.00 44.61 1010 ARG B O 1
ATOM 2526 N N . MET B 1 59 ? 69.618 -31.759 15.899 1.00 47.96 1011 MET B N 1
ATOM 2527 C CA . MET B 1 59 ? 69.311 -30.354 16.135 1.00 51.66 1011 MET B CA 1
ATOM 2528 C C . MET B 1 59 ? 68.383 -29.825 15.048 1.00 51.25 1011 MET B C 1
ATOM 2529 O O . MET B 1 59 ? 67.366 -29.168 15.329 1.00 45.28 1011 MET B O 1
ATOM 2534 N N . ARG B 1 60 ? 68.707 -30.116 13.785 1.00 49.66 1012 ARG B N 1
ATOM 2535 C CA . ARG B 1 60 ? 67.826 -29.604 12.744 1.00 49.51 1012 ARG B CA 1
ATOM 2536 C C . ARG B 1 60 ? 66.455 -30.266 12.813 1.00 45.91 1012 ARG B C 1
ATOM 2537 O O . ARG B 1 60 ? 65.471 -29.640 12.447 1.00 45.42 1012 ARG B O 1
ATOM 2545 N N . LEU B 1 61 ? 66.356 -31.498 13.313 1.00 47.64 1013 LEU B N 1
ATOM 2546 C CA . LEU B 1 61 ? 65.039 -32.112 13.451 1.00 45.94 1013 LEU B CA 1
ATOM 2547 C C . LEU B 1 61 ? 64.237 -31.437 14.563 1.00 44.66 1013 LEU B C 1
ATOM 2548 O O . LEU B 1 61 ? 63.027 -31.168 14.410 1.00 41.02 1013 LEU B O 1
ATOM 2553 N N . LEU B 1 62 ? 64.891 -31.168 15.701 1.00 44.71 1014 LEU B N 1
ATOM 2554 C CA . LEU B 1 62 ? 64.246 -30.417 16.779 1.00 35.18 1014 LEU B CA 1
ATOM 2555 C C . LEU B 1 62 ? 63.682 -29.107 16.261 1.00 39.94 1014 LEU B C 1
ATOM 2556 O O . LEU B 1 62 ? 62.494 -28.811 16.426 1.00 38.94 1014 LEU B O 1
ATOM 2561 N N . LEU B 1 63 ? 64.525 -28.313 15.598 1.00 42.72 1015 LEU B N 1
ATOM 2562 C CA . LEU B 1 63 ? 64.070 -27.002 15.148 1.00 40.74 1015 LEU B CA 1
ATOM 2563 C C . LEU B 1 63 ? 62.963 -27.113 14.116 1.00 36.81 1015 LEU B C 1
ATOM 2564 O O . LEU B 1 63 ? 62.020 -26.300 14.109 1.00 39.91 1015 LEU B O 1
ATOM 2569 N N . HIS B 1 64 ? 63.102 -28.054 13.177 1.00 41.31 1016 HIS B N 1
ATOM 2570 C CA . HIS B 1 64 ? 62.077 -28.249 12.147 1.00 37.98 1016 HIS B CA 1
ATOM 2571 C C . HIS B 1 64 ? 60.736 -28.638 12.758 1.00 35.86 1016 HIS B C 1
ATOM 2572 O O . HIS B 1 64 ? 59.682 -28.150 12.318 1.00 35.16 1016 HIS B O 1
ATOM 2579 N N . SER B 1 65 ? 60.753 -29.542 13.735 1.00 34.65 1017 SER B N 1
ATOM 2580 C CA . SER B 1 65 ? 59.512 -29.966 14.391 1.00 32.88 1017 SER B CA 1
ATOM 2581 C C . SER B 1 65 ? 58.822 -28.811 15.103 1.00 32.85 1017 SER B C 1
ATOM 2582 O O . SER B 1 65 ? 57.593 -28.731 15.119 1.00 31.32 1017 SER B O 1
ATOM 2585 N N . GLN B 1 66 ? 59.592 -27.936 15.744 1.00 30.24 1018 GLN B N 1
ATOM 2586 C CA . GLN B 1 66 ? 59.034 -26.785 16.437 1.00 27.94 1018 GLN B CA 1
ATOM 2587 C C . GLN B 1 66 ? 58.493 -25.756 15.457 1.00 32.41 1018 GLN B C 1
ATOM 2588 O O . GLN B 1 66 ? 57.416 -25.171 15.674 1.00 33.86 1018 GLN B O 1
ATOM 2594 N N . ARG B 1 67 ? 59.232 -25.493 14.389 1.00 33.39 1019 ARG B N 1
ATOM 2595 C CA . ARG B 1 67 ? 58.731 -24.580 13.375 1.00 31.03 1019 ARG B CA 1
ATOM 2596 C C . ARG B 1 67 ? 57.487 -25.136 12.701 1.00 33.22 1019 ARG B C 1
ATOM 2597 O O . ARG B 1 67 ? 56.564 -24.376 12.385 1.00 34.25 1019 ARG B O 1
ATOM 2605 N N . ALA B 1 68 ? 57.451 -26.450 12.433 1.00 34.39 1020 ALA B N 1
ATOM 2606 C CA . ALA B 1 68 ? 56.281 -27.026 11.755 1.00 34.01 1020 ALA B CA 1
ATOM 2607 C C . ALA B 1 68 ? 55.019 -26.860 12.588 1.00 30.46 1020 ALA B C 1
ATOM 2608 O O . ALA B 1 68 ? 53.931 -26.608 12.038 1.00 33.36 1020 ALA B O 1
ATOM 2610 N N . LEU B 1 69 ? 55.136 -26.985 13.906 1.00 27.93 1021 LEU B N 1
ATOM 2611 C CA . LEU B 1 69 ? 53.994 -26.794 14.788 1.00 28.32 1021 LEU B CA 1
ATOM 2612 C C . LEU B 1 69 ? 53.521 -25.339 14.711 1.00 33.46 1021 LEU B C 1
ATOM 2613 O O . LEU B 1 69 ? 52.352 -25.076 14.398 1.00 30.23 1021 LEU B O 1
ATOM 2618 N N . ARG B 1 70 ? 54.449 -24.387 14.864 1.00 28.73 1022 ARG B N 1
ATOM 2619 C CA . ARG B 1 70 ? 54.088 -22.976 14.817 1.00 30.51 1022 ARG B CA 1
ATOM 2620 C C . ARG B 1 70 ? 53.496 -22.616 13.459 1.00 30.21 1022 ARG B C 1
ATOM 2621 O O . ARG B 1 70 ? 52.587 -21.782 13.374 1.00 31.09 1022 ARG B O 1
ATOM 2629 N N . ASN B 1 71 ? 54.045 -23.192 12.369 1.00 24.86 1023 ASN B N 1
ATOM 2630 C CA . ASN B 1 71 ? 53.627 -22.715 11.055 1.00 29.68 1023 ASN B CA 1
ATOM 2631 C C . ASN B 1 71 ? 52.221 -23.188 10.698 1.00 30.97 1023 ASN B C 1
ATOM 2632 O O . ASN B 1 71 ? 51.562 -22.527 9.890 1.00 30.49 1023 ASN B O 1
ATOM 2637 N N . VAL B 1 72 ? 51.733 -24.266 11.309 1.00 28.75 1024 VAL B N 1
ATOM 2638 C CA . VAL B 1 72 ? 50.326 -24.625 11.059 1.00 30.09 1024 VAL B CA 1
ATOM 2639 C C . VAL B 1 72 ? 49.431 -23.412 11.348 1.00 29.77 1024 VAL B C 1
ATOM 2640 O O . VAL B 1 72 ? 48.537 -23.095 10.558 1.00 31.50 1024 VAL B O 1
ATOM 2644 N N . LEU B 1 73 ? 49.684 -22.721 12.459 1.00 26.37 1025 LEU B N 1
ATOM 2645 C CA . LEU B 1 73 ? 48.971 -21.496 12.850 1.00 26.78 1025 LEU B CA 1
ATOM 2646 C C . LEU B 1 73 ? 49.384 -20.289 12.024 1.00 31.50 1025 LEU B C 1
ATOM 2647 O O . LEU B 1 73 ? 48.538 -19.595 11.430 1.00 28.75 1025 LEU B O 1
ATOM 2652 N N . LEU B 1 74 ? 50.676 -19.989 11.980 1.00 26.65 1026 LEU B N 1
ATOM 2653 C CA . LEU B 1 74 ? 51.097 -18.726 11.388 1.00 26.95 1026 LEU B CA 1
ATOM 2654 C C . LEU B 1 74 ? 50.843 -18.672 9.891 1.00 32.79 1026 LEU B C 1
ATOM 2655 O O . LEU B 1 74 ? 50.689 -17.571 9.345 1.00 31.56 1026 LEU B O 1
ATOM 2660 N N . ASP B 1 75 ? 50.882 -19.834 9.201 1.00 31.26 1027 ASP B N 1
ATOM 2661 C CA . ASP B 1 75 ? 50.671 -19.889 7.761 1.00 31.22 1027 ASP B CA 1
ATOM 2662 C C . ASP B 1 75 ? 49.249 -19.538 7.351 1.00 26.86 1027 ASP B C 1
ATOM 2663 O O . ASP B 1 75 ? 49.014 -19.345 6.153 1.00 32.62 1027 ASP B O 1
ATOM 2668 N N . SER B 1 76 ? 48.318 -19.437 8.278 1.00 25.93 1028 SER B N 1
ATOM 2669 C CA . SER B 1 76 ? 46.955 -19.051 7.861 1.00 26.73 1028 SER B CA 1
ATOM 2670 C C . SER B 1 76 ? 46.819 -17.554 7.581 1.00 29.61 1028 SER B C 1
ATOM 2671 O O . SER B 1 76 ? 45.856 -17.146 6.924 1.00 31.09 1028 SER B O 1
ATOM 2674 N N . VAL B 1 77 ? 47.728 -16.724 8.039 1.00 28.71 1029 VAL B N 1
ATOM 2675 C CA . VAL B 1 77 ? 47.534 -15.271 8.075 1.00 25.74 1029 VAL B CA 1
ATOM 2676 C C . VAL B 1 77 ? 48.361 -14.614 6.988 1.00 30.08 1029 VAL B C 1
ATOM 2677 O O . VAL B 1 77 ? 49.553 -14.872 6.890 1.00 33.85 1029 VAL B O 1
ATOM 2681 N N . ASP B 1 78 ? 47.753 -13.687 6.220 1.00 30.85 1030 ASP B N 1
ATOM 2682 C CA . ASP B 1 78 ? 48.503 -12.796 5.335 1.00 35.59 1030 ASP B CA 1
ATOM 2683 C C . ASP B 1 78 ? 48.994 -11.619 6.174 1.00 36.81 1030 ASP B C 1
ATOM 2684 O O . ASP B 1 78 ? 48.244 -10.682 6.444 1.00 34.69 1030 ASP B O 1
ATOM 2689 N N . PHE B 1 79 ? 50.228 -11.692 6.650 1.00 34.78 1031 PHE B N 1
ATOM 2690 C CA . PHE B 1 79 ? 50.692 -10.620 7.532 1.00 36.30 1031 PHE B CA 1
ATOM 2691 C C . PHE B 1 79 ? 50.908 -9.323 6.773 1.00 38.69 1031 PHE B C 1
ATOM 2692 O O . PHE B 1 79 ? 51.050 -8.271 7.406 1.00 40.16 1031 PHE B O 1
ATOM 2700 N N . SER B 1 80 ? 50.950 -9.358 5.431 1.00 39.13 1032 SER B N 1
ATOM 2701 C CA . SER B 1 80 ? 51.117 -8.098 4.707 1.00 42.21 1032 SER B CA 1
ATOM 2702 C C . SER B 1 80 ? 49.887 -7.209 4.856 1.00 46.89 1032 SER B C 1
ATOM 2703 O O . SER B 1 80 ? 49.976 -5.989 4.624 1.00 49.37 1032 SER B O 1
ATOM 2706 N N . ARG B 1 81 ? 48.750 -7.785 5.234 1.00 41.05 1033 ARG B N 1
ATOM 2707 C CA . ARG B 1 81 ? 47.529 -7.025 5.458 1.00 43.51 1033 ARG B CA 1
ATOM 2708 C C . ARG B 1 81 ? 47.261 -6.777 6.934 1.00 48.54 1033 ARG B C 1
ATOM 2709 O O . ARG B 1 81 ? 46.172 -6.294 7.279 1.00 41.94 1033 ARG B O 1
ATOM 2717 N N . ALA B 1 82 ? 48.205 -7.134 7.819 1.00 39.62 1034 ALA B N 1
ATOM 2718 C CA . ALA B 1 82 ? 48.040 -6.908 9.247 1.00 36.62 1034 ALA B CA 1
ATOM 2719 C C . ALA B 1 82 ? 48.878 -5.707 9.651 1.00 36.66 1034 ALA B C 1
ATOM 2720 O O . ALA B 1 82 ? 49.893 -5.406 9.025 1.00 40.43 1034 ALA B O 1
ATOM 2722 N N . LYS B 1 83 ? 48.373 -4.936 10.613 1.00 38.29 1035 LYS B N 1
ATOM 2723 C CA . LYS B 1 83 ? 49.148 -3.853 11.215 1.00 40.11 1035 LYS B CA 1
ATOM 2724 C C . LYS B 1 83 ? 49.757 -4.249 12.551 1.00 42.00 1035 LYS B C 1
ATOM 2725 O O . LYS B 1 83 ? 50.865 -3.792 12.869 1.00 43.56 1035 LYS B O 1
ATOM 2731 N N . SER B 1 84 ? 49.087 -5.108 13.330 1.00 39.54 1036 SER B N 1
ATOM 2732 C CA . SER B 1 84 ? 49.499 -5.303 14.713 1.00 39.66 1036 SER B CA 1
ATOM 2733 C C . SER B 1 84 ? 49.191 -6.721 15.171 1.00 41.22 1036 SER B C 1
ATOM 2734 O O . SER B 1 84 ? 48.223 -7.348 14.718 1.00 36.28 1036 SER B O 1
ATOM 2737 N N . VAL B 1 85 ? 50.068 -7.245 16.033 1.00 36.09 1037 VAL B N 1
ATOM 2738 C CA . VAL B 1 85 ? 49.966 -8.593 16.592 1.00 34.69 1037 VAL B CA 1
ATOM 2739 C C . VAL B 1 85 ? 50.083 -8.452 18.108 1.00 38.41 1037 VAL B C 1
ATOM 2740 O O . VAL B 1 85 ? 50.896 -7.659 18.579 1.00 39.55 1037 VAL B O 1
ATOM 2744 N N . TRP B 1 86 ? 49.252 -9.184 18.864 1.00 35.54 1038 TRP B N 1
ATOM 2745 C CA . TRP B 1 86 ? 49.360 -9.253 20.321 1.00 36.76 1038 TRP B CA 1
ATOM 2746 C C . TRP B 1 86 ? 49.616 -10.699 20.715 1.00 37.06 1038 TRP B C 1
ATOM 2747 O O . TRP B 1 86 ? 48.781 -11.561 20.465 1.00 35.25 1038 TRP B O 1
ATOM 2758 N N . ASP B 1 87 ? 50.772 -10.961 21.349 1.00 38.65 1039 ASP B N 1
ATOM 2759 C CA . ASP B 1 87 ? 51.063 -12.275 21.913 1.00 41.44 1039 ASP B CA 1
ATOM 2760 C C . ASP B 1 87 ? 50.748 -12.147 23.398 1.00 44.03 1039 ASP B C 1
ATOM 2761 O O . ASP B 1 87 ? 51.474 -11.463 24.126 1.00 46.86 1039 ASP B O 1
ATOM 2766 N N . PHE B 1 88 ? 49.667 -12.784 23.862 1.00 36.65 1040 PHE B N 1
ATOM 2767 C CA . PHE B 1 88 ? 49.186 -12.476 25.216 1.00 40.09 1040 PHE B CA 1
ATOM 2768 C C . PHE B 1 88 ? 49.849 -13.292 26.309 1.00 45.44 1040 PHE B C 1
ATOM 2769 O O . PHE B 1 88 ? 49.521 -13.105 27.487 1.00 48.68 1040 PHE B O 1
ATOM 2777 N N . GLY B 1 89 ? 50.842 -14.110 25.968 1.00 41.11 1041 GLY B N 1
ATOM 2778 C CA . GLY B 1 89 ? 51.729 -14.717 26.950 1.00 47.38 1041 GLY B CA 1
ATOM 2779 C C . GLY B 1 89 ? 53.031 -15.040 26.253 1.00 51.66 1041 GLY B C 1
ATOM 2780 O O . GLY B 1 89 ? 53.233 -16.172 25.813 1.00 50.37 1041 GLY B O 1
ATOM 2781 N N . CYS B 1 90 ? 53.925 -14.060 26.139 1.00 47.33 1042 CYS B N 1
ATOM 2782 C CA . CYS B 1 90 ? 54.953 -14.113 25.111 1.00 47.25 1042 CYS B CA 1
ATOM 2783 C C . CYS B 1 90 ? 56.257 -14.782 25.554 1.00 48.83 1042 CYS B C 1
ATOM 2784 O O . CYS B 1 90 ? 57.200 -14.818 24.764 1.00 56.35 1042 CYS B O 1
ATOM 2787 N N . GLY B 1 91 ? 56.335 -15.328 26.768 1.00 53.37 1043 GLY B N 1
ATOM 2788 C CA . GLY B 1 91 ? 57.601 -15.869 27.247 1.00 55.56 1043 GLY B CA 1
ATOM 2789 C C . GLY B 1 91 ? 58.728 -14.865 27.116 1.00 60.61 1043 GLY B C 1
ATOM 2790 O O . GLY B 1 91 ? 58.602 -13.705 27.520 1.00 61.72 1043 GLY B O 1
ATOM 2791 N N . TYR B 1 92 ? 59.847 -15.308 26.529 1.00 63.66 1044 TYR B N 1
ATOM 2792 C CA . TYR B 1 92 ? 60.991 -14.448 26.233 1.00 64.85 1044 TYR B CA 1
ATOM 2793 C C . TYR B 1 92 ? 60.898 -13.805 24.853 1.00 65.87 1044 TYR B C 1
ATOM 2794 O O . TYR B 1 92 ? 61.927 -13.424 24.274 1.00 64.21 1044 TYR B O 1
ATOM 2803 N N . ALA B 1 93 ? 59.678 -13.695 24.312 1.00 56.10 1045 ALA B N 1
ATOM 2804 C CA . ALA B 1 93 ? 59.345 -12.912 23.12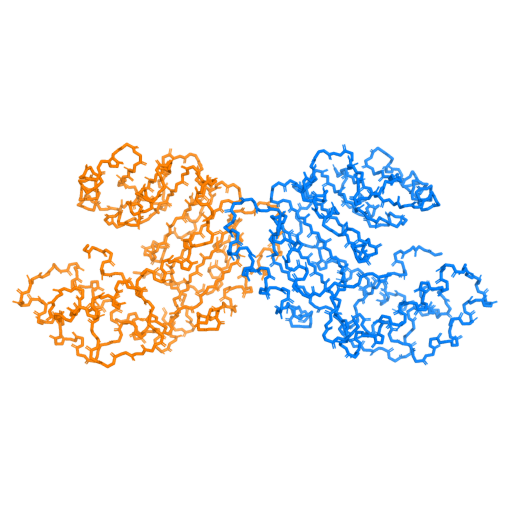2 1.00 56.52 1045 ALA B CA 1
ATOM 2805 C C . ALA B 1 93 ? 59.945 -13.473 21.840 1.00 57.52 1045 ALA B C 1
ATOM 2806 O O . ALA B 1 93 ? 60.008 -12.772 20.833 1.00 53.37 1045 ALA B O 1
ATOM 2808 N N . SER B 1 94 ? 60.342 -14.748 21.846 1.00 55.84 1046 SER B N 1
ATOM 2809 C CA . SER B 1 94 ? 60.943 -15.361 20.667 1.00 60.32 1046 SER B CA 1
ATOM 2810 C C . SER B 1 94 ? 60.013 -15.323 19.463 1.00 56.05 1046 SER B C 1
ATOM 2811 O O . SER B 1 94 ? 60.454 -15.064 18.339 1.00 56.85 1046 SER B O 1
ATOM 2814 N N . ASP B 1 95 ? 58.726 -15.615 19.668 1.00 49.83 1047 ASP B N 1
ATOM 2815 C CA . ASP B 1 95 ? 57.796 -15.633 18.542 1.00 46.56 1047 ASP B CA 1
ATOM 2816 C C . ASP B 1 95 ? 57.599 -14.244 17.942 1.00 51.82 1047 ASP B C 1
ATOM 2817 O O . ASP B 1 95 ? 57.578 -14.088 16.712 1.00 46.36 1047 ASP B O 1
ATOM 2822 N N . ILE B 1 96 ? 57.378 -13.225 18.779 1.00 50.64 1048 ILE B N 1
ATOM 2823 C CA . ILE B 1 96 ? 57.074 -11.930 18.159 1.00 43.70 1048 ILE B CA 1
ATOM 2824 C C . ILE B 1 96 ? 58.352 -11.291 17.610 1.00 49.95 1048 ILE B C 1
ATOM 2825 O O . ILE B 1 96 ? 58.302 -10.507 16.644 1.00 49.20 1048 ILE B O 1
ATOM 2830 N N . ILE B 1 97 ? 59.512 -11.645 18.163 1.00 50.35 1049 ILE B N 1
ATOM 2831 C CA . ILE B 1 97 ? 60.758 -11.163 17.571 1.00 60.46 1049 ILE B CA 1
ATOM 2832 C C . ILE B 1 97 ? 60.929 -11.752 16.177 1.00 56.65 1049 ILE B C 1
ATOM 2833 O O . ILE B 1 97 ? 61.233 -11.033 15.218 1.00 55.21 1049 ILE B O 1
ATOM 2838 N N . ALA B 1 98 ? 60.669 -13.058 16.031 1.00 53.18 1050 ALA B N 1
ATOM 2839 C CA . ALA B 1 98 ? 60.831 -13.700 14.734 1.00 56.10 1050 ALA B CA 1
ATOM 2840 C C . ALA B 1 98 ? 59.848 -13.141 13.708 1.00 52.59 1050 ALA B C 1
ATOM 2841 O O . ALA B 1 98 ? 60.230 -12.841 12.574 1.00 52.11 1050 ALA B O 1
ATOM 2843 N N . LEU B 1 99 ? 58.569 -12.987 14.082 1.00 47.03 1051 LEU B N 1
ATOM 2844 C CA . LEU B 1 99 ? 57.624 -12.324 13.181 1.00 50.27 1051 LEU B CA 1
ATOM 2845 C C . LEU B 1 99 ? 58.046 -10.904 12.820 1.00 51.06 1051 LEU B C 1
ATOM 2846 O O . LEU B 1 99 ? 57.856 -10.468 11.676 1.00 52.97 1051 LEU B O 1
ATOM 2851 N N . GLY B 1 100 ? 58.597 -10.147 13.781 1.00 47.70 1052 GLY B N 1
ATOM 2852 C CA . GLY B 1 100 ? 59.009 -8.797 13.482 1.00 50.64 1052 GLY B CA 1
ATOM 2853 C C . GLY B 1 100 ? 60.147 -8.708 12.486 1.00 58.96 1052 GLY B C 1
ATOM 2854 O O . GLY B 1 100 ? 60.208 -7.764 11.699 1.00 56.90 1052 GLY B O 1
ATOM 2855 N N . GLU B 1 101 ? 61.072 -9.664 12.521 1.00 60.23 1053 GLU B N 1
ATOM 2856 C CA . GLU B 1 101 ? 62.162 -9.667 11.561 1.00 63.94 1053 GLU B CA 1
ATOM 2857 C C . GLU B 1 101 ? 61.712 -10.122 10.180 1.00 65.76 1053 GLU B C 1
ATOM 2858 O O . GLU B 1 101 ? 62.344 -9.753 9.188 1.00 73.41 1053 GLU B O 1
ATOM 2864 N N . ARG B 1 102 ? 60.633 -10.902 10.096 1.00 61.53 1054 ARG B N 1
ATOM 2865 C CA . ARG B 1 102 ? 60.055 -11.300 8.810 1.00 68.61 1054 ARG B CA 1
ATOM 2866 C C . ARG B 1 102 ? 59.260 -10.178 8.156 1.00 66.24 1054 ARG B C 1
ATOM 2867 O O . ARG B 1 102 ? 59.282 -10.039 6.929 1.00 71.40 1054 ARG B O 1
ATOM 2875 N N . HIS B 1 103 ? 58.531 -9.388 8.945 1.00 57.87 1055 HIS B N 1
ATOM 2876 C CA . HIS B 1 103 ? 57.554 -8.434 8.409 1.00 54.09 1055 HIS B CA 1
ATOM 2877 C C . HIS B 1 103 ? 57.843 -7.068 9.016 1.00 55.05 1055 HIS B C 1
ATOM 2878 O O . HIS B 1 103 ? 57.327 -6.752 10.091 1.00 55.60 1055 HIS B O 1
ATOM 2885 N N . SER B 1 104 ? 58.619 -6.257 8.296 1.00 54.93 1056 SER B N 1
ATOM 2886 C CA . SER B 1 104 ? 59.197 -5.033 8.845 1.00 62.16 1056 SER B CA 1
ATOM 2887 C C . SER B 1 104 ? 58.157 -4.002 9.263 1.00 62.16 1056 SER B C 1
ATOM 2888 O O . SER B 1 104 ? 58.487 -3.072 10.004 1.00 59.43 1056 SER B O 1
ATOM 2891 N N . HIS B 1 105 ? 56.907 -4.156 8.839 1.00 56.42 1057 HIS B N 1
ATOM 2892 C CA . HIS B 1 105 ? 55.892 -3.142 9.051 1.00 57.84 1057 HIS B CA 1
ATOM 2893 C C . HIS B 1 105 ? 55.021 -3.392 10.284 1.00 56.65 1057 HIS B C 1
ATOM 2894 O O . HIS B 1 105 ? 54.232 -2.514 10.650 1.00 57.20 1057 HIS B O 1
ATOM 2901 N N . LEU B 1 106 ? 55.102 -4.580 10.890 1.00 50.66 1058 LEU B N 1
ATOM 2902 C CA . LEU B 1 106 ? 54.221 -5.000 11.977 1.00 42.76 1058 LEU B CA 1
ATOM 2903 C C . LEU B 1 106 ? 54.583 -4.372 13.302 1.00 49.51 1058 LEU B C 1
ATOM 2904 O O . LEU B 1 106 ? 55.752 -4.357 13.684 1.00 51.84 1058 LEU B O 1
ATOM 2909 N N . LYS B 1 107 ? 53.570 -3.900 14.031 1.00 46.68 1059 LYS B N 1
ATOM 2910 C CA . LYS B 1 107 ? 53.709 -3.652 15.463 1.00 44.45 1059 LYS B CA 1
ATOM 2911 C C . LYS B 1 107 ? 53.406 -4.959 16.199 1.00 44.91 1059 LYS B C 1
ATOM 2912 O O . LYS B 1 107 ? 52.402 -5.615 15.910 1.00 44.49 1059 LYS B O 1
ATOM 2918 N N . LEU B 1 108 ? 54.295 -5.376 17.103 1.00 45.99 1060 LEU B N 1
ATOM 2919 C CA . LEU B 1 108 ? 54.096 -6.623 17.850 1.00 45.34 1060 LEU B CA 1
ATOM 2920 C C . LEU B 1 108 ? 54.260 -6.345 19.336 1.00 43.18 1060 LEU B C 1
ATOM 2921 O O . LEU B 1 108 ? 55.288 -5.809 19.764 1.00 44.05 1060 LEU B O 1
ATOM 2926 N N . HIS B 1 109 ? 53.250 -6.723 20.115 1.00 41.68 1061 HIS B N 1
ATOM 2927 C CA . HIS B 1 109 ? 53.198 -6.460 21.546 1.00 42.48 1061 HIS B CA 1
ATOM 2928 C C . HIS B 1 109 ? 53.009 -7.769 22.297 1.00 39.15 1061 HIS B C 1
ATOM 2929 O O . HIS B 1 109 ? 52.051 -8.502 22.017 1.00 39.13 1061 HIS B O 1
ATOM 2936 N N . GLY B 1 110 ? 53.874 -8.025 23.274 1.00 42.81 1062 GLY B N 1
ATOM 2937 C CA . GLY B 1 110 ? 53.807 -9.225 24.092 1.00 44.16 1062 GLY B CA 1
ATOM 2938 C C . GLY B 1 110 ? 53.424 -8.888 25.522 1.00 50.92 1062 GLY B C 1
ATOM 2939 O O . GLY B 1 110 ? 53.760 -7.815 26.035 1.00 48.01 1062 GLY B O 1
ATOM 2940 N N . HIS B 1 111 ? 52.691 -9.787 26.165 1.00 43.05 1063 HIS B N 1
ATOM 2941 C CA . HIS B 1 111 ? 52.446 -9.657 27.598 1.00 43.44 1063 HIS B CA 1
ATOM 2942 C C . HIS B 1 111 ? 53.082 -10.819 28.330 1.00 45.51 1063 HIS B C 1
ATOM 2943 O O . HIS B 1 111 ? 53.033 -11.956 27.853 1.00 48.08 1063 HIS B O 1
ATOM 2950 N N . THR B 1 112 ? 53.643 -10.531 29.494 1.00 48.85 1064 THR B N 1
ATOM 2951 C CA . THR B 1 112 ? 54.165 -11.571 30.359 1.00 58.51 1064 THR B CA 1
ATOM 2952 C C . THR B 1 112 ? 53.904 -11.151 31.792 1.00 64.54 1064 THR B C 1
ATOM 2953 O O . THR B 1 112 ? 53.736 -9.964 32.087 1.00 67.56 1064 THR B O 1
ATOM 2957 N N . LEU B 1 113 ? 53.813 -12.134 32.670 1.00 65.24 1065 LEU B N 1
ATOM 2958 C CA . LEU B 1 113 ? 53.610 -11.848 34.077 1.00 69.62 1065 LEU B CA 1
ATOM 2959 C C . LEU B 1 113 ? 54.912 -11.611 34.808 1.00 73.19 1065 LEU B C 1
ATOM 2960 O O . LEU B 1 113 ? 54.883 -11.131 35.946 1.00 76.36 1065 LEU B O 1
ATOM 2965 N N . SER B 1 114 ? 56.048 -11.912 34.188 1.00 73.05 1066 SER B N 1
ATOM 2966 C CA . SER B 1 114 ? 57.317 -11.954 34.899 1.00 73.88 1066 SER B CA 1
ATOM 2967 C C . SER B 1 114 ? 58.245 -10.821 34.477 1.00 79.85 1066 SER B C 1
ATOM 2968 O O . SER B 1 114 ? 58.310 -10.442 33.302 1.00 77.00 1066 SER B O 1
ATOM 2971 N N . SER B 1 115 ? 58.991 -10.302 35.455 1.00 86.02 1067 SER B N 1
ATOM 2972 C CA . SER B 1 115 ? 59.862 -9.159 35.199 1.00 91.94 1067 SER B CA 1
ATOM 2973 C C . SER B 1 115 ? 61.144 -9.569 34.485 1.00 93.43 1067 SER B C 1
ATOM 2974 O O . SER B 1 115 ? 61.563 -8.901 33.532 1.00 87.14 1067 SER B O 1
ATOM 2977 N N . GLU B 1 116 ? 61.786 -10.654 34.932 1.00 99.99 1068 GLU B N 1
ATOM 2978 C CA . GLU B 1 116 ? 62.958 -11.147 34.217 1.00 100.37 1068 GLU B CA 1
ATOM 2979 C C . GLU B 1 116 ? 62.606 -11.528 32.789 1.00 86.49 1068 GLU B C 1
ATOM 2980 O O . GLU B 1 116 ? 63.423 -11.340 31.880 1.00 82.34 1068 GLU B O 1
ATOM 2986 N N . GLN B 1 117 ? 61.398 -12.063 32.577 1.00 84.10 1069 GLN B N 1
ATOM 2987 C CA . GLN B 1 117 ? 60.909 -12.307 31.225 1.00 84.37 1069 GLN B CA 1
ATOM 2988 C C . GLN B 1 117 ? 60.948 -11.040 30.393 1.00 75.06 1069 GLN B C 1
ATOM 2989 O O . GLN B 1 117 ? 61.495 -11.023 29.282 1.00 68.63 1069 GLN B O 1
ATOM 2995 N N . ALA B 1 118 ? 60.343 -9.973 30.911 1.00 68.45 1070 ALA B N 1
ATOM 2996 C CA . ALA B 1 118 ? 60.203 -8.763 30.118 1.00 71.96 1070 ALA B CA 1
ATOM 2997 C C . ALA B 1 118 ? 61.559 -8.107 29.895 1.00 75.55 1070 ALA B C 1
ATOM 2998 O O . ALA B 1 118 ? 61.872 -7.671 28.778 1.00 69.75 1070 ALA B O 1
ATOM 3000 N N . GLU B 1 119 ? 62.395 -8.064 30.935 1.00 81.22 1071 GLU B N 1
ATOM 3001 C CA . GLU B 1 119 ? 63.724 -7.488 30.774 1.00 79.71 1071 GLU B CA 1
ATOM 3002 C C . GLU B 1 119 ? 64.539 -8.275 29.757 1.00 79.63 1071 GLU B C 1
ATOM 3003 O O . GLU B 1 119 ? 65.159 -7.694 28.861 1.00 81.16 1071 GLU B O 1
ATOM 3009 N N . LEU B 1 120 ? 64.552 -9.602 29.871 1.00 79.56 1072 LEU B N 1
ATOM 3010 C CA . LEU B 1 120 ? 65.350 -10.378 28.929 1.00 80.51 1072 LEU B CA 1
ATOM 3011 C C . LEU B 1 120 ? 64.804 -10.233 27.509 1.00 79.28 1072 LEU B C 1
ATOM 3012 O O . LEU B 1 120 ? 65.576 -10.085 26.552 1.00 79.19 1072 LEU B O 1
ATOM 3017 N N . GLY B 1 121 ? 63.475 -10.243 27.358 1.00 74.77 1073 GLY B N 1
ATOM 3018 C CA . GLY B 1 121 ? 62.889 -10.000 26.051 1.00 71.28 1073 GLY B CA 1
ATOM 3019 C C . GLY B 1 121 ? 63.230 -8.630 25.494 1.00 70.25 1073 GLY B C 1
ATOM 3020 O O . GLY B 1 121 ? 63.596 -8.504 24.320 1.00 69.34 1073 GLY B O 1
ATOM 3021 N N . LEU B 1 122 ? 63.123 -7.585 26.321 1.00 72.54 1074 LEU B N 1
ATOM 3022 C CA . LEU B 1 122 ? 63.385 -6.236 25.826 1.00 75.30 1074 LEU B CA 1
ATOM 3023 C C . LEU B 1 122 ? 64.845 -6.074 25.415 1.00 78.88 1074 LEU B C 1
ATOM 3024 O O . LEU B 1 122 ? 65.148 -5.440 24.396 1.00 75.46 1074 LEU B O 1
ATOM 3029 N N . ARG B 1 123 ? 65.763 -6.669 26.177 1.00 80.98 1075 ARG B N 1
ATOM 3030 C CA . ARG B 1 123 ? 67.169 -6.621 25.797 1.00 83.70 1075 ARG B CA 1
ATOM 3031 C C . ARG B 1 123 ? 67.406 -7.383 24.503 1.00 85.02 1075 ARG B C 1
ATOM 3032 O O . ARG B 1 123 ? 68.217 -6.963 23.670 1.00 84.37 1075 ARG B O 1
ATOM 3040 N N . LYS B 1 124 ? 66.689 -8.496 24.304 1.00 78.81 1076 LYS B N 1
ATOM 3041 C CA . LYS B 1 124 ? 66.849 -9.257 23.072 1.00 80.11 1076 LYS B CA 1
ATOM 3042 C C . LYS B 1 124 ? 66.251 -8.500 21.889 1.00 75.86 1076 LYS B C 1
ATOM 3043 O O . LYS B 1 124 ? 66.823 -8.491 20.793 1.00 79.74 1076 LYS B O 1
ATOM 3049 N N . ILE B 1 125 ? 65.111 -7.838 22.106 1.00 71.42 1077 ILE B N 1
ATOM 3050 C CA . ILE B 1 125 ? 64.535 -6.955 21.090 1.00 69.52 1077 ILE B CA 1
ATOM 3051 C C . ILE B 1 125 ? 65.522 -5.860 20.709 1.00 76.03 1077 ILE B C 1
ATOM 3052 O O . ILE B 1 125 ? 65.705 -5.540 19.529 1.00 77.48 1077 ILE B O 1
ATOM 3057 N N . GLU B 1 126 ? 66.151 -5.245 21.705 1.00 78.24 1078 GLU B N 1
ATOM 3058 C CA . GLU B 1 126 ? 67.049 -4.141 21.401 1.00 86.00 1078 GLU B CA 1
ATOM 3059 C C . GLU B 1 126 ? 68.291 -4.609 20.667 1.00 84.89 1078 GLU B C 1
ATOM 3060 O O . GLU B 1 126 ? 68.829 -3.865 19.843 1.00 86.29 1078 GLU B O 1
ATOM 3066 N N . ALA B 1 127 ? 68.767 -5.826 20.951 1.00 86.27 1079 ALA B N 1
ATOM 3067 C CA . ALA B 1 127 ? 69.940 -6.324 20.238 1.00 89.68 1079 ALA B CA 1
ATOM 3068 C C . ALA B 1 127 ? 69.661 -6.475 18.748 1.00 92.87 1079 ALA B C 1
ATOM 3069 O O . ALA B 1 127 ? 70.571 -6.294 17.930 1.00 90.08 1079 ALA B O 1
ATOM 3071 N N . ARG B 1 128 ? 68.411 -6.786 18.375 1.00 88.32 1080 ARG B N 1
ATOM 3072 C CA . ARG B 1 128 ? 68.009 -6.911 16.978 1.00 83.47 1080 ARG B CA 1
ATOM 3073 C C . ARG B 1 128 ? 67.602 -5.582 16.357 1.00 79.98 1080 ARG B C 1
ATOM 3074 O O . ARG B 1 128 ? 67.229 -5.555 15.181 1.00 81.56 1080 ARG B O 1
ATOM 3082 N N . GLY B 1 129 ? 67.663 -4.485 17.110 1.00 80.48 1081 GLY B N 1
ATOM 3083 C CA . GLY B 1 129 ? 67.151 -3.225 16.609 1.00 80.10 1081 GLY B CA 1
ATOM 3084 C C . GLY B 1 129 ? 65.656 -3.201 16.387 1.00 75.01 1081 GLY B C 1
ATOM 3085 O O . GLY B 1 129 ? 65.158 -2.400 15.603 1.00 75.16 1081 GLY B O 1
ATOM 3086 N N . LEU B 1 130 ? 64.914 -4.043 17.070 1.00 74.78 1082 LEU B N 1
ATOM 3087 C CA . LEU B 1 130 ? 63.476 -4.076 16.868 1.00 72.45 1082 LEU B CA 1
ATOM 3088 C C . LEU B 1 130 ? 62.757 -3.172 17.851 1.00 74.73 1082 LEU B C 1
ATOM 3089 O O . LEU B 1 130 ? 61.533 -3.263 17.983 1.00 73.50 1082 LEU B O 1
ATOM 3094 N N . GLY B 1 131 ? 63.498 -2.305 18.543 1.00 72.50 1083 GLY B N 1
ATOM 3095 C CA . GLY B 1 131 ? 62.891 -1.493 19.576 1.00 71.40 1083 GLY B CA 1
ATOM 3096 C C . GLY B 1 131 ? 61.884 -0.518 19.003 1.00 74.54 1083 GLY B C 1
ATOM 3097 O O . GLY B 1 131 ? 61.991 -0.072 17.853 1.00 74.54 1083 GLY B O 1
ATOM 3098 N N . GLY B 1 132 ? 60.881 -0.195 19.817 1.00 66.39 1084 GLY B N 1
ATOM 3099 C CA . GLY B 1 132 ? 59.851 0.711 19.352 1.00 65.63 1084 GLY B CA 1
ATOM 3100 C C . GLY B 1 132 ? 58.719 -0.011 18.645 1.00 73.17 1084 GLY B C 1
ATOM 3101 O O . GLY B 1 132 ? 57.549 0.209 18.958 1.00 81.12 1084 GLY B O 1
ATOM 3102 N N . ARG B 1 133 ? 59.059 -0.886 17.699 1.00 69.46 1085 ARG B N 1
ATOM 3103 C CA . ARG B 1 133 ? 58.090 -1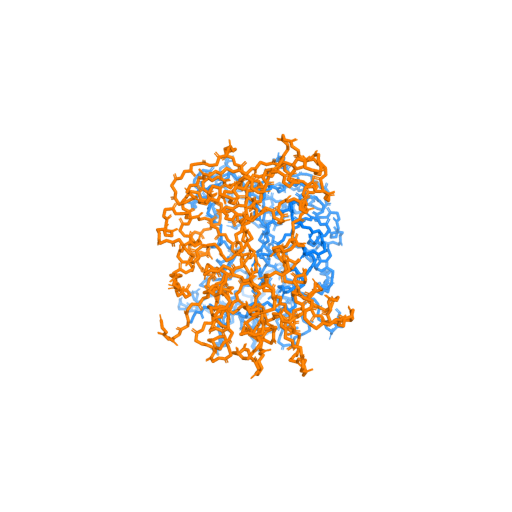.660 16.933 1.00 63.26 1085 ARG B CA 1
ATOM 3104 C C . ARG B 1 133 ? 57.631 -2.910 17.664 1.00 59.44 1085 ARG B C 1
ATOM 3105 O O . ARG B 1 133 ? 56.457 -3.321 17.530 1.00 52.42 1085 ARG B O 1
ATOM 3113 N N . VAL B 1 134 ? 58.543 -3.537 18.413 1.00 56.08 1086 VAL B N 1
ATOM 3114 C CA . VAL B 1 134 ? 58.257 -4.754 19.170 1.00 52.03 1086 VAL B CA 1
ATOM 3115 C C . VAL B 1 134 ? 58.392 -4.390 20.639 1.00 57.76 1086 VAL B C 1
ATOM 3116 O O . VAL B 1 134 ? 59.420 -3.851 21.057 1.00 59.71 1086 VAL B O 1
ATOM 3120 N N . GLN B 1 135 ? 57.357 -4.658 21.418 1.00 51.44 1087 GLN B N 1
ATOM 3121 C CA . GLN B 1 135 ? 57.372 -4.297 22.825 1.00 58.76 1087 GLN B CA 1
ATOM 3122 C C . GLN B 1 135 ? 56.966 -5.492 23.661 1.00 56.67 1087 GLN B C 1
ATOM 3123 O O . GLN B 1 135 ? 56.194 -6.326 23.202 1.00 50.39 1087 GLN B O 1
ATOM 3129 N N . VAL B 1 136 ? 57.477 -5.556 24.894 1.00 53.86 1088 VAL B N 1
ATOM 3130 C CA . VAL B 1 136 ? 57.040 -6.559 25.866 1.00 57.94 1088 VAL B CA 1
ATOM 3131 C C . VAL B 1 136 ? 56.635 -5.841 27.142 1.00 54.57 1088 VAL B C 1
ATOM 3132 O O . VAL B 1 136 ? 57.424 -5.059 27.693 1.00 58.10 1088 VAL B O 1
ATOM 3136 N N . LEU B 1 137 ? 55.436 -6.121 27.631 1.00 53.48 1089 LEU B N 1
ATOM 3137 C CA . LEU B 1 137 ? 54.924 -5.490 28.839 1.00 59.51 1089 LEU B CA 1
ATOM 3138 C C . LEU B 1 137 ? 54.582 -6.518 29.909 1.00 53.98 1089 LEU B C 1
ATOM 3139 O O . LEU B 1 137 ? 54.094 -7.609 29.611 1.00 51.50 1089 LEU B O 1
ATOM 3144 N N . ARG B 1 138 ? 54.778 -6.118 31.171 1.00 57.22 1090 ARG B N 1
ATOM 3145 C CA . ARG B 1 138 ? 54.339 -6.912 32.317 1.00 58.39 1090 ARG B CA 1
ATOM 3146 C C . ARG B 1 138 ? 52.893 -6.559 32.600 1.00 60.12 1090 ARG B C 1
ATOM 3147 O O . ARG B 1 138 ? 52.586 -5.666 33.385 1.00 66.17 1090 ARG B O 1
ATOM 3155 N N . ARG B 1 139 ? 51.994 -7.275 31.948 1.00 50.56 1091 ARG B N 1
ATOM 3156 C CA . ARG B 1 139 ? 50.562 -7.089 32.096 1.00 57.99 1091 ARG B CA 1
ATOM 3157 C C . ARG B 1 139 ? 49.891 -8.452 32.177 1.00 59.37 1091 ARG B C 1
ATOM 3158 O O . ARG B 1 139 ? 50.336 -9.413 31.544 1.00 56.43 1091 ARG B O 1
ATOM 3166 N N . ASP B 1 140 ? 48.819 -8.513 32.977 1.00 53.81 1092 ASP B N 1
ATOM 3167 C CA . ASP B 1 140 ? 48.022 -9.714 33.194 1.00 53.08 1092 ASP B CA 1
ATOM 3168 C C . ASP B 1 140 ? 46.921 -9.719 32.143 1.00 50.86 1092 ASP B C 1
ATOM 3169 O O . ASP B 1 140 ? 45.961 -8.948 32.235 1.00 53.56 1092 ASP B O 1
ATOM 3174 N N . SER B 1 141 ? 47.066 -10.579 31.136 1.00 51.30 1093 SER B N 1
ATOM 3175 C CA . SER B 1 141 ? 46.159 -10.584 29.994 1.00 49.22 1093 SER B CA 1
ATOM 3176 C C . SER B 1 141 ? 44.736 -10.977 30.362 1.00 48.93 1093 SER B C 1
ATOM 3177 O O . SER B 1 141 ? 43.826 -10.750 29.565 1.00 48.95 1093 SER B O 1
ATOM 3180 N N . SER B 1 142 ? 44.515 -11.576 31.528 1.00 49.51 1094 SER B N 1
ATOM 3181 C CA . SER B 1 142 ? 43.140 -11.855 31.928 1.00 51.91 1094 SER B CA 1
ATOM 3182 C C . SER B 1 142 ? 42.410 -10.594 32.393 1.00 61.81 1094 SER B C 1
ATOM 3183 O O . SER B 1 142 ? 41.173 -10.603 32.461 1.00 63.31 1094 SER B O 1
ATOM 3186 N N . LYS B 1 143 ? 43.150 -9.509 32.679 1.00 54.09 1095 LYS B N 1
ATOM 3187 C CA . LYS B 1 143 ? 42.621 -8.275 33.264 1.00 63.28 1095 LYS B CA 1
ATOM 3188 C C . LYS B 1 143 ? 43.036 -6.993 32.540 1.00 64.68 1095 LYS B C 1
ATOM 3189 O O . LYS B 1 143 ? 42.233 -6.071 32.381 1.00 67.86 1095 LYS B O 1
ATOM 3195 N N . ASP B 1 144 ? 44.298 -6.885 32.164 1.00 59.08 1096 ASP B N 1
ATOM 3196 C CA . ASP B 1 144 ? 44.849 -5.617 31.714 1.00 56.90 1096 ASP B CA 1
ATOM 3197 C C . ASP B 1 144 ? 44.682 -5.464 30.210 1.00 57.26 1096 ASP B C 1
ATOM 3198 O O . ASP B 1 144 ? 44.982 -6.394 29.455 1.00 47.30 1096 ASP B O 1
ATOM 3203 N N . ALA B 1 145 ? 44.233 -4.279 29.774 1.00 54.70 1097 ALA B N 1
ATOM 3204 C CA . ALA B 1 145 ? 44.087 -4.029 28.343 1.00 51.95 1097 ALA B CA 1
ATOM 3205 C C . ALA B 1 145 ? 45.465 -3.941 27.688 1.00 47.27 1097 ALA B C 1
ATOM 3206 O O . ALA B 1 145 ? 46.436 -3.486 28.328 1.00 48.50 1097 ALA B O 1
ATOM 3208 N N . PRO B 1 146 ? 45.581 -4.369 26.414 1.00 43.93 1098 PRO B N 1
ATOM 3209 C CA . PRO B 1 146 ? 46.858 -4.242 25.698 1.00 41.15 1098 PRO B CA 1
ATOM 3210 C C . PRO B 1 146 ? 47.070 -2.814 25.245 1.00 46.44 1098 PRO B C 1
ATOM 3211 O O . PRO B 1 146 ? 46.271 -1.955 25.612 1.00 48.42 1098 PRO B O 1
ATOM 3215 N N . LEU B 1 147 ? 48.101 -2.558 24.436 1.00 43.11 1099 LEU B N 1
ATOM 3216 C CA . LEU B 1 147 ? 48.444 -1.195 24.026 1.00 48.09 1099 LEU B CA 1
ATOM 3217 C C . LEU B 1 147 ? 47.509 -0.651 22.952 1.00 46.02 1099 LEU B C 1
ATOM 3218 O O . LEU B 1 147 ? 47.222 0.551 22.943 1.00 47.46 1099 LEU B O 1
ATOM 3223 N N . GLU B 1 148 ? 47.079 -1.485 22.012 1.00 45.61 1100 GLU B N 1
ATOM 3224 C CA . GLU B 1 148 ? 46.221 -1.051 20.908 1.00 47.61 1100 GLU B CA 1
ATOM 3225 C C . GLU B 1 148 ? 44.767 -1.337 21.220 1.00 47.60 1100 GLU B C 1
ATOM 3226 O O . GLU B 1 148 ? 44.458 -2.314 21.897 1.00 41.81 1100 GLU B O 1
ATOM 3232 N N . SER B 1 149 ? 43.866 -0.501 20.668 1.00 42.49 1101 SER B N 1
ATOM 3233 C CA . SER B 1 149 ? 42.429 -0.759 20.791 1.00 42.34 1101 SER B CA 1
ATOM 3234 C C . SER B 1 149 ? 42.021 -2.066 20.150 1.00 43.48 1101 SER B C 1
ATOM 3235 O O . SER B 1 149 ? 41.048 -2.702 20.578 1.00 39.99 1101 SER B O 1
ATOM 3238 N N . ALA B 1 150 ? 42.699 -2.457 19.088 1.00 38.50 1102 ALA B N 1
ATOM 3239 C CA . ALA B 1 150 ? 42.354 -3.694 18.412 1.00 39.73 1102 ALA B CA 1
ATOM 3240 C C . ALA B 1 150 ? 43.581 -4.167 17.658 1.00 39.26 1102 ALA B C 1
ATOM 3241 O O . ALA B 1 150 ? 44.349 -3.343 17.154 1.00 42.26 1102 ALA B O 1
ATOM 3243 N N . TYR B 1 151 ? 43.732 -5.500 17.548 1.00 32.59 1103 TYR B N 1
ATOM 3244 C CA . TYR B 1 151 ? 44.854 -6.134 16.855 1.00 33.82 1103 TYR B CA 1
ATOM 3245 C C . TYR B 1 151 ? 44.336 -6.916 15.658 1.00 33.42 1103 TYR B C 1
ATOM 3246 O O . TYR B 1 151 ? 43.194 -7.350 15.654 1.00 32.45 1103 TYR B O 1
ATOM 3255 N N . ASP B 1 152 ? 45.183 -7.088 14.628 1.00 30.52 1104 ASP B N 1
ATOM 3256 C CA . ASP B 1 152 ? 44.810 -7.991 13.519 1.00 30.00 1104 ASP B CA 1
ATOM 3257 C C . ASP B 1 152 ? 45.066 -9.458 13.834 1.00 29.15 1104 ASP B C 1
ATOM 3258 O O . ASP B 1 152 ? 44.440 -10.335 13.217 1.00 29.30 1104 ASP B O 1
ATOM 3263 N N . VAL B 1 153 ? 46.029 -9.749 14.707 1.00 27.26 1105 VAL B N 1
ATOM 3264 C CA . VAL B 1 153 ? 46.341 -11.143 15.064 1.00 27.47 1105 VAL B CA 1
ATOM 3265 C C . VAL B 1 153 ? 46.598 -11.201 16.572 1.00 28.47 1105 VAL B C 1
ATOM 3266 O O . VAL B 1 153 ? 47.275 -10.332 17.140 1.00 30.56 1105 VAL B O 1
ATOM 3270 N N . ILE B 1 154 ? 46.047 -12.221 17.226 1.00 27.12 1106 ILE B N 1
ATOM 3271 C CA . ILE B 1 154 ? 46.341 -12.502 18.620 1.00 27.92 1106 ILE B CA 1
ATOM 3272 C C . ILE B 1 154 ? 46.938 -13.908 18.694 1.00 29.42 1106 ILE B C 1
ATOM 3273 O O . ILE B 1 154 ? 46.398 -14.824 18.092 1.00 31.11 1106 ILE B O 1
ATOM 3278 N N . LEU B 1 155 ? 48.075 -14.058 19.377 1.00 28.21 1107 LEU B N 1
ATOM 3279 C CA . LEU B 1 155 ? 48.775 -15.342 19.499 1.00 30.36 1107 LEU B CA 1
ATOM 3280 C C . LEU B 1 155 ? 48.673 -15.819 20.932 1.00 35.05 1107 LEU B C 1
ATOM 3281 O O . LEU B 1 155 ? 48.901 -15.031 21.852 1.00 34.38 1107 LEU B O 1
ATOM 3286 N N . GLY B 1 156 ? 48.441 -17.113 21.120 1.00 31.77 1108 GLY B N 1
ATOM 3287 C CA . GLY B 1 156 ? 48.490 -17.699 22.449 1.00 34.87 1108 GLY B CA 1
ATOM 3288 C C . GLY B 1 156 ? 48.946 -19.143 22.390 1.00 37.54 1108 GLY B C 1
ATOM 3289 O O . GLY B 1 156 ? 48.119 -20.036 22.210 1.00 32.70 1108 GLY B O 1
ATOM 3290 N N . PHE B 1 157 ? 50.245 -19.375 22.516 1.00 37.66 1109 PHE B N 1
ATOM 3291 C CA . PHE B 1 157 ? 50.811 -20.732 22.483 1.00 40.43 1109 PHE B CA 1
ATOM 3292 C C . PHE B 1 157 ? 50.975 -21.216 23.916 1.00 43.54 1109 PHE B C 1
ATOM 3293 O O . PHE B 1 157 ? 51.844 -20.726 24.671 1.00 44.44 1109 PHE B O 1
ATOM 3301 N N . GLU B 1 158 ? 50.102 -22.129 24.308 1.00 38.56 1110 GLU B N 1
ATOM 3302 C CA . GLU B 1 158 ? 50.067 -22.681 25.653 1.00 45.20 1110 GLU B CA 1
ATOM 3303 C C . GLU B 1 158 ? 50.035 -21.579 26.720 1.00 46.97 1110 GLU B C 1
ATOM 3304 O O . GLU B 1 158 ? 50.819 -21.573 27.674 1.00 51.36 1110 GLU B O 1
ATOM 3310 N N . VAL B 1 159 ? 49.117 -20.619 26.568 1.00 37.49 1111 VAL B N 1
ATOM 3311 C CA . VAL B 1 159 ? 48.927 -19.569 27.566 1.00 38.05 1111 VAL B CA 1
ATOM 3312 C C . VAL B 1 159 ? 47.602 -19.733 28.291 1.00 42.68 1111 VAL B C 1
ATOM 3313 O O . VAL B 1 159 ? 47.536 -19.626 29.515 1.00 47.60 1111 VAL B O 1
ATOM 3317 N N . ALA B 1 160 ? 46.526 -19.949 27.534 1.00 35.92 1112 ALA B N 1
ATOM 3318 C CA . ALA B 1 160 ? 45.173 -19.872 28.090 1.00 42.43 1112 ALA B CA 1
ATOM 3319 C C . ALA B 1 160 ? 44.961 -20.869 29.225 1.00 50.28 1112 ALA B C 1
ATOM 3320 O O . ALA B 1 160 ? 44.311 -20.554 30.228 1.00 51.40 1112 ALA B O 1
ATOM 3322 N N . THR B 1 161 ? 45.492 -22.075 29.093 1.00 45.49 1113 THR B N 1
ATOM 3323 C CA . THR B 1 161 ? 45.314 -23.022 30.182 1.00 47.67 1113 THR B CA 1
ATOM 3324 C C . THR B 1 161 ? 46.232 -22.758 31.373 1.00 47.63 1113 THR B C 1
ATOM 3325 O O . THR B 1 161 ? 46.172 -23.515 32.347 1.00 57.57 1113 THR B O 1
ATOM 3329 N N . HIS B 1 162 ? 47.104 -21.764 31.319 1.00 46.43 1114 HIS B N 1
ATOM 3330 C CA . HIS B 1 162 ? 47.794 -21.338 32.545 1.00 46.59 1114 HIS B CA 1
ATOM 3331 C C . HIS B 1 162 ? 47.065 -20.199 33.242 1.00 50.84 1114 HIS B C 1
ATOM 3332 O O . HIS B 1 162 ? 47.547 -19.688 34.260 1.00 49.59 1114 HIS B O 1
ATOM 3339 N N . ILE B 1 163 ? 45.911 -19.793 32.729 1.00 48.31 1115 ILE B N 1
ATOM 3340 C CA . ILE B 1 163 ? 45.173 -18.651 33.232 1.00 52.96 1115 ILE B CA 1
ATOM 3341 C C . ILE B 1 163 ? 43.885 -19.171 33.853 1.00 52.82 1115 ILE B C 1
ATOM 3342 O O . ILE B 1 163 ? 43.115 -19.875 33.197 1.00 55.95 1115 ILE B O 1
ATOM 3347 N N . LYS B 1 164 ? 43.629 -18.797 35.105 1.00 51.85 1116 LYS B N 1
ATOM 3348 C CA . LYS B 1 164 ? 42.459 -19.338 35.801 1.00 56.52 1116 LYS B CA 1
ATOM 3349 C C . LYS B 1 164 ? 41.163 -18.727 35.272 1.00 57.99 1116 LYS B C 1
ATOM 3350 O O . LYS B 1 164 ? 40.213 -19.452 34.942 1.00 60.23 1116 LYS B O 1
ATOM 3356 N N . GLU B 1 165 ? 41.120 -17.397 35.150 1.00 49.50 1117 GLU B N 1
ATOM 3357 C CA . GLU B 1 165 ? 39.889 -16.677 34.814 1.00 52.60 1117 GLU B CA 1
ATOM 3358 C C . GLU B 1 165 ? 39.787 -16.595 33.295 1.00 47.36 1117 GLU B C 1
ATOM 3359 O O . GLU B 1 165 ? 40.106 -15.579 32.664 1.00 44.53 1117 GLU B O 1
ATOM 3365 N N . LYS B 1 166 ? 39.337 -17.713 32.692 1.00 43.78 1118 LYS B N 1
ATOM 3366 C CA . LYS B 1 166 ? 39.327 -17.808 31.228 1.00 40.58 1118 LYS B CA 1
ATOM 3367 C C . LYS B 1 166 ? 38.251 -16.960 30.577 1.00 39.38 1118 LYS B C 1
ATOM 3368 O O . LYS B 1 166 ? 38.461 -16.471 29.467 1.00 38.73 1118 LYS B O 1
ATOM 3374 N N . ARG B 1 167 ? 37.088 -16.783 31.221 1.00 38.90 1119 ARG B N 1
ATOM 3375 C CA . ARG B 1 167 ? 36.040 -15.977 30.595 1.00 43.94 1119 ARG B CA 1
ATOM 3376 C C . ARG B 1 167 ? 36.445 -14.499 30.565 1.00 43.67 1119 ARG B C 1
ATOM 3377 O O . ARG B 1 167 ? 36.280 -13.824 29.539 1.00 42.96 1119 ARG B O 1
ATOM 3385 N N . SER B 1 168 ? 37.009 -14.001 31.671 1.00 45.85 1120 SER B N 1
ATOM 3386 C CA . SER B 1 168 ? 37.634 -12.674 31.681 1.00 48.12 1120 SER B CA 1
ATOM 3387 C C . SER B 1 168 ? 38.702 -12.538 30.591 1.00 52.34 1120 SER B C 1
ATOM 3388 O O . SER B 1 168 ? 38.746 -11.522 29.876 1.00 46.42 1120 SER B O 1
ATOM 3391 N N . LEU B 1 169 ? 39.592 -13.537 30.479 1.00 43.99 1121 LEU B N 1
ATOM 3392 C CA . LEU B 1 169 ? 40.619 -13.520 29.443 1.00 42.99 1121 LEU B CA 1
ATOM 3393 C C . LEU B 1 169 ? 39.992 -13.425 28.064 1.00 40.05 1121 LEU B C 1
ATOM 3394 O O . LEU B 1 169 ? 40.392 -12.590 27.241 1.00 37.36 1121 LEU B O 1
ATOM 3399 N N . PHE B 1 170 ? 39.015 -14.297 27.767 1.00 31.41 1122 PHE B N 1
ATOM 3400 C CA . PHE B 1 170 ? 38.500 -14.271 26.403 1.00 31.23 1122 PHE B CA 1
ATOM 3401 C C . PHE B 1 170 ? 37.679 -13.017 26.150 1.00 39.76 1122 PHE B C 1
ATOM 3402 O O . PHE B 1 170 ? 37.656 -12.516 25.015 1.00 37.65 1122 PHE B O 1
ATOM 3410 N N . GLN B 1 171 ? 37.096 -12.438 27.195 1.00 39.28 1123 GLN B N 1
ATOM 3411 C CA . GLN B 1 171 ? 36.481 -11.126 27.051 1.00 39.16 1123 GLN B CA 1
ATOM 3412 C C . GLN B 1 171 ? 37.520 -10.088 26.637 1.00 45.31 1123 GLN B C 1
ATOM 3413 O O . GLN B 1 171 ? 37.285 -9.284 25.724 1.00 42.58 1123 GLN B O 1
ATOM 3419 N N . ASN B 1 172 ? 38.664 -10.071 27.345 1.00 40.30 1124 ASN B N 1
ATOM 3420 C CA . ASN B 1 172 ? 39.766 -9.155 27.037 1.00 43.18 1124 ASN B CA 1
ATOM 3421 C C . ASN B 1 172 ? 40.331 -9.411 25.638 1.00 38.57 1124 ASN B C 1
ATOM 3422 O O . ASN B 1 172 ? 40.549 -8.463 24.882 1.00 41.11 1124 ASN B O 1
ATOM 3427 N N . LEU B 1 173 ? 40.524 -10.685 25.241 1.00 33.26 1125 LEU B N 1
ATOM 3428 C CA . LEU B 1 173 ? 41.131 -10.935 23.936 1.00 33.29 1125 LEU B CA 1
ATOM 3429 C C . LEU B 1 173 ? 40.185 -10.516 22.822 1.00 33.59 1125 LEU B C 1
ATOM 3430 O O . LEU B 1 173 ? 40.586 -9.846 21.868 1.00 33.27 1125 LEU B O 1
ATOM 3435 N N . SER B 1 174 ? 38.929 -10.951 22.902 1.00 28.19 1126 SER B N 1
ATOM 3436 C CA A SER B 1 174 ? 37.990 -10.706 21.812 0.51 29.27 1126 SER B CA 1
ATOM 3437 C CA B SER B 1 174 ? 38.014 -10.711 21.800 0.49 29.34 1126 SER B CA 1
ATOM 3438 C C . SER B 1 174 ? 37.700 -9.224 21.664 1.00 31.68 1126 SER B C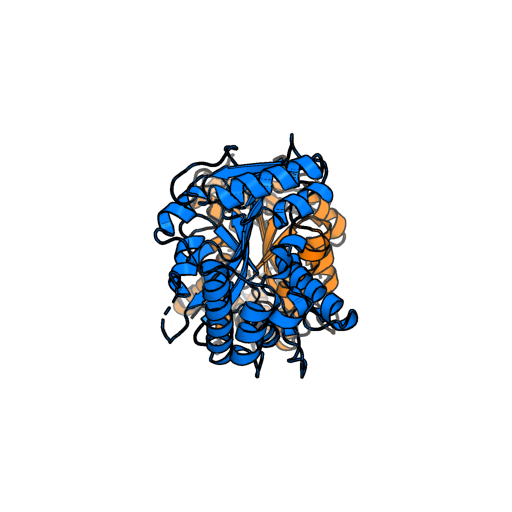 1
ATOM 3439 O O . SER B 1 174 ? 37.563 -8.716 20.544 1.00 34.41 1126 SER B O 1
ATOM 3444 N N . SER B 1 175 ? 37.603 -8.504 22.786 1.00 32.06 1127 SER B N 1
ATOM 3445 C CA . SER B 1 175 ? 37.274 -7.094 22.655 1.00 34.63 1127 SER B CA 1
ATOM 3446 C C . SER B 1 175 ? 38.433 -6.311 22.035 1.00 37.42 1127 SER B C 1
ATOM 3447 O O . SER B 1 175 ? 38.252 -5.166 21.595 1.00 36.11 1127 SER B O 1
ATOM 3450 N N . HIS B 1 176 ? 39.634 -6.888 22.001 1.00 31.58 1128 HIS B N 1
ATOM 3451 C CA . HIS B 1 176 ? 40.778 -6.201 21.391 1.00 33.59 1128 HIS B CA 1
ATOM 3452 C C . HIS B 1 176 ? 41.215 -6.924 20.117 1.00 34.63 1128 HIS B C 1
ATOM 3453 O O . HIS B 1 176 ? 42.355 -6.785 19.671 1.00 33.77 1128 HIS B O 1
ATOM 3460 N N . LEU B 1 177 ? 40.285 -7.619 19.486 1.00 30.28 1129 LEU B N 1
ATOM 3461 C CA . LEU B 1 177 ? 40.531 -8.289 18.214 1.00 27.41 1129 LEU B CA 1
ATOM 3462 C C . LEU B 1 177 ? 39.699 -7.611 17.141 1.00 29.99 1129 LEU B C 1
ATOM 3463 O O . LEU B 1 177 ? 38.471 -7.514 17.264 1.00 31.77 1129 LEU B O 1
ATOM 3468 N N . ARG B 1 178 ? 40.370 -7.091 16.115 1.00 29.56 1130 ARG B N 1
ATOM 3469 C CA . ARG B 1 178 ? 39.657 -6.472 15.006 1.00 31.53 1130 ARG B CA 1
ATOM 3470 C C . ARG B 1 178 ? 38.653 -7.460 14.376 1.00 31.56 1130 ARG B C 1
ATOM 3471 O O . ARG B 1 178 ? 38.905 -8.657 14.287 1.00 27.86 1130 ARG B O 1
ATOM 3479 N N . GLU B 1 179 ? 37.509 -6.951 13.955 1.00 31.89 1131 GLU B N 1
ATOM 3480 C CA . GLU B 1 179 ? 36.556 -7.797 13.262 1.00 28.87 1131 GLU B CA 1
ATOM 3481 C C . GLU B 1 179 ? 37.267 -8.457 12.073 1.00 31.47 1131 GLU B C 1
ATOM 3482 O O . GLU B 1 179 ? 37.964 -7.775 11.318 1.00 32.69 1131 GLU B O 1
ATOM 3488 N N . GLY B 1 180 ? 37.120 -9.778 11.937 1.00 29.64 1132 GLY B N 1
ATOM 3489 C CA . GLY B 1 180 ? 37.801 -10.607 10.971 1.00 29.42 1132 GLY B CA 1
ATOM 3490 C C . GLY B 1 180 ? 39.252 -10.926 11.300 1.00 31.42 1132 GLY B C 1
ATOM 3491 O O . GLY B 1 180 ? 39.899 -11.643 10.538 1.00 30.46 1132 GLY B O 1
ATOM 3492 N N . GLY B 1 181 ? 39.795 -10.390 12.400 1.00 26.81 1133 GLY B N 1
ATOM 3493 C CA . GLY B 1 181 ? 41.172 -10.692 12.768 1.00 25.62 1133 GLY B CA 1
ATOM 3494 C C . GLY B 1 181 ? 41.304 -12.131 13.231 1.00 29.19 1133 GLY B C 1
ATOM 3495 O O . GLY B 1 181 ? 40.327 -12.772 13.565 1.00 24.61 1133 GLY B O 1
ATOM 3496 N N . PHE B 1 182 ? 42.536 -12.613 13.286 1.00 26.02 1134 PHE B N 1
ATOM 3497 C CA . PHE B 1 182 ? 42.847 -14.003 13.644 1.00 26.84 1134 PHE B CA 1
ATOM 3498 C C . PHE B 1 182 ? 43.221 -14.138 15.112 1.00 28.28 1134 PHE B C 1
ATOM 3499 O O . PHE B 1 182 ? 43.972 -13.309 15.646 1.00 27.41 1134 PHE B O 1
ATOM 3507 N N . MET B 1 183 ? 42.740 -15.232 15.742 1.00 23.58 1135 MET B N 1
ATOM 3508 C CA . MET B 1 183 ? 43.248 -15.661 17.043 1.00 26.18 1135 MET B CA 1
ATOM 3509 C C . MET B 1 183 ? 43.861 -17.049 16.836 1.00 27.90 1135 MET B C 1
ATOM 3510 O O . MET B 1 183 ? 43.177 -17.975 16.372 1.00 26.35 1135 MET B O 1
ATOM 3515 N N . LEU B 1 184 ? 45.159 -17.175 17.128 1.00 26.39 1136 LEU B N 1
ATOM 3516 C CA . LEU B 1 184 ? 45.904 -18.398 16.828 1.00 27.08 1136 LEU B CA 1
ATOM 3517 C C . LEU B 1 184 ? 46.307 -18.978 18.176 1.00 30.13 1136 LEU B C 1
ATOM 3518 O O . LEU B 1 184 ? 47.120 -18.358 18.879 1.00 28.12 1136 LEU B O 1
ATOM 3523 N N . LEU B 1 185 ? 45.772 -20.151 18.542 1.00 23.72 1137 LEU B N 1
ATOM 3524 C CA . LEU B 1 185 ? 46.086 -20.707 19.860 1.00 24.84 1137 LEU B CA 1
ATOM 3525 C C . LEU B 1 185 ? 46.648 -22.104 19.687 1.00 26.89 1137 LEU B C 1
ATOM 3526 O O . LEU B 1 185 ? 46.286 -22.825 18.749 1.00 27.15 1137 LEU B O 1
ATOM 3531 N N . ALA B 1 186 ? 47.560 -22.474 20.574 1.00 29.29 1138 ALA B N 1
ATOM 3532 C CA . ALA B 1 186 ? 47.983 -23.864 20.695 1.00 27.39 1138 ALA B CA 1
ATOM 3533 C C . ALA B 1 186 ? 47.706 -24.229 22.149 1.00 30.41 1138 ALA B C 1
ATOM 3534 O O . ALA B 1 186 ? 48.232 -23.557 23.037 1.00 33.02 1138 ALA B O 1
ATOM 3536 N N . ASP B 1 187 ? 46.864 -25.244 22.405 1.00 27.22 1139 ASP B N 1
ATOM 3537 C CA . ASP B 1 187 ? 46.588 -25.499 23.818 1.00 30.23 1139 ASP B CA 1
ATOM 3538 C C . ASP B 1 187 ? 45.969 -26.865 24.010 1.00 30.13 1139 ASP B C 1
ATOM 3539 O O . ASP B 1 187 ? 45.717 -27.606 23.061 1.00 31.06 1139 ASP B O 1
ATOM 3544 N N . PHE B 1 188 ? 45.787 -27.229 25.270 1.00 32.29 1140 PHE B N 1
ATOM 3545 C CA . PHE B 1 188 ? 45.311 -28.570 25.597 1.00 27.76 1140 PHE B CA 1
ATOM 3546 C C . PHE B 1 188 ? 43.792 -28.585 25.685 1.00 33.52 1140 PHE B C 1
ATOM 3547 O O . PHE B 1 188 ? 43.169 -27.614 26.120 1.00 34.98 1140 PHE B O 1
ATOM 3555 N N . ILE B 1 189 ? 43.218 -29.746 25.400 1.00 29.37 1141 ILE B N 1
ATOM 3556 C CA . ILE B 1 189 ? 41.812 -30.045 25.664 1.00 29.78 1141 ILE B CA 1
ATOM 3557 C C . ILE B 1 189 ? 41.765 -31.237 26.616 1.00 34.55 1141 ILE B C 1
ATOM 3558 O O . ILE B 1 189 ? 42.459 -32.235 26.388 1.00 31.66 1141 ILE B O 1
ATOM 3563 N N . ALA B 1 190 ? 40.974 -31.135 27.709 1.00 29.58 1142 ALA B N 1
ATOM 3564 C CA . ALA B 1 190 ? 40.857 -32.230 28.673 1.00 30.15 1142 ALA B CA 1
ATOM 3565 C C . ALA B 1 190 ? 39.760 -33.169 28.196 1.00 35.94 1142 ALA B C 1
ATOM 3566 O O . ALA B 1 190 ? 38.631 -32.722 27.973 1.00 37.59 1142 ALA B O 1
ATOM 3568 N N . ASN B 1 191 ? 40.091 -34.459 28.005 1.00 36.72 1143 ASN B N 1
ATOM 3569 C CA . ASN B 1 191 ? 39.123 -35.457 27.547 1.00 38.91 1143 ASN B CA 1
ATOM 3570 C C . ASN B 1 191 ? 38.590 -36.169 28.792 1.00 40.21 1143 ASN B C 1
ATOM 3571 O O . ASN B 1 191 ? 38.961 -35.823 29.916 1.00 52.95 1143 ASN B O 1
ATOM 3576 N N . SER B 1 192 ? 37.724 -37.158 28.635 1.00 46.29 1144 SER B N 1
ATOM 3577 C CA . SER B 1 192 ? 37.356 -37.901 29.858 1.00 70.18 1144 SER B CA 1
ATOM 3578 C C . SER B 1 192 ? 38.612 -38.303 30.651 1.00 73.81 1144 SER B C 1
ATOM 3579 O O . SER B 1 192 ? 39.408 -39.134 30.205 1.00 71.52 1144 SER B O 1
ATOM 3582 N N . GLY B 1 193 ? 38.843 -37.646 31.786 1.00 84.88 1145 GLY B N 1
ATOM 3583 C CA . GLY B 1 193 ? 40.071 -37.844 32.536 1.00 94.13 1145 GLY B CA 1
ATOM 3584 C C . GLY B 1 193 ? 40.251 -36.887 33.703 1.00 102.72 1145 GLY B C 1
ATOM 3585 O O . GLY B 1 193 ? 39.294 -36.588 34.428 1.00 104.58 1145 GLY B O 1
ATOM 3586 N N . SER B 1 194 ? 41.473 -36.404 33.906 1.00 103.68 1146 SER B N 1
ATOM 3587 C CA . SER B 1 194 ? 41.752 -35.480 35.005 1.00 106.59 1146 SER B CA 1
ATOM 3588 C C . SER B 1 194 ? 41.057 -34.133 34.788 1.00 112.55 1146 SER B C 1
ATOM 3589 O O . SER B 1 194 ? 41.483 -33.097 35.311 1.00 116.25 1146 SER B O 1
ATOM 3592 N N . SER B 1 203 ? 48.622 -25.328 35.635 1.00 91.33 1155 SER B N 1
ATOM 3593 C CA . SER B 1 203 ? 47.753 -25.470 34.466 1.00 81.09 1155 SER B CA 1
ATOM 3594 C C . SER B 1 203 ? 46.326 -25.833 34.875 1.00 73.08 1155 SER B C 1
ATOM 3595 O O . SER B 1 203 ? 46.084 -26.598 35.805 1.00 68.70 1155 SER B O 1
ATOM 3598 N N . TYR B 1 204 ? 45.381 -25.249 34.157 1.00 65.52 1156 TYR B N 1
ATOM 3599 C CA . TYR B 1 204 ? 43.957 -25.438 34.381 1.00 59.32 1156 TYR B CA 1
ATOM 3600 C C . TYR B 1 204 ? 43.412 -26.006 33.086 1.00 58.49 1156 TYR B C 1
ATOM 3601 O O . TYR B 1 204 ? 43.369 -25.301 32.063 1.00 56.89 1156 TYR B O 1
ATOM 3610 N N A ASN B 1 205 ? 42.964 -27.252 33.116 0.59 59.66 1157 ASN B N 1
ATOM 3611 N N B ASN B 1 205 ? 43.019 -27.276 33.119 0.41 59.80 1157 ASN B N 1
ATOM 3612 C CA A ASN B 1 205 ? 42.566 -27.893 31.873 0.59 58.28 1157 ASN B CA 1
ATOM 3613 C CA B ASN B 1 205 ? 42.548 -27.909 31.901 0.41 58.05 1157 ASN B CA 1
ATOM 3614 C C A ASN B 1 205 ? 41.049 -27.873 31.665 0.59 54.19 1157 ASN B C 1
ATOM 3615 C C B ASN B 1 205 ? 41.071 -27.610 31.665 0.41 54.03 1157 ASN B C 1
ATOM 3616 O O A ASN B 1 205 ? 40.258 -28.052 32.595 0.59 58.11 1157 ASN B O 1
ATOM 3617 O O B ASN B 1 205 ? 40.307 -27.295 32.584 0.41 56.03 1157 ASN B O 1
ATOM 3626 N N . VAL B 1 206 ? 40.679 -27.701 30.403 1.00 40.45 1158 VAL B N 1
ATOM 3627 C CA . VAL B 1 206 ? 39.414 -27.170 29.937 1.00 33.98 1158 VAL B CA 1
ATOM 3628 C C . VAL B 1 206 ? 38.815 -28.188 28.984 1.00 38.77 1158 VAL B C 1
ATOM 3629 O O . VAL B 1 206 ? 39.514 -28.686 28.093 1.00 33.26 1158 VAL B O 1
ATOM 3633 N N . THR B 1 207 ? 37.545 -28.519 29.178 1.00 32.83 1159 THR B N 1
ATOM 3634 C CA . THR B 1 207 ? 36.919 -29.577 28.372 1.00 29.89 1159 THR B CA 1
ATOM 3635 C C . THR B 1 207 ? 36.469 -29.049 27.013 1.00 27.41 1159 THR B C 1
ATOM 3636 O O . THR B 1 207 ? 36.399 -27.840 26.775 1.00 27.87 1159 THR B O 1
ATOM 3640 N N . PRO B 1 208 ? 36.100 -29.936 26.079 1.00 26.33 1160 PRO B N 1
ATOM 3641 C CA . PRO B 1 208 ? 35.639 -29.468 24.771 1.00 28.62 1160 PRO B CA 1
ATOM 3642 C C . PRO B 1 208 ? 34.478 -28.480 24.864 1.00 27.02 1160 PRO B C 1
ATOM 3643 O O . PRO B 1 208 ? 34.436 -27.483 24.132 1.00 25.42 1160 PRO B O 1
ATOM 3647 N N . SER B 1 209 ? 33.511 -28.751 25.721 1.00 28.67 1161 SER B N 1
ATOM 3648 C CA . SER B 1 209 ? 32.381 -27.824 25.839 1.00 29.09 1161 SER B CA 1
ATOM 3649 C C . SER B 1 209 ? 32.831 -26.462 26.352 1.00 31.24 1161 SER B C 1
ATOM 3650 O O . SER B 1 209 ? 32.277 -25.435 25.956 1.00 29.17 1161 SER B O 1
ATOM 3653 N N . GLN B 1 210 ? 33.824 -26.435 27.261 1.00 26.94 1162 GLN B N 1
ATOM 3654 C CA . GLN B 1 210 ? 34.302 -25.145 27.763 1.00 26.08 1162 GLN B CA 1
ATOM 3655 C C . GLN B 1 210 ? 35.025 -24.395 26.662 1.00 25.42 1162 GLN B C 1
ATOM 3656 O O . GLN B 1 210 ? 34.815 -23.183 26.517 1.00 28.45 1162 GLN B O 1
ATOM 3662 N N . TRP B 1 211 ? 35.815 -25.087 25.834 1.00 25.66 1163 TRP B N 1
ATOM 3663 C CA . TRP B 1 211 ? 36.426 -24.420 24.684 1.00 26.02 1163 TRP B CA 1
ATOM 3664 C C . TRP B 1 211 ? 35.355 -23.864 23.755 1.00 28.31 1163 TRP B C 1
ATOM 3665 O O . TRP B 1 211 ? 35.429 -22.704 23.308 1.00 24.68 1163 TRP B O 1
ATOM 3676 N N . VAL B 1 212 ? 34.355 -24.689 23.422 1.00 27.02 1164 VAL B N 1
ATOM 3677 C CA . VAL B 1 212 ? 33.274 -24.200 22.542 1.00 25.39 1164 VAL B CA 1
ATOM 3678 C C . VAL B 1 212 ? 32.609 -22.961 23.148 1.00 27.27 1164 VAL B C 1
ATOM 3679 O O . VAL B 1 212 ? 32.321 -21.982 22.437 1.00 28.52 1164 VAL B O 1
ATOM 3683 N N . GLU B 1 213 ? 32.326 -22.975 24.469 1.00 28.62 1165 GLU B N 1
ATOM 3684 C CA . GLU B 1 213 ? 31.648 -21.843 25.081 1.00 29.16 1165 GLU B CA 1
ATOM 3685 C C . GLU B 1 213 ? 32.561 -20.620 25.148 1.00 32.35 1165 GLU B C 1
ATOM 3686 O O . GLU B 1 213 ? 32.116 -19.509 24.851 1.00 31.41 1165 GLU B O 1
ATOM 3692 N N . LEU B 1 214 ? 33.851 -20.806 25.494 1.00 32.59 1166 LEU B N 1
ATOM 3693 C CA . LEU B 1 214 ? 34.760 -19.647 25.514 1.00 30.80 1166 LEU B CA 1
ATOM 3694 C C . LEU B 1 214 ? 34.812 -18.976 24.149 1.00 29.88 1166 LEU B C 1
ATOM 3695 O O . LEU B 1 214 ? 34.802 -17.739 24.048 1.00 31.48 1166 LEU B O 1
ATOM 3700 N N . LEU B 1 215 ? 34.900 -19.768 23.084 1.00 26.09 1167 LEU B N 1
ATOM 3701 C CA . LEU B 1 215 ? 35.010 -19.149 21.757 1.00 26.41 1167 LEU B CA 1
ATOM 3702 C C . LEU B 1 215 ? 33.669 -18.556 21.359 1.00 28.99 1167 LEU B C 1
ATOM 3703 O O . LEU B 1 215 ? 33.585 -17.380 20.952 1.00 28.31 1167 LEU B O 1
ATOM 3708 N N . SER B 1 216 ? 32.600 -19.371 21.466 1.00 27.93 1168 SER B N 1
ATOM 3709 C CA . SER B 1 216 ? 31.297 -18.971 20.915 1.00 28.12 1168 SER B CA 1
ATOM 3710 C C . SER B 1 216 ? 30.758 -17.742 21.613 1.00 28.72 1168 SER B C 1
ATOM 3711 O O . SER B 1 216 ? 30.194 -16.856 20.953 1.00 33.56 1168 SER B O 1
ATOM 3714 N N . GLU B 1 217 ? 30.830 -17.686 22.956 1.00 29.37 1169 GLU B N 1
ATOM 3715 C CA . GLU B 1 217 ? 30.229 -16.574 23.674 1.00 28.50 1169 GLU B CA 1
ATOM 3716 C C . GLU B 1 217 ? 30.971 -15.268 23.442 1.00 33.12 1169 GLU B C 1
ATOM 3717 O O . GLU B 1 217 ? 30.452 -14.204 23.803 1.00 34.65 1169 GLU B O 1
ATOM 3723 N N . HIS B 1 218 ? 32.179 -15.317 22.890 1.00 28.23 1170 HIS B N 1
ATOM 3724 C CA . HIS B 1 218 ? 32.937 -14.094 22.640 1.00 31.14 1170 HIS B CA 1
ATOM 3725 C C . HIS B 1 218 ? 33.094 -13.808 21.142 1.00 30.79 1170 HIS B C 1
ATOM 3726 O O . HIS B 1 218 ? 33.994 -13.071 20.737 1.00 34.28 1170 HIS B O 1
ATOM 3733 N N . GLY B 1 219 ? 32.228 -14.398 20.323 1.00 30.19 1171 GLY B N 1
ATOM 3734 C CA . GLY B 1 219 ? 32.154 -14.094 18.903 1.00 31.55 1171 GLY B CA 1
ATOM 3735 C C . GLY B 1 219 ? 33.401 -14.546 18.156 1.00 37.25 1171 GLY B C 1
ATOM 3736 O O . GLY B 1 219 ? 33.850 -13.863 17.243 1.00 31.50 1171 GLY B O 1
ATOM 3737 N N . LEU B 1 220 ? 34.003 -15.668 18.557 1.00 29.79 1172 LEU B N 1
ATOM 3738 C CA . LEU B 1 220 ? 35.194 -16.196 17.900 1.00 24.61 1172 LEU B CA 1
ATOM 3739 C C . LEU B 1 220 ? 34.795 -17.453 17.165 1.00 30.14 1172 LEU B C 1
ATOM 3740 O O . LEU B 1 220 ? 34.290 -18.384 17.787 1.00 26.95 1172 LEU B O 1
ATOM 3745 N N . ARG B 1 221 ? 35.016 -17.466 15.853 1.00 24.75 1173 ARG B N 1
ATOM 3746 C CA . ARG B 1 221 ? 34.612 -18.557 14.968 1.00 23.49 1173 ARG B CA 1
ATOM 3747 C C . ARG B 1 221 ? 35.828 -19.349 14.517 1.00 25.20 1173 ARG B C 1
ATOM 3748 O O . ARG B 1 221 ? 36.750 -18.785 13.918 1.00 23.89 1173 ARG B O 1
ATOM 3756 N N . LEU B 1 222 ? 35.812 -20.677 14.747 1.00 23.49 1174 LEU B N 1
ATOM 3757 C CA . LEU B 1 222 ? 36.916 -21.505 14.259 1.00 23.68 1174 LEU B CA 1
ATOM 3758 C C . LEU B 1 222 ? 36.880 -21.630 12.742 1.00 25.08 1174 LEU B C 1
ATOM 3759 O O . LEU B 1 222 ? 35.842 -21.969 12.151 1.00 25.70 1174 LEU B O 1
ATOM 3764 N N . VAL B 1 223 ? 38.035 -21.369 12.117 1.00 20.47 1175 VAL B N 1
ATOM 3765 C CA . VAL B 1 223 ? 38.282 -21.739 10.739 1.00 19.51 1175 VAL B CA 1
ATOM 3766 C C . VAL B 1 223 ? 38.772 -23.171 10.676 1.00 25.08 1175 VAL B C 1
ATOM 3767 O O . VAL B 1 223 ? 38.489 -23.892 9.716 1.00 22.06 1175 VAL B O 1
ATOM 3771 N N . GLU B 1 224 ? 39.588 -23.572 11.654 1.00 22.93 1176 GLU B N 1
ATOM 3772 C CA . GLU B 1 224 ? 40.112 -24.946 11.632 1.00 21.56 1176 GLU B CA 1
ATOM 3773 C C . GLU B 1 224 ? 40.636 -25.231 13.021 1.00 27.90 1176 GLU B C 1
ATOM 3774 O O . GLU B 1 224 ? 41.091 -24.332 13.734 1.00 24.81 1176 GLU B O 1
ATOM 3780 N N . CYS B 1 225 ? 40.550 -26.492 13.415 1.00 22.91 1177 CYS B N 1
ATOM 3781 C CA A CYS B 1 225 ? 41.301 -27.008 14.549 0.83 24.51 1177 CYS B CA 1
ATOM 3782 C CA B CYS B 1 225 ? 41.269 -27.020 14.543 0.17 24.91 1177 CYS B CA 1
ATOM 3783 C C . CYS B 1 225 ? 42.134 -28.142 13.996 1.00 28.52 1177 CYS B C 1
ATOM 3784 O O . CYS B 1 225 ? 41.628 -28.946 13.216 1.00 26.12 1177 CYS B O 1
ATOM 3789 N N . VAL B 1 226 ? 43.413 -28.221 14.412 1.00 23.95 1178 VAL B N 1
ATOM 3790 C CA . VAL B 1 226 ? 44.323 -29.263 13.945 1.00 23.04 1178 VAL B CA 1
ATOM 3791 C C . VAL B 1 226 ? 44.805 -30.041 15.173 1.00 25.95 1178 VAL B C 1
ATOM 3792 O O . VAL B 1 226 ? 45.400 -29.460 16.099 1.00 25.78 1178 VAL B O 1
ATOM 3796 N N . ASP B 1 227 ? 44.564 -31.331 15.172 1.00 24.18 1179 ASP B N 1
ATOM 3797 C CA . ASP B 1 227 ? 44.941 -32.179 16.312 1.00 25.91 1179 ASP B CA 1
ATOM 3798 C C . ASP B 1 227 ? 46.384 -32.653 16.093 1.00 27.20 1179 ASP B C 1
ATOM 3799 O O . ASP B 1 227 ? 46.655 -33.420 15.160 1.00 26.71 1179 ASP B O 1
ATOM 3804 N N . VAL B 1 228 ? 47.295 -32.214 16.955 1.00 25.82 1180 VAL B N 1
ATOM 3805 C CA . VAL B 1 228 ? 48.687 -32.677 16.862 1.00 27.87 1180 VAL B CA 1
ATOM 3806 C C . VAL B 1 228 ? 49.065 -33.524 18.077 1.00 30.33 1180 VAL B C 1
ATOM 3807 O O . VAL B 1 228 ? 50.257 -33.670 18.366 1.00 27.98 1180 VAL B O 1
ATOM 3811 N N . SER B 1 229 ? 48.080 -34.116 18.757 1.00 25.81 1181 SER B N 1
ATOM 3812 C CA . SER B 1 229 ? 48.351 -34.809 20.035 1.00 25.57 1181 SER B CA 1
ATOM 3813 C C . SER B 1 229 ? 49.449 -35.840 19.889 1.00 29.37 1181 SER B C 1
ATOM 3814 O O . SER B 1 229 ? 50.412 -35.874 20.679 1.00 27.17 1181 SER B O 1
ATOM 3817 N N . GLN B 1 230 ? 49.279 -36.768 18.933 1.00 27.01 1182 GLN B N 1
ATOM 3818 C CA . GLN B 1 230 ? 50.223 -37.892 18.872 1.00 29.63 1182 GLN B CA 1
ATOM 3819 C C . GLN B 1 230 ? 51.595 -37.411 18.413 1.00 30.80 1182 GLN B C 1
ATOM 3820 O O . GLN B 1 230 ? 52.635 -37.958 18.818 1.00 29.40 1182 GLN B O 1
ATOM 3826 N N . GLU B 1 231 ? 51.624 -36.392 17.541 1.00 25.50 1183 GLU B N 1
ATOM 3827 C CA . GLU B 1 231 ? 52.906 -35.873 17.039 1.00 26.56 1183 GLU B CA 1
ATOM 3828 C C . GLU B 1 231 ? 53.679 -35.135 18.128 1.00 28.11 1183 GLU B C 1
ATOM 3829 O O . GLU B 1 231 ? 54.931 -35.173 18.155 1.00 27.59 1183 GLU B O 1
ATOM 3835 N N . VAL B 1 232 ? 52.965 -34.453 19.034 1.00 26.76 1184 VAL B N 1
ATOM 3836 C CA . VAL B 1 232 ? 53.639 -33.826 20.167 1.00 24.91 1184 VAL B CA 1
ATOM 3837 C C . VAL B 1 232 ? 54.050 -34.899 21.161 1.00 29.47 1184 VAL B C 1
ATOM 3838 O O . VAL B 1 232 ? 55.138 -34.827 21.747 1.00 26.80 1184 VAL B O 1
ATOM 3842 N N . ALA B 1 233 ? 53.188 -35.908 21.381 1.00 28.32 1185 ALA B N 1
ATOM 3843 C CA . ALA B 1 233 ? 53.614 -37.046 22.193 1.00 30.73 1185 ALA B CA 1
ATOM 3844 C C . ALA B 1 233 ? 54.904 -37.663 21.652 1.00 32.72 1185 ALA B C 1
ATOM 3845 O O . ALA B 1 233 ? 55.809 -38.035 22.421 1.00 30.65 1185 ALA B O 1
ATOM 3847 N N . ASN B 1 234 ? 54.991 -37.815 20.323 1.00 29.88 1186 ASN B N 1
ATOM 3848 C CA . ASN B 1 234 ? 56.192 -38.394 19.721 1.00 31.37 1186 ASN B CA 1
ATOM 3849 C C . ASN B 1 234 ? 57.412 -37.545 20.028 1.00 30.48 1186 ASN B C 1
ATOM 3850 O O . ASN B 1 234 ? 58.491 -38.079 20.317 1.00 31.32 1186 ASN B O 1
ATOM 3855 N N . PHE B 1 235 ? 57.266 -36.228 19.918 1.00 27.11 1187 PHE B N 1
ATOM 3856 C CA . PHE B 1 235 ? 58.352 -35.286 20.160 1.00 30.00 1187 PHE B CA 1
ATOM 3857 C C . PHE B 1 235 ? 58.833 -35.368 21.603 1.00 30.84 1187 PHE B C 1
ATOM 3858 O O . PHE B 1 235 ? 60.044 -35.308 21.879 1.00 31.03 1187 PHE B O 1
ATOM 3866 N N . LEU B 1 236 ? 57.900 -35.544 22.531 1.00 30.86 1188 LEU B N 1
ATOM 3867 C CA . LEU B 1 236 ? 58.198 -35.575 23.963 1.00 28.57 1188 LEU B CA 1
ATOM 3868 C C . LEU B 1 236 ? 58.669 -36.916 24.452 1.00 36.99 1188 LEU B C 1
ATOM 3869 O O . LEU B 1 236 ? 59.093 -37.006 25.615 1.00 38.09 1188 LEU B O 1
ATOM 3874 N N . PHE B 1 237 ? 58.576 -37.961 23.644 1.00 33.95 1189 PHE B N 1
ATOM 3875 C CA . PHE B 1 237 ? 58.880 -39.291 24.154 1.00 35.18 1189 PHE B CA 1
ATOM 3876 C C . PHE B 1 237 ? 60.389 -39.446 24.376 1.00 34.78 1189 PHE B C 1
ATOM 3877 O O . PHE B 1 237 ? 61.202 -39.205 23.475 1.00 36.25 1189 PHE B O 1
ATOM 3885 N N . ASP B 1 238 ? 60.768 -39.865 25.564 1.00 35.27 1190 ASP B N 1
ATOM 3886 C CA . ASP B 1 238 ? 62.198 -40.052 25.848 1.00 33.08 1190 ASP B CA 1
ATOM 3887 C C . ASP B 1 238 ? 62.215 -41.151 26.873 1.00 34.60 1190 ASP B C 1
ATOM 3888 O O . ASP B 1 238 ? 61.766 -40.918 27.999 1.00 33.60 1190 ASP B O 1
ATOM 3893 N N . ALA B 1 239 ? 62.632 -42.355 26.463 1.00 32.70 1191 ALA B N 1
ATOM 3894 C CA . ALA B 1 239 ? 62.612 -43.466 27.386 1.00 39.22 1191 ALA B CA 1
ATOM 3895 C C . ALA B 1 239 ? 63.645 -43.267 28.488 1.00 36.72 1191 ALA B C 1
ATOM 3896 O O . ALA B 1 239 ? 63.594 -43.953 29.514 1.00 42.39 1191 ALA B O 1
ATOM 3898 N N . ASP B 1 240 ? 64.589 -42.355 28.298 1.00 30.93 1192 ASP B N 1
ATOM 3899 C CA . ASP B 1 240 ? 65.589 -42.086 29.328 1.00 33.08 1192 ASP B CA 1
ATOM 3900 C C . ASP B 1 240 ? 65.394 -40.711 29.962 1.00 33.61 1192 ASP B C 1
ATOM 3901 O O . ASP B 1 240 ? 66.379 -40.096 30.405 1.00 34.10 1192 ASP B O 1
ATOM 3906 N N . PHE B 1 241 ? 64.151 -40.219 30.012 1.00 30.88 1193 PHE B N 1
ATOM 3907 C CA . PHE B 1 241 ? 63.933 -38.830 30.438 1.00 29.29 1193 PHE B CA 1
ATOM 3908 C C . PHE B 1 241 ? 64.562 -38.584 31.802 1.00 34.15 1193 PHE B C 1
ATOM 3909 O O . PHE B 1 241 ? 65.327 -37.633 31.966 1.00 34.53 1193 PHE B O 1
ATOM 3917 N N . ASP B 1 242 ? 64.269 -39.443 32.794 1.00 31.79 1194 ASP B N 1
ATOM 3918 C CA . ASP B 1 242 ? 64.728 -39.136 34.159 1.00 34.14 1194 ASP B CA 1
ATOM 3919 C C . ASP B 1 242 ? 66.251 -39.050 34.222 1.00 39.34 1194 ASP B C 1
ATOM 3920 O O . ASP B 1 242 ? 66.793 -38.104 34.802 1.00 41.28 1194 ASP B O 1
ATOM 3925 N N . ALA B 1 243 ? 66.959 -40.018 33.598 1.00 36.65 1195 ALA B N 1
ATOM 3926 C CA . ALA B 1 243 ? 68.421 -40.003 33.536 1.00 36.10 1195 ALA B CA 1
ATOM 3927 C C . ALA B 1 243 ? 68.957 -38.815 32.747 1.00 32.28 1195 ALA B C 1
ATOM 3928 O O . ALA B 1 243 ? 70.030 -38.266 33.075 1.00 35.68 1195 ALA B O 1
ATOM 3930 N N . ASN B 1 244 ? 68.276 -38.450 31.664 1.00 33.49 1196 ASN B N 1
ATOM 3931 C CA . ASN B 1 244 ? 68.714 -37.286 30.897 1.00 33.87 1196 ASN B CA 1
ATOM 3932 C C . ASN B 1 244 ? 68.485 -35.983 31.674 1.00 33.35 1196 ASN B C 1
ATOM 3933 O O . ASN B 1 244 ? 69.290 -35.045 31.590 1.00 31.51 1196 ASN B O 1
ATOM 3938 N N . LEU B 1 245 ? 67.380 -35.875 32.413 1.00 31.80 1197 LEU B N 1
ATOM 3939 C CA . LEU B 1 245 ? 67.187 -34.675 33.227 1.00 35.93 1197 LEU B CA 1
ATOM 3940 C C . LEU B 1 245 ? 68.280 -34.536 34.288 1.00 37.08 1197 LEU B C 1
ATOM 3941 O O . LEU B 1 245 ? 68.811 -33.428 34.537 1.00 35.47 1197 LEU B O 1
ATOM 3946 N N . THR B 1 246 ? 68.623 -35.634 34.956 1.00 32.97 1198 THR B N 1
ATOM 3947 C CA . THR B 1 246 ? 69.714 -35.557 35.926 1.00 35.21 1198 THR B CA 1
ATOM 3948 C C . THR B 1 246 ? 71.023 -35.182 35.247 1.00 40.14 1198 THR B C 1
ATOM 3949 O O . THR B 1 246 ? 71.824 -34.411 35.794 1.00 36.05 1198 THR B O 1
ATOM 3953 N N . GLN B 1 247 ? 71.272 -35.728 34.063 1.00 36.30 1199 GLN B N 1
ATOM 3954 C CA . GLN B 1 247 ? 72.523 -35.397 33.386 1.00 37.31 1199 GLN B CA 1
ATOM 3955 C C . GLN B 1 247 ? 72.537 -33.903 33.028 1.00 34.69 1199 GLN B C 1
ATOM 3956 O O . GLN B 1 247 ? 73.579 -33.256 33.104 1.00 40.87 1199 GLN B O 1
ATOM 3962 N N . LEU B 1 248 ? 71.393 -33.363 32.655 1.00 33.58 1200 LEU B N 1
ATOM 3963 C CA . LEU B 1 248 ? 71.267 -31.920 32.418 1.00 40.39 1200 LEU B CA 1
ATOM 3964 C C . LEU B 1 248 ? 71.528 -31.101 33.688 1.00 40.73 1200 LEU B C 1
ATOM 3965 O O . LEU B 1 248 ? 72.347 -30.170 33.690 1.00 40.66 1200 LEU B O 1
ATOM 3970 N N . GLU B 1 249 ? 70.865 -31.463 34.788 1.00 38.96 1201 GLU B N 1
ATOM 3971 C CA . GLU B 1 249 ? 71.107 -30.820 36.092 1.00 39.41 1201 GLU B CA 1
ATOM 3972 C C . GLU B 1 249 ? 72.576 -30.801 36.484 1.00 42.62 1201 GLU B C 1
ATOM 3973 O O . GLU B 1 249 ? 73.072 -29.790 37.012 1.00 42.51 1201 GLU B O 1
ATOM 3979 N N . THR B 1 250 ? 73.279 -31.932 36.319 1.00 40.92 1202 THR B N 1
ATOM 3980 C CA . THR B 1 250 ? 74.643 -32.050 36.811 1.00 42.89 1202 THR B CA 1
ATOM 3981 C C . THR B 1 250 ? 75.697 -31.506 35.846 1.00 42.44 1202 THR B C 1
ATOM 3982 O O . THR B 1 250 ? 76.798 -31.181 36.290 1.00 44.76 1202 THR B O 1
ATOM 3986 N N . SER B 1 251 ? 75.412 -31.450 34.545 1.00 44.38 1203 SER B N 1
ATOM 3987 C CA . SER B 1 251 ? 76.387 -30.992 33.547 1.00 50.81 1203 SER B CA 1
ATOM 3988 C C . SER B 1 251 ? 76.229 -29.505 33.252 1.00 56.82 1203 SER B C 1
ATOM 3989 O O . SER B 1 251 ? 77.159 -28.718 33.440 1.00 66.81 1203 SER B O 1
ATOM 3992 N N . VAL B 1 252 ? 75.031 -29.114 32.808 1.00 49.00 1204 VAL B N 1
ATOM 3993 C CA . VAL B 1 252 ? 74.740 -27.729 32.430 1.00 56.00 1204 VAL B CA 1
ATOM 3994 C C . VAL B 1 252 ? 74.337 -26.901 33.650 1.00 62.94 1204 VAL B C 1
ATOM 3995 O O . VAL B 1 252 ? 74.839 -25.792 33.860 1.00 65.10 1204 VAL B O 1
ATOM 3999 N N . GLY B 1 253 ? 73.404 -27.412 34.455 1.00 53.11 1205 GLY B N 1
ATOM 4000 C CA . GLY B 1 253 ? 72.866 -26.669 35.570 1.00 54.32 1205 GLY B CA 1
ATOM 4001 C C . GLY B 1 253 ? 71.585 -25.997 35.091 1.00 58.90 1205 GLY B C 1
ATOM 4002 O O . GLY B 1 253 ? 71.605 -25.306 34.067 1.00 57.18 1205 GLY B O 1
ATOM 4003 N N . ILE B 1 254 ? 70.452 -26.241 35.757 1.00 53.71 1206 ILE B N 1
ATOM 4004 C CA . ILE B 1 254 ? 69.190 -25.607 35.382 1.00 52.82 1206 ILE B CA 1
ATOM 4005 C C . ILE B 1 254 ? 68.481 -25.151 36.652 1.00 55.66 1206 ILE B C 1
ATOM 4006 O O . ILE B 1 254 ? 68.758 -25.642 37.758 1.00 59.54 1206 ILE B O 1
ATOM 4011 N N . SER B 1 255 ? 67.554 -24.188 36.477 1.00 56.58 1207 SER B N 1
ATOM 4012 C CA . SER B 1 255 ? 66.837 -23.588 37.595 1.00 60.21 1207 SER B CA 1
ATOM 4013 C C . SER B 1 255 ? 65.761 -24.542 38.093 1.00 58.38 1207 SER B C 1
ATOM 4014 O O . SER B 1 255 ? 65.316 -25.428 37.367 1.00 53.26 1207 SER B O 1
ATOM 4017 N N . ALA B 1 256 ? 65.340 -24.353 39.345 1.00 62.14 1208 ALA B N 1
ATOM 4018 C CA . ALA B 1 256 ? 64.154 -25.059 39.828 1.00 67.37 1208 ALA B CA 1
ATOM 4019 C C . ALA B 1 256 ? 62.967 -24.879 38.881 1.00 61.34 1208 ALA B C 1
ATOM 4020 O O . ALA B 1 256 ? 62.254 -25.841 38.588 1.00 56.17 1208 ALA B O 1
ATOM 4022 N N . ILE B 1 257 ? 62.752 -23.654 38.382 1.00 59.76 1209 ILE B N 1
ATOM 4023 C CA . ILE B 1 257 ? 61.627 -23.382 37.485 1.00 58.33 1209 ILE B CA 1
ATOM 4024 C C . ILE B 1 257 ? 61.749 -24.221 36.217 1.00 54.66 1209 ILE B C 1
ATOM 4025 O O . ILE B 1 257 ? 60.777 -24.834 35.754 1.00 52.90 1209 ILE B O 1
ATOM 4030 N N . GLU B 1 258 ? 62.952 -24.268 35.640 1.00 57.82 1210 GLU B N 1
ATOM 4031 C CA . GLU B 1 258 ? 63.147 -25.037 34.411 1.00 52.66 1210 GLU B CA 1
ATOM 4032 C C . GLU B 1 258 ? 62.943 -26.529 34.652 1.00 46.33 1210 GLU B C 1
ATOM 4033 O O . GLU B 1 258 ? 62.319 -27.225 33.839 1.00 45.43 1210 GLU B O 1
ATOM 4039 N N . LYS B 1 259 ? 63.498 -27.040 35.747 1.00 46.80 1211 LYS B N 1
ATOM 4040 C CA . LYS B 1 259 ? 63.367 -28.461 36.042 1.00 47.49 1211 LYS B CA 1
ATOM 4041 C C . LYS B 1 259 ? 61.903 -28.872 36.143 1.00 48.25 1211 LYS B C 1
ATOM 4042 O O . LYS B 1 259 ? 61.485 -29.863 35.540 1.00 47.44 1211 LYS B O 1
ATOM 4048 N N . ARG B 1 260 ? 61.112 -28.120 36.916 1.00 48.33 1212 ARG B N 1
ATOM 4049 C CA . ARG B 1 260 ? 59.683 -28.413 37.036 1.00 49.77 1212 ARG B CA 1
ATOM 4050 C C . ARG B 1 260 ? 58.984 -28.309 35.707 1.00 45.63 1212 ARG B C 1
ATOM 4051 O O . ARG B 1 260 ? 58.112 -29.126 35.399 1.00 51.44 1212 ARG B O 1
ATOM 4059 N N . ASN B 1 261 ? 59.317 -27.286 34.909 1.00 43.11 1213 ASN B N 1
ATOM 4060 C CA . ASN B 1 261 ? 58.703 -27.193 33.588 1.00 41.70 1213 ASN B CA 1
ATOM 4061 C C . ASN B 1 261 ? 59.000 -28.445 32.771 1.00 40.32 1213 ASN B C 1
ATOM 4062 O O . ASN B 1 261 ? 58.114 -28.975 32.093 1.00 38.08 1213 ASN B O 1
ATOM 4067 N N . TYR B 1 262 ? 60.241 -28.947 32.835 1.00 36.83 1214 TYR B N 1
ATOM 4068 C CA . TYR B 1 262 ? 60.579 -30.089 31.988 1.00 34.33 1214 TYR B CA 1
ATOM 4069 C C . TYR B 1 262 ? 59.869 -31.350 32.476 1.00 33.77 1214 TYR B C 1
ATOM 4070 O O . TYR B 1 262 ? 59.403 -32.154 31.668 1.00 34.23 1214 TYR B O 1
ATOM 4079 N N . GLN B 1 263 ? 59.796 -31.550 33.793 1.00 36.24 1215 GLN B N 1
ATOM 4080 C CA . GLN B 1 263 ? 58.995 -32.664 34.292 1.00 35.97 1215 GLN B CA 1
ATOM 4081 C C . GLN B 1 263 ? 57.538 -32.552 33.871 1.00 38.75 1215 GLN B C 1
ATOM 4082 O O . GLN B 1 263 ? 56.913 -33.559 33.521 1.00 37.53 1215 GLN B O 1
ATOM 4088 N N . ALA B 1 264 ? 56.973 -31.336 33.892 1.00 35.95 1216 ALA B N 1
ATOM 4089 C CA . ALA B 1 264 ? 55.586 -31.170 33.461 1.00 37.13 1216 ALA B CA 1
ATOM 4090 C C . ALA B 1 264 ? 55.430 -31.508 31.995 1.00 39.96 1216 ALA B C 1
ATOM 4091 O O . ALA B 1 264 ? 54.397 -32.047 31.582 1.00 38.41 1216 ALA B O 1
ATOM 4093 N N . MET B 1 265 ? 56.410 -31.112 31.177 1.00 35.09 1217 MET B N 1
ATOM 4094 C CA . MET B 1 265 ? 56.349 -31.451 29.763 1.00 33.11 1217 MET B CA 1
ATOM 4095 C C . MET B 1 265 ? 56.363 -32.969 29.562 1.00 31.01 1217 MET B C 1
ATOM 4096 O O . MET B 1 265 ? 55.584 -33.485 28.742 1.00 32.62 1217 MET B O 1
ATOM 4101 N N . ARG B 1 266 ? 57.243 -33.695 30.275 1.00 31.04 1218 ARG B N 1
ATOM 4102 C CA . ARG B 1 266 ? 57.236 -35.166 30.174 1.00 33.53 1218 ARG B CA 1
ATOM 4103 C C . ARG B 1 266 ? 55.858 -35.722 30.546 1.00 38.09 1218 ARG B C 1
ATOM 4104 O O . ARG B 1 266 ? 55.344 -36.636 29.885 1.00 33.29 1218 ARG B O 1
ATOM 4112 N N . ASN B 1 267 ? 55.258 -35.190 31.617 1.00 35.21 1219 ASN B N 1
ATOM 4113 C CA . ASN B 1 267 ? 53.953 -35.679 32.061 1.00 33.39 1219 ASN B CA 1
ATOM 4114 C C . ASN B 1 267 ? 52.869 -35.375 31.020 1.00 34.04 1219 ASN B C 1
ATOM 4115 O O . ASN B 1 267 ? 51.993 -36.216 30.782 1.00 34.38 1219 ASN B O 1
ATOM 4120 N N . PHE B 1 268 ? 52.898 -34.175 30.414 1.00 31.47 1220 PHE B N 1
ATOM 4121 C CA . PHE B 1 268 ? 51.978 -33.873 29.305 1.00 27.46 1220 PHE B CA 1
ATOM 4122 C C . PHE B 1 268 ? 52.125 -34.902 28.185 1.00 31.55 1220 PHE B C 1
ATOM 4123 O O . PHE B 1 268 ? 51.130 -35.325 27.587 1.00 31.15 1220 PHE B O 1
ATOM 4131 N N . GLY B 1 269 ? 53.366 -35.254 27.822 1.00 31.79 1221 GLY B N 1
ATOM 4132 C CA . GLY B 1 269 ? 53.547 -36.264 26.773 1.00 35.67 1221 GLY B CA 1
ATOM 4133 C C . GLY B 1 269 ? 52.874 -37.581 27.115 1.00 36.36 1221 GLY B C 1
ATOM 4134 O O . GLY B 1 269 ? 52.212 -38.194 26.270 1.00 34.40 1221 GLY B O 1
ATOM 4135 N N . ALA B 1 270 ? 53.033 -38.033 28.361 1.00 32.18 1222 ALA B N 1
ATOM 4136 C CA . ALA B 1 270 ? 52.383 -39.258 28.791 1.00 33.10 1222 ALA B CA 1
ATOM 4137 C C . ALA B 1 270 ? 50.867 -39.124 28.733 1.00 37.75 1222 ALA B C 1
ATOM 4138 O O . ALA B 1 270 ? 50.171 -40.061 28.336 1.00 37.29 1222 ALA B O 1
ATOM 4140 N N . ALA B 1 271 ? 50.341 -37.954 29.085 1.00 32.58 1223 ALA B N 1
ATOM 4141 C CA . ALA B 1 271 ? 48.888 -37.766 29.073 1.00 33.72 1223 ALA B CA 1
ATOM 4142 C C . ALA B 1 271 ? 48.356 -37.779 27.660 1.00 33.74 1223 ALA B C 1
ATOM 4143 O O . ALA B 1 271 ? 47.244 -38.243 27.417 1.00 34.19 1223 ALA B O 1
ATOM 4145 N N . LEU B 1 272 ? 49.120 -37.204 26.720 1.00 29.24 1224 LEU B N 1
ATOM 4146 C CA . LEU B 1 272 ? 48.714 -37.187 25.316 1.00 29.59 1224 LEU B CA 1
ATOM 4147 C C . LEU B 1 272 ? 48.723 -38.592 24.731 1.00 31.32 1224 LEU B C 1
ATOM 4148 O O . LEU B 1 272 ? 47.833 -38.961 23.955 1.00 34.26 1224 LEU B O 1
ATOM 4153 N N . GLU B 1 273 ? 49.764 -39.369 25.047 1.00 32.82 1225 GLU B N 1
ATOM 4154 C CA . GLU B 1 273 ? 49.809 -40.738 24.584 1.00 37.14 1225 GLU B CA 1
ATOM 4155 C C . GLU B 1 273 ? 48.573 -41.502 25.055 1.00 38.49 1225 GLU B C 1
ATOM 4156 O O . GLU B 1 273 ? 47.967 -42.255 24.286 1.00 39.90 1225 GLU B O 1
ATOM 4162 N N . ARG B 1 274 ? 48.182 -41.316 26.318 1.00 36.78 1226 ARG B N 1
ATOM 4163 C CA . ARG B 1 274 ? 47.012 -42.010 26.868 1.00 35.15 1226 ARG B CA 1
ATOM 4164 C C . ARG B 1 274 ? 45.695 -41.395 26.431 1.00 38.85 1226 ARG B C 1
ATOM 4165 O O . ARG B 1 274 ? 44.649 -41.911 26.844 1.00 41.75 1226 ARG B O 1
ATOM 4173 N N . LYS B 1 275 ? 45.731 -40.297 25.664 1.00 33.62 1227 LYS B N 1
ATOM 4174 C CA . LYS B 1 275 ? 44.556 -39.550 25.175 1.00 37.98 1227 LYS B CA 1
ATOM 4175 C C . LYS B 1 275 ? 43.721 -38.960 26.316 1.00 36.56 1227 LYS B C 1
ATOM 4176 O O . LYS B 1 275 ? 42.535 -38.674 26.143 1.00 38.54 1227 LYS B O 1
ATOM 4182 N N . ILE B 1 276 ? 44.331 -38.807 27.499 1.00 34.30 1228 ILE B N 1
ATOM 4183 C CA . ILE B 1 276 ? 43.679 -38.118 28.613 1.00 34.77 1228 ILE B CA 1
ATOM 4184 C C . ILE B 1 276 ? 43.513 -36.628 28.275 1.00 29.01 1228 ILE B C 1
ATOM 4185 O O . ILE B 1 276 ? 42.521 -36.001 28.669 1.00 32.92 1228 ILE B O 1
ATOM 4190 N N . LEU B 1 277 ? 44.491 -36.067 27.582 1.00 28.30 1229 LEU B N 1
ATOM 4191 C CA . LEU B 1 277 ? 44.495 -34.721 27.011 1.00 30.62 1229 LEU B CA 1
ATOM 4192 C C . LEU B 1 277 ? 44.752 -34.824 25.521 1.00 30.51 1229 LEU B C 1
ATOM 4193 O O . LEU B 1 277 ? 45.305 -35.826 25.051 1.00 31.85 1229 LEU B O 1
ATOM 4198 N N . SER B 1 278 ? 44.325 -33.797 24.797 1.00 27.43 1230 SER B N 1
ATOM 4199 C CA . SER B 1 278 ? 44.717 -33.552 23.407 1.00 26.20 1230 SER B CA 1
ATOM 4200 C C . SER B 1 278 ? 45.441 -32.222 23.348 1.00 26.98 1230 SER B C 1
ATOM 4201 O O . SER B 1 278 ? 45.219 -31.362 24.202 1.00 30.57 1230 SER B O 1
ATOM 4204 N N . TYR B 1 279 ? 46.291 -32.064 22.348 1.00 23.15 1231 TYR B N 1
ATOM 4205 C CA . TYR B 1 279 ? 46.950 -30.805 22.072 1.00 25.99 1231 TYR B CA 1
ATOM 4206 C C . TYR B 1 279 ? 46.521 -30.371 20.693 1.00 25.05 1231 TYR B C 1
ATOM 4207 O O . TYR B 1 279 ? 46.741 -31.091 19.714 1.00 25.02 1231 TYR B O 1
ATOM 4216 N N . VAL B 1 280 ? 45.882 -29.203 20.631 1.00 25.03 1232 VAL B N 1
ATOM 4217 C CA . VAL B 1 280 ? 45.178 -28.776 19.428 1.00 26.54 1232 VAL B CA 1
ATOM 4218 C C . VAL B 1 280 ? 45.598 -27.365 19.043 1.00 25.49 1232 VAL B C 1
ATOM 4219 O O . VAL B 1 280 ? 45.906 -26.550 19.920 1.00 26.29 1232 VAL B O 1
ATOM 4223 N N . LEU B 1 281 ? 45.708 -27.111 17.732 1.00 23.31 1233 LEU B N 1
ATOM 4224 C CA . LEU B 1 281 ? 46.039 -25.817 17.174 1.00 24.94 1233 LEU B CA 1
ATOM 4225 C C . LEU B 1 281 ? 44.714 -25.216 16.683 1.00 27.89 1233 LEU B C 1
ATOM 4226 O O . LEU B 1 281 ? 44.026 -25.850 15.878 1.00 27.37 1233 LEU B O 1
ATOM 4231 N N . PHE B 1 282 ? 44.318 -24.071 17.256 1.00 25.42 1234 PHE B N 1
ATOM 4232 C CA . PHE B 1 282 ? 43.026 -23.423 16.960 1.00 24.34 1234 PHE B CA 1
ATOM 4233 C C . PHE B 1 282 ? 43.288 -22.230 16.057 1.00 26.32 1234 PHE B C 1
ATOM 4234 O O . PHE B 1 282 ? 44.060 -21.342 16.421 1.00 26.00 1234 PHE B O 1
ATOM 4242 N N . ILE B 1 283 ? 42.609 -22.169 14.894 1.00 21.62 1235 ILE B N 1
ATOM 4243 C CA . ILE B 1 283 ? 42.695 -21.002 14.026 1.00 20.67 1235 ILE B CA 1
ATOM 4244 C C . ILE B 1 283 ? 41.302 -20.388 14.057 1.00 25.09 1235 ILE B C 1
ATOM 4245 O O . ILE B 1 283 ? 40.372 -20.986 13.523 1.00 23.85 1235 ILE B O 1
ATOM 4250 N N . ALA B 1 284 ? 41.135 -19.246 14.706 1.00 22.85 1236 ALA B N 1
ATOM 4251 C CA . ALA B 1 284 ? 39.812 -18.660 14.893 1.00 24.18 1236 ALA B CA 1
ATOM 4252 C C . ALA B 1 284 ? 39.822 -17.221 14.376 1.00 21.86 1236 ALA B C 1
ATOM 4253 O O . ALA B 1 284 ? 40.874 -16.621 14.200 1.00 25.35 1236 ALA B O 1
ATOM 4255 N N . GLN B 1 285 ? 38.636 -16.673 14.094 1.00 24.56 1237 GLN B N 1
ATOM 4256 C CA . GLN B 1 285 ? 38.537 -15.290 13.664 1.00 25.79 1237 GLN B CA 1
ATOM 4257 C C . GLN B 1 285 ? 37.401 -14.615 14.410 1.00 24.89 1237 GLN B C 1
ATOM 4258 O O . GLN B 1 285 ? 36.407 -15.254 14.729 1.00 27.05 1237 GLN B O 1
ATOM 4264 N N . LYS B 1 286 ? 37.572 -13.321 14.661 1.00 25.26 1238 LYS B N 1
ATOM 4265 C CA . LYS B 1 286 ? 36.478 -12.521 15.228 1.00 25.95 1238 LYS B CA 1
ATOM 4266 C C . LYS B 1 286 ? 35.329 -12.375 14.211 1.00 30.65 1238 LYS B C 1
ATOM 4267 O O . LYS B 1 286 ? 35.525 -11.826 13.108 1.00 28.09 1238 LYS B O 1
ATOM 4273 N N . ASP B 1 287 ? 34.110 -12.784 14.587 1.00 23.95 1239 ASP B N 1
ATOM 4274 C CA . ASP B 1 287 ? 32.980 -12.727 13.644 1.00 28.58 1239 ASP B CA 1
ATOM 4275 C C . ASP B 1 287 ? 31.729 -12.339 14.409 1.00 31.91 1239 ASP B C 1
ATOM 4276 O O . ASP B 1 287 ? 31.206 -13.183 15.136 1.00 32.22 1239 ASP B O 1
ATOM 4281 N N . SER B 1 288 ? 31.275 -11.080 14.252 1.00 29.41 1240 SER B N 1
ATOM 4282 C CA . SER B 1 288 ? 30.107 -10.527 14.923 1.00 32.75 1240 SER B CA 1
ATOM 4283 C C . SER B 1 288 ? 28.850 -10.724 14.099 1.00 32.55 1240 SER B C 1
ATOM 4284 O O . SER B 1 288 ? 27.760 -10.336 14.538 1.00 35.40 1240 SER B O 1
ATOM 4287 N N . HIS B 1 289 ? 28.965 -11.299 12.900 1.00 30.89 1241 HIS B N 1
ATOM 4288 C CA . HIS B 1 289 ? 27.857 -11.339 11.956 1.00 31.40 1241 HIS B CA 1
ATOM 4289 C C . HIS B 1 289 ? 27.254 -12.728 11.811 1.00 31.73 1241 HIS B C 1
ATOM 4290 O O . HIS B 1 289 ? 26.163 -12.873 11.234 1.00 30.06 1241 HIS B O 1
ATOM 4297 N N . VAL B 1 290 ? 27.943 -13.764 12.292 1.00 30.67 1242 VAL B N 1
ATOM 4298 C CA . VAL B 1 290 ? 27.420 -15.122 12.204 1.00 27.50 1242 VAL B CA 1
ATOM 4299 C C . VAL B 1 290 ? 26.361 -15.286 13.285 1.00 26.80 1242 VAL B C 1
ATOM 4300 O O . VAL B 1 290 ? 26.450 -14.689 14.368 1.00 31.49 1242 VAL B O 1
ATOM 4304 N N . ARG B 1 291 ? 25.308 -16.056 12.998 1.00 27.89 1243 ARG B N 1
ATOM 4305 C CA . ARG B 1 291 ? 24.269 -16.288 14.001 1.00 31.27 1243 ARG B CA 1
ATOM 4306 C C . ARG B 1 291 ? 24.804 -17.123 15.166 1.00 32.83 1243 ARG B C 1
ATOM 4307 O O . ARG B 1 291 ? 25.513 -18.106 14.951 1.00 29.66 1243 ARG B O 1
ATOM 4315 N N . SER B 1 292 ? 24.462 -16.736 16.415 1.00 29.06 1244 SER B N 1
ATOM 4316 C CA . SER B 1 292 ? 25.045 -17.416 17.583 1.00 30.31 1244 SER B CA 1
ATOM 4317 C C . SER B 1 292 ? 24.804 -18.938 17.571 1.00 33.71 1244 SER B C 1
ATOM 4318 O O . SER B 1 292 ? 25.713 -19.690 17.919 1.00 29.80 1244 SER B O 1
ATOM 4321 N N . THR B 1 293 ? 23.597 -19.426 17.193 1.00 29.55 1245 THR B N 1
ATOM 4322 C CA . THR B 1 293 ? 23.392 -20.894 17.186 1.00 27.80 1245 THR B CA 1
ATOM 4323 C C . THR B 1 293 ? 24.282 -21.581 16.146 1.00 29.70 1245 THR B C 1
ATOM 4324 O O . THR B 1 293 ? 24.820 -22.681 16.391 1.00 29.28 1245 THR B O 1
ATOM 4328 N N . TYR B 1 294 ? 24.464 -20.936 14.997 1.00 24.67 1246 TYR B N 1
ATOM 4329 C CA . TYR B 1 294 ? 25.315 -21.500 13.955 1.00 27.22 1246 TYR B CA 1
ATOM 4330 C C . TYR B 1 294 ? 26.776 -21.454 14.403 1.00 26.72 1246 TYR B C 1
ATOM 4331 O O . TYR B 1 294 ? 27.537 -22.381 14.108 1.00 26.07 1246 TYR B O 1
ATOM 4340 N N . LEU B 1 295 ? 27.178 -20.356 15.046 1.00 26.31 1247 LEU B N 1
ATOM 4341 C CA . LEU B 1 295 ? 28.561 -20.258 15.548 1.00 26.62 1247 LEU B CA 1
ATOM 4342 C C . LEU B 1 295 ? 28.859 -21.420 16.509 1.00 24.35 1247 LEU B C 1
ATOM 4343 O O . LEU B 1 295 ? 29.954 -22.009 16.460 1.00 24.35 1247 LEU B O 1
ATOM 4348 N N . ARG B 1 296 ? 27.911 -21.751 17.398 1.00 21.11 1248 ARG B N 1
ATOM 4349 C CA . ARG B 1 296 ? 28.151 -22.891 18.303 1.00 25.37 1248 ARG B CA 1
ATOM 4350 C C . ARG B 1 296 ? 28.309 -24.181 17.483 1.00 26.86 1248 ARG B C 1
ATOM 4351 O O . ARG B 1 296 ? 29.173 -25.009 17.767 1.00 24.55 1248 ARG B O 1
ATOM 4359 N N . HIS B 1 297 ? 27.463 -24.382 16.487 1.00 23.16 1249 HIS B N 1
ATOM 4360 C CA . HIS B 1 297 ? 27.561 -25.581 15.646 1.00 23.21 1249 HIS B CA 1
ATOM 4361 C C . HIS B 1 297 ? 28.943 -25.701 14.987 1.00 26.27 1249 HIS B C 1
ATOM 4362 O O . HIS B 1 297 ? 29.526 -26.790 14.949 1.00 23.27 1249 HIS B O 1
ATOM 4369 N N . ILE B 1 298 ? 29.463 -24.600 14.406 1.00 21.99 1250 ILE B N 1
ATOM 4370 C CA . ILE B 1 298 ? 30.686 -24.776 13.626 1.00 24.60 1250 ILE B CA 1
ATOM 4371 C C . ILE B 1 298 ? 31.877 -24.871 14.595 1.00 25.49 1250 ILE B C 1
ATOM 4372 O O . ILE B 1 298 ? 32.859 -25.592 14.310 1.00 21.67 1250 ILE B O 1
ATOM 4377 N N . ASN B 1 299 ? 31.772 -24.248 15.765 1.00 22.93 1251 ASN B N 1
ATOM 4378 C CA . ASN B 1 299 ? 32.842 -24.415 16.753 1.00 20.01 1251 ASN B CA 1
ATOM 4379 C C . ASN B 1 299 ? 32.854 -25.839 17.310 1.00 24.27 1251 ASN B C 1
ATOM 4380 O O . ASN B 1 299 ? 33.935 -26.417 17.535 1.00 22.45 1251 ASN B O 1
ATOM 4385 N N . GLN B 1 300 ? 31.676 -26.422 17.544 1.00 22.70 1252 GLN B N 1
ATOM 4386 C CA . GLN B 1 300 ? 31.605 -27.827 17.928 1.00 22.81 1252 GLN B CA 1
ATOM 4387 C C . GLN B 1 300 ? 32.226 -28.719 16.865 1.00 22.54 1252 GLN B C 1
ATOM 4388 O O . GLN B 1 300 ? 32.898 -29.709 17.208 1.00 25.38 1252 GLN B O 1
ATOM 4394 N N . LYS B 1 301 ? 31.939 -28.441 15.588 1.00 22.79 1253 LYS B N 1
ATOM 4395 C CA . LYS B 1 301 ? 32.467 -29.285 14.519 1.00 23.72 1253 LYS B CA 1
ATOM 4396 C C . LYS B 1 301 ? 33.986 -29.369 14.651 1.00 23.71 1253 LYS B C 1
ATOM 4397 O O . LYS B 1 301 ? 34.596 -30.452 14.533 1.00 24.22 1253 LYS B O 1
ATOM 4403 N N . TRP B 1 302 ? 34.637 -28.230 14.872 1.00 20.59 1254 TRP B N 1
ATOM 4404 C CA . TRP B 1 302 ? 36.091 -28.258 14.817 1.00 23.20 1254 TRP B CA 1
ATOM 4405 C C . TRP B 1 302 ? 36.705 -28.741 16.128 1.00 23.35 1254 TRP B C 1
ATOM 4406 O O . TRP B 1 302 ? 37.712 -29.455 16.103 1.00 25.16 1254 TRP B O 1
ATOM 4417 N N . VAL B 1 303 ? 36.095 -28.394 17.277 1.00 23.01 1255 VAL B N 1
ATOM 4418 C CA . VAL B 1 303 ? 36.639 -28.916 18.555 1.00 22.14 1255 VAL B CA 1
ATOM 4419 C C . VAL B 1 303 ? 36.462 -30.435 18.646 1.00 27.72 1255 VAL B C 1
ATOM 4420 O O . VAL B 1 303 ? 37.343 -31.151 19.159 1.00 26.43 1255 VAL B O 1
ATOM 4424 N N . GLU B 1 304 ? 35.319 -30.960 18.213 1.00 24.99 1256 GLU B N 1
ATOM 4425 C CA . GLU B 1 304 ? 35.022 -32.361 18.340 1.00 26.78 1256 GLU B CA 1
ATOM 4426 C C . GLU B 1 304 ? 35.590 -33.196 17.213 1.00 31.77 1256 GLU B C 1
ATOM 4427 O O . GLU B 1 304 ? 35.739 -34.403 17.382 1.00 32.28 1256 GLU B O 1
ATOM 4433 N N . ALA B 1 305 ? 35.843 -32.614 16.046 1.00 25.08 1257 ALA B N 1
ATOM 4434 C CA . ALA B 1 305 ? 36.362 -33.383 14.915 1.00 28.59 1257 ALA B CA 1
ATOM 4435 C C . ALA B 1 305 ? 37.457 -32.557 14.288 1.00 28.12 1257 ALA B C 1
ATOM 4436 O O . ALA B 1 305 ? 37.328 -32.078 13.153 1.00 28.46 1257 ALA B O 1
ATOM 4438 N N . PRO B 1 306 ? 38.536 -32.310 15.029 1.00 26.71 1258 PRO B N 1
ATOM 4439 C CA . PRO B 1 306 ? 39.648 -31.547 14.458 1.00 23.00 1258 PRO B CA 1
ATOM 4440 C C . PRO B 1 306 ? 40.298 -32.302 13.311 1.00 28.62 1258 PRO B C 1
ATOM 4441 O O . PRO B 1 306 ? 40.199 -33.523 13.180 1.00 29.57 1258 PRO B O 1
ATOM 4445 N N . ALA B 1 307 ? 40.943 -31.539 12.431 1.00 25.13 1259 ALA B N 1
ATOM 4446 C CA . ALA B 1 307 ? 41.729 -32.146 11.359 1.00 25.87 1259 ALA B CA 1
ATOM 4447 C C . ALA B 1 307 ? 42.914 -32.896 11.941 1.00 25.78 1259 ALA B C 1
ATOM 4448 O O . ALA B 1 307 ? 43.703 -32.303 12.674 1.00 26.97 1259 ALA B O 1
ATOM 4450 N N . PRO B 1 308 ? 43.107 -34.180 11.661 1.00 30.11 1260 PRO B N 1
ATOM 4451 C CA . PRO B 1 308 ? 44.321 -34.824 12.187 1.00 31.33 1260 PRO B CA 1
ATOM 4452 C C . PRO B 1 308 ? 45.531 -34.297 11.424 1.00 35.57 1260 PRO B C 1
ATOM 4453 O O . PRO B 1 308 ? 45.498 -34.101 10.214 1.00 33.71 1260 PRO B O 1
ATOM 4457 N N . TYR B 1 309 ? 46.596 -33.999 12.159 1.00 31.17 1261 TYR B N 1
ATOM 4458 C CA . TYR B 1 309 ? 47.791 -33.449 11.523 1.00 32.22 1261 TYR B CA 1
ATOM 4459 C C . TYR B 1 309 ? 48.326 -34.365 10.435 1.00 34.93 1261 TYR B C 1
ATOM 4460 O O . TYR B 1 309 ? 48.728 -33.897 9.368 1.00 36.45 1261 TYR B O 1
ATOM 4469 N N . ALA B 1 310 ? 48.277 -35.675 10.667 1.00 36.61 1262 ALA B N 1
ATOM 4470 C CA . ALA B 1 310 ? 48.803 -36.646 9.705 1.00 42.73 1262 ALA B CA 1
ATOM 4471 C C . ALA B 1 310 ? 48.054 -36.642 8.375 1.00 48.85 1262 ALA B C 1
ATOM 4472 O O . ALA B 1 310 ? 48.668 -36.784 7.311 1.00 57.87 1262 ALA B O 1
ATOM 4474 N N . ALA B 1 311 ? 46.726 -36.545 8.413 1.00 46.16 1263 ALA B N 1
ATOM 4475 C CA . ALA B 1 311 ? 45.893 -36.572 7.215 1.00 49.21 1263 ALA B CA 1
ATOM 4476 C C . ALA B 1 311 ? 45.881 -35.241 6.505 1.00 58.53 1263 ALA B C 1
ATOM 4477 O O . ALA B 1 311 ? 45.577 -35.171 5.309 1.00 62.74 1263 ALA B O 1
ATOM 4479 N N . ARG B 1 312 ? 46.229 -34.193 7.234 1.00 60.59 1264 ARG B N 1
ATOM 4480 C CA . ARG B 1 312 ? 45.977 -32.835 6.793 1.00 66.92 1264 ARG B CA 1
ATOM 4481 C C . ARG B 1 312 ? 46.909 -32.431 5.665 1.00 72.66 1264 ARG B C 1
ATOM 4482 O O . ARG B 1 312 ? 46.486 -31.819 4.678 1.00 78.08 1264 ARG B O 1
ATOM 4490 N N . GLU B 1 313 ? 48.190 -32.701 5.830 1.00 71.58 1265 GLU B N 1
ATOM 4491 C CA . GLU B 1 313 ? 49.159 -32.471 4.785 1.00 83.51 1265 GLU B CA 1
ATOM 4492 C C . GLU B 1 313 ? 49.851 -33.790 4.504 1.00 82.97 1265 GLU B C 1
ATOM 4493 O O . GLU B 1 313 ? 49.663 -34.787 5.204 1.00 84.39 1265 GLU B O 1
ATOM 4499 N N . LEU B 1 314 ? 50.652 -33.799 3.462 1.00 83.19 1266 LEU B N 1
ATOM 4500 C CA . LEU B 1 314 ? 51.255 -35.049 3.096 1.00 76.94 1266 LEU B CA 1
ATOM 4501 C C . LEU B 1 314 ? 52.752 -34.929 3.236 1.00 70.69 1266 LEU B C 1
ATOM 4502 O O . LEU B 1 314 ? 53.350 -35.719 3.949 1.00 80.38 1266 LEU B O 1
#

Solvent-accessible surface area: 24834 Å² total; per-residue (Å²): 110,51,59,39,68,14,23,9,0,8,5,74,124,75,80,125,56,8,2,1,1,72,4,4,27,50,46,10,106,34,140,144,65,54,140,43,0,28,103,0,9,118,19,1,38,61,14,0,30,62,0,2,31,9,82,137,4,149,3,0,0,4,5,27,9,24,61,0,21,30,0,7,60,14,0,98,179,38,89,91,0,90,0,2,0,0,9,144,41,62,136,47,6,119,68,0,75,161,31,3,113,86,118,64,14,41,75,57,3,65,13,34,154,76,44,4,14,162,53,52,9,74,48,98,22,0,13,1,0,0,1,25,42,16,1,0,96,25,161,88,22,135,39,0,0,110,17,0,8,71,30,4,84,86,27,6,3,0,0,0,0,1,0,6,4,50,127,52,115,88,105,54,6,54,42,62,87,0,4,89,12,0,20,95,20,18,0,6,3,7,2,0,0,40,0,14,70,17,0,2,9,0,3,104,20,89,90,5,91,69,18,7,76,99,0,61,104,71,77,44,36,50,79,116,58,67,169,79,7,50,42,22,76,87,26,7,54,20,2,75,170,156,32,9,19,5,2,0,0,0,0,1,35,8,36,56,9,93,88,102,10,7,93,42,0,0,57,50,4,10,130,52,32,18,72,18,65,83,37,94,150,116,61,45,79,28,32,8,0,8,5,104,118,79,72,128,61,8,3,1,2,70,4,16,49,49,41,14,117,39,130,115,70,45,151,44,0,45,103,0,8,143,21,1,39,63,8,0,32,62,0,4,34,10,84,137,4,144,2,0,0,4,4,25,9,30,46,0,19,31,0,3,57,14,0,84,173,37,92,90,0,88,0,2,0,1,9,146,38,67,104,30,1,102,68,0,68,138,70,2,126,88,118,64,12,45,64,60,2,57,5,31,140,77,40,4,13,154,52,54,10,73,47,102,25,0,13,1,0,0,1,23,44,17,0,1,93,26,154,99,17,139,41,0,0,112,16,0,7,72,31,5,85,87,26,6,2,0,0,0,0,0,1,5,8,48,124,60,119,88,111,51,8,56,43,68,84,0,7,92,18,0,19,99,22,18,0,6,2,8,2,0,0,40,0,16,72,16,0,3,9,1,4,102,19,87,88,4,86,69,12,5,75,87,0,66,106,71,78,43,35,53,59,120,57,66,156,79,6,57,42,19,77,89,25,6,53,17,3,76,169,158,46,8,19,5,1,0,0,0,0,1,34,7,33,58,8,91,84,74,11,6,116,35,0,0,67,50,4,9,131,54,30,17,73,27,73,72,35,91,218

Organism: Stigmatella aurantiaca (NCBI:txid41)

Radius of gyration: 27.67 Å; Cα contacts (8 Å, |Δi|>4): 1074; chains: 2; bounding box: 82×45×62 Å

B-factor: mean 48.01, std 20.23, range [19.04, 135.25]